Protein AF-A0A0G4FD46-F1 (afdb_monomer_lite)

Structure (mmCIF, N/CA/C/O backbone):
data_AF-A0A0G4FD46-F1
#
_entry.id   AF-A0A0G4FD46-F1
#
loop_
_atom_site.group_PDB
_atom_site.id
_atom_site.type_symbol
_atom_site.label_atom_id
_atom_site.label_alt_id
_atom_site.label_comp_id
_atom_site.label_asym_id
_atom_site.label_entity_id
_atom_site.label_seq_id
_atom_site.pdbx_PDB_ins_code
_atom_site.Cartn_x
_atom_site.Cartn_y
_atom_site.Cartn_z
_atom_site.occupancy
_atom_site.B_iso_or_equiv
_atom_site.auth_seq_id
_atom_site.auth_comp_id
_atom_site.auth_asym_id
_atom_site.auth_atom_id
_atom_site.pdbx_PDB_model_num
ATOM 1 N N . MET A 1 1 ? 41.538 31.941 -28.545 1.00 36.00 1 MET A N 1
ATOM 2 C CA . MET A 1 1 ? 42.755 31.104 -28.400 1.00 36.00 1 MET A CA 1
ATOM 3 C C . MET A 1 1 ? 42.754 30.179 -27.175 1.00 36.00 1 MET A C 1
ATOM 5 O O . MET A 1 1 ? 43.302 29.097 -27.300 1.00 36.00 1 MET A O 1
ATOM 9 N N . ARG A 1 2 ? 42.085 30.499 -26.049 1.00 35.25 2 ARG A N 1
ATOM 10 C CA . ARG A 1 2 ? 41.998 29.610 -24.861 1.00 35.25 2 ARG A CA 1
ATOM 11 C C . ARG A 1 2 ? 41.278 28.257 -25.071 1.00 35.25 2 ARG A C 1
ATOM 13 O O . ARG A 1 2 ? 41.500 27.339 -24.302 1.00 35.25 2 ARG A O 1
ATOM 20 N N . GLY A 1 3 ? 40.453 28.112 -26.114 1.00 34.94 3 GLY A N 1
ATOM 21 C CA . GLY A 1 3 ? 39.761 26.846 -26.418 1.00 34.94 3 GLY A CA 1
ATOM 22 C C . GLY A 1 3 ? 40.582 25.827 -27.223 1.00 34.94 3 GLY A C 1
ATOM 23 O O . GLY A 1 3 ? 40.290 24.635 -27.177 1.00 34.94 3 GLY A O 1
ATOM 24 N N . LEU A 1 4 ? 41.627 26.270 -27.939 1.00 33.34 4 LEU A N 1
ATOM 25 C CA . LEU A 1 4 ? 42.461 25.375 -28.755 1.00 33.34 4 LEU A CA 1
ATOM 26 C C . LEU A 1 4 ? 43.522 24.639 -27.919 1.00 33.34 4 LEU A C 1
ATOM 28 O O . LEU A 1 4 ? 43.906 23.530 -28.275 1.00 33.34 4 LEU A O 1
ATOM 32 N N . SER A 1 5 ? 43.969 25.219 -26.800 1.00 47.19 5 SER A N 1
ATOM 33 C CA . SER A 1 5 ? 45.030 24.649 -25.957 1.00 47.19 5 SER A CA 1
ATOM 34 C C . SER A 1 5 ? 44.564 23.450 -25.127 1.00 47.19 5 SER A C 1
ATOM 36 O O . SER A 1 5 ? 45.285 22.461 -25.044 1.00 47.19 5 SER A O 1
ATOM 38 N N . CYS A 1 6 ? 43.348 23.478 -24.569 1.00 41.47 6 CYS A N 1
ATOM 39 C CA . CYS A 1 6 ? 42.848 22.367 -23.746 1.00 41.47 6 CYS A CA 1
ATOM 40 C C . CYS A 1 6 ? 42.533 21.116 -24.581 1.00 41.47 6 CYS A C 1
ATOM 42 O O . CYS A 1 6 ? 42.812 19.998 -24.152 1.00 41.47 6 CYS A O 1
ATOM 44 N N . SER A 1 7 ? 42.024 21.303 -25.803 1.00 44.00 7 SER A N 1
ATOM 45 C CA . SER A 1 7 ? 41.693 20.193 -26.704 1.00 44.00 7 SER A CA 1
ATOM 46 C C . SER A 1 7 ? 42.942 19.492 -27.248 1.00 44.00 7 SER A C 1
ATOM 48 O O . SER A 1 7 ? 42.943 18.271 -27.375 1.00 44.00 7 SER A O 1
ATOM 50 N N . LEU A 1 8 ? 44.031 20.229 -27.512 1.00 44.28 8 LEU A N 1
ATOM 51 C CA . LEU A 1 8 ? 45.288 19.641 -27.996 1.00 44.28 8 LEU A CA 1
ATOM 52 C C . LEU A 1 8 ? 46.000 18.808 -26.915 1.00 44.28 8 LEU A C 1
ATOM 54 O O . LEU A 1 8 ? 46.560 17.756 -27.219 1.00 44.28 8 LEU A O 1
ATOM 58 N N . ILE A 1 9 ? 45.948 19.256 -25.655 1.00 51.12 9 ILE A N 1
ATOM 59 C CA . ILE A 1 9 ? 46.544 18.554 -24.506 1.00 51.12 9 ILE A CA 1
ATOM 60 C C . ILE A 1 9 ? 45.753 17.280 -24.182 1.00 51.12 9 ILE A C 1
ATOM 62 O O . ILE A 1 9 ? 46.348 16.223 -23.974 1.00 51.12 9 ILE A O 1
ATOM 66 N N . ALA A 1 10 ? 44.418 17.344 -24.226 1.00 49.19 10 ALA A N 1
ATOM 67 C CA . ALA A 1 10 ? 43.567 16.166 -24.062 1.00 49.19 10 ALA A CA 1
ATOM 68 C C . ALA A 1 10 ? 43.802 15.128 -25.176 1.00 49.19 10 ALA A C 1
ATOM 70 O O . ALA A 1 10 ? 43.875 13.932 -24.895 1.00 49.19 10 ALA A O 1
ATOM 71 N N . PHE A 1 11 ? 43.998 15.575 -26.423 1.00 42.62 11 PHE A N 1
ATOM 72 C CA . PHE A 1 11 ? 44.286 14.685 -27.552 1.00 42.62 11 PHE A CA 1
ATOM 73 C C . PHE A 1 11 ? 45.665 14.012 -27.429 1.00 42.62 11 PHE A C 1
ATOM 75 O O . PHE A 1 11 ? 45.797 12.830 -27.730 1.00 42.62 11 PHE A O 1
ATOM 82 N N . PHE A 1 12 ? 46.686 14.710 -26.920 1.00 43.72 12 PHE A N 1
ATOM 83 C CA . PHE A 1 12 ? 48.017 14.124 -26.705 1.00 43.72 12 PHE A CA 1
ATOM 84 C C . PHE A 1 12 ? 48.062 13.106 -25.554 1.00 43.72 12 PHE A C 1
ATOM 86 O O . PHE A 1 12 ? 48.788 12.116 -25.644 1.00 43.72 12 PHE A O 1
ATOM 93 N N . LEU A 1 13 ? 47.266 13.305 -24.499 1.00 48.00 13 LEU A N 1
ATOM 94 C CA . LEU A 1 13 ? 47.185 12.381 -23.360 1.00 48.00 13 LEU A CA 1
ATOM 95 C C . LEU A 1 13 ? 46.385 11.103 -23.663 1.00 48.00 13 LEU A C 1
ATOM 97 O O . LEU A 1 13 ? 46.554 10.102 -22.970 1.00 48.00 13 LEU A O 1
ATOM 101 N N . LEU A 1 14 ? 45.535 11.115 -24.695 1.00 45.09 14 LEU A N 1
ATOM 102 C CA . LEU A 1 14 ? 44.673 9.983 -25.057 1.00 45.09 14 LEU A CA 1
ATOM 103 C C . LEU A 1 14 ? 45.286 9.021 -26.091 1.00 45.09 14 LEU A C 1
ATOM 105 O O . LEU A 1 14 ? 44.797 7.903 -26.222 1.00 45.09 14 LEU A O 1
ATOM 109 N N . VAL A 1 15 ? 46.344 9.411 -26.816 1.00 37.44 15 VAL A N 1
ATOM 110 C CA . VAL A 1 15 ? 46.810 8.664 -28.009 1.00 37.44 15 VAL A CA 1
ATOM 111 C C . VAL A 1 15 ? 48.073 7.811 -27.774 1.00 37.44 15 VAL A C 1
ATOM 113 O O . VAL A 1 15 ? 48.454 7.046 -28.655 1.00 37.44 15 VAL A O 1
ATOM 116 N N . SER A 1 16 ? 48.705 7.832 -26.592 1.00 35.66 16 SER A N 1
ATOM 117 C CA . SER A 1 16 ? 49.906 7.008 -26.345 1.00 35.66 16 SER A CA 1
ATOM 118 C C . SER A 1 16 ? 49.784 6.111 -25.102 1.00 35.66 16 SER A C 1
ATOM 120 O O . SER A 1 16 ? 49.929 6.596 -23.981 1.00 35.66 16 SER A O 1
ATOM 122 N N . PRO A 1 17 ? 49.567 4.788 -25.258 1.00 36.62 17 PRO A N 1
ATOM 123 C CA . PRO A 1 17 ? 49.478 3.850 -24.136 1.00 36.62 17 PRO A CA 1
ATOM 124 C C . PRO A 1 17 ? 50.844 3.464 -23.535 1.00 36.62 17 PRO A C 1
ATOM 126 O O . PRO A 1 17 ? 50.905 2.644 -22.623 1.00 36.62 17 PRO A O 1
ATOM 129 N N . ALA A 1 18 ? 51.948 4.050 -24.010 1.00 40.72 18 ALA A N 1
ATOM 130 C CA . ALA A 1 18 ? 53.310 3.700 -23.607 1.00 40.72 18 ALA A CA 1
ATOM 131 C C . ALA A 1 18 ? 54.014 4.833 -22.843 1.00 40.72 18 ALA A C 1
ATOM 133 O O . ALA A 1 18 ? 55.110 5.250 -23.208 1.00 40.72 18 ALA A O 1
ATOM 134 N N . VAL A 1 19 ? 53.397 5.338 -21.772 1.00 43.50 19 VAL A N 1
ATOM 135 C CA . VAL A 1 19 ? 54.054 6.283 -20.856 1.00 43.50 19 VAL A CA 1
ATOM 136 C C . VAL A 1 19 ? 53.743 5.900 -19.409 1.00 43.50 19 VAL A C 1
ATOM 138 O O . VAL A 1 19 ? 52.911 6.493 -18.726 1.00 43.50 19 VAL A O 1
ATOM 141 N N . GLY A 1 20 ? 54.411 4.853 -18.933 1.00 45.81 20 GLY A N 1
ATOM 142 C CA . GLY A 1 20 ? 54.498 4.566 -17.507 1.00 45.81 20 GLY A CA 1
ATOM 143 C C . GLY A 1 20 ? 55.557 5.468 -16.878 1.00 45.81 20 GLY A C 1
ATOM 144 O O . GLY A 1 20 ? 56.730 5.324 -17.204 1.00 45.81 20 GLY A O 1
ATOM 145 N N . LYS A 1 21 ? 55.128 6.353 -15.967 1.00 47.50 21 LYS A N 1
ATOM 146 C CA . LYS A 1 21 ? 55.932 7.353 -15.234 1.00 47.50 21 LYS A CA 1
ATOM 147 C C . LYS A 1 21 ? 56.498 8.470 -16.111 1.00 47.50 21 LYS A C 1
ATOM 149 O O . LYS A 1 21 ? 57.671 8.472 -16.467 1.00 47.50 21 LYS A O 1
ATOM 154 N N . LEU A 1 22 ? 55.654 9.455 -16.396 1.00 44.47 22 LEU A N 1
ATOM 155 C CA . LEU A 1 22 ? 56.129 10.767 -16.809 1.00 44.47 22 LEU A CA 1
ATOM 156 C C . LEU A 1 22 ? 56.322 11.621 -15.549 1.00 44.47 22 LEU A C 1
ATOM 158 O O . LEU A 1 22 ? 55.362 11.847 -14.814 1.00 44.47 22 LEU A O 1
ATOM 162 N N . ASP A 1 23 ? 57.552 12.054 -15.288 1.00 54.03 23 ASP A N 1
ATOM 163 C CA . ASP A 1 23 ? 57.815 13.129 -14.335 1.00 54.03 23 ASP A CA 1
ATOM 164 C C . ASP A 1 23 ? 57.324 14.437 -14.976 1.00 54.03 23 ASP A C 1
ATOM 166 O O . ASP A 1 23 ? 57.782 14.827 -16.053 1.00 54.03 23 ASP A O 1
ATOM 170 N N . LEU A 1 24 ? 56.326 15.073 -14.360 1.00 46.53 24 LEU A N 1
ATOM 171 C CA . LEU A 1 24 ? 55.695 16.294 -14.870 1.00 46.53 24 LEU A CA 1
ATOM 172 C C . LEU A 1 24 ? 56.697 17.453 -14.989 1.00 46.53 24 LEU A C 1
ATOM 174 O O . LEU A 1 24 ? 56.523 18.308 -15.859 1.00 46.53 24 LEU A O 1
ATOM 178 N N . ALA A 1 25 ? 57.768 17.446 -14.188 1.00 51.84 25 ALA A N 1
ATOM 179 C CA . ALA A 1 25 ? 58.850 18.419 -14.302 1.00 51.84 25 ALA A CA 1
ATOM 180 C C . ALA A 1 25 ? 59.671 18.213 -15.592 1.00 51.84 25 ALA A C 1
ATOM 182 O O . ALA A 1 25 ? 59.928 19.171 -16.320 1.00 51.84 25 ALA A O 1
ATOM 183 N N . ASP A 1 26 ? 59.989 16.958 -15.932 1.00 54.19 26 ASP A N 1
ATOM 184 C CA . ASP A 1 26 ? 60.753 16.579 -17.135 1.00 54.19 26 ASP A CA 1
ATOM 185 C C . ASP A 1 26 ? 59.935 16.796 -18.429 1.00 54.19 26 ASP A C 1
ATOM 187 O O . ASP A 1 26 ? 60.474 17.111 -19.494 1.00 54.19 26 ASP A O 1
ATOM 191 N N . PHE A 1 27 ? 58.602 16.693 -18.348 1.00 55.97 27 PHE A N 1
ATOM 192 C CA . PHE A 1 27 ? 57.711 17.019 -19.467 1.00 55.97 27 PHE A CA 1
ATOM 193 C C . PHE A 1 27 ? 57.644 18.523 -19.748 1.00 55.97 27 PHE A C 1
ATOM 195 O O . PHE A 1 27 ? 57.684 18.918 -20.914 1.00 55.97 27 PHE A O 1
ATOM 202 N N . GLY A 1 28 ? 57.589 19.360 -18.706 1.00 57.25 28 GLY A N 1
ATOM 203 C CA . GLY A 1 28 ? 57.615 20.818 -18.848 1.00 57.25 28 GLY A CA 1
ATOM 204 C C . GLY A 1 28 ? 58.901 21.319 -19.511 1.00 57.25 28 GLY A C 1
ATOM 205 O O . GLY A 1 28 ? 58.845 22.170 -20.402 1.00 57.25 28 GLY A O 1
ATOM 206 N N . GLU A 1 29 ? 60.045 20.732 -19.152 1.00 54.16 29 GLU A N 1
ATOM 207 C CA . GLU A 1 29 ? 61.354 21.090 -19.711 1.00 54.16 29 GLU A CA 1
ATOM 208 C C . GLU A 1 29 ? 61.484 20.677 -21.192 1.00 54.16 29 GLU A C 1
ATOM 210 O O . GLU A 1 29 ? 61.896 21.477 -22.036 1.00 54.16 29 GLU A O 1
ATOM 215 N N . LYS A 1 30 ? 61.007 19.476 -21.556 1.00 58.03 30 LYS A N 1
ATOM 216 C CA . LYS A 1 30 ? 60.980 18.993 -22.953 1.00 58.03 30 LYS A CA 1
ATOM 217 C C . LYS A 1 30 ? 59.998 19.752 -23.841 1.00 58.03 30 LYS A C 1
ATOM 219 O O . LYS A 1 30 ? 60.272 19.957 -25.029 1.00 58.03 30 LYS A O 1
ATOM 224 N N . LEU A 1 31 ? 58.865 20.191 -23.291 1.00 54.03 31 LEU A N 1
ATOM 225 C CA . LEU A 1 31 ? 57.927 21.042 -24.020 1.00 54.03 31 LEU A CA 1
ATOM 226 C C . LEU A 1 31 ? 58.572 22.404 -24.314 1.00 54.03 31 LEU A C 1
ATOM 228 O O . LEU A 1 31 ? 58.537 22.860 -25.455 1.00 54.03 31 LEU A O 1
ATOM 232 N N . ALA A 1 32 ? 59.225 23.014 -23.320 1.00 55.53 32 ALA A N 1
ATOM 233 C CA . ALA A 1 32 ? 59.921 24.291 -23.476 1.00 55.53 32 ALA A CA 1
ATOM 234 C C . ALA A 1 32 ? 61.049 24.223 -24.524 1.00 55.53 32 ALA A C 1
ATOM 236 O O . ALA A 1 32 ? 61.184 25.140 -25.337 1.00 55.53 32 ALA A O 1
ATOM 237 N N . ASP A 1 33 ? 61.800 23.119 -24.577 1.00 56.34 33 ASP A N 1
ATOM 238 C CA . ASP A 1 33 ? 62.825 22.887 -25.604 1.00 56.34 33 ASP A CA 1
ATOM 239 C C . ASP A 1 33 ? 62.245 22.709 -27.014 1.00 56.34 33 ASP A C 1
ATOM 241 O O . ASP A 1 33 ? 62.828 23.192 -27.987 1.00 56.34 33 ASP A O 1
ATOM 245 N N . THR A 1 34 ? 61.062 22.103 -27.138 1.00 56.50 34 THR A N 1
ATOM 246 C CA . THR A 1 34 ? 60.366 21.931 -28.426 1.00 56.50 34 THR A CA 1
ATOM 247 C C . THR A 1 34 ? 59.876 23.271 -28.999 1.00 56.50 34 THR A C 1
ATOM 249 O O . THR A 1 34 ? 59.807 23.441 -30.218 1.00 56.50 34 THR A O 1
ATOM 252 N N . PHE A 1 35 ? 59.602 24.262 -28.142 1.00 53.25 35 PHE A N 1
ATOM 253 C CA . PHE A 1 35 ? 59.132 25.597 -28.541 1.00 53.25 35 PHE A CA 1
ATOM 254 C C . PHE A 1 35 ? 60.239 26.661 -28.673 1.00 53.25 35 PHE A C 1
ATOM 256 O O . PHE A 1 35 ? 59.955 27.773 -29.122 1.00 53.25 35 PHE A O 1
ATOM 263 N N . LYS A 1 36 ? 61.514 26.336 -28.403 1.00 52.72 36 LYS A N 1
ATOM 264 C CA . LYS A 1 36 ? 62.654 27.266 -28.594 1.00 52.72 36 LYS A CA 1
ATOM 265 C C . LYS A 1 36 ? 62.840 27.757 -30.042 1.00 52.72 36 LYS A C 1
ATOM 267 O O . LYS A 1 36 ? 63.577 28.714 -30.263 1.00 52.72 36 LYS A O 1
ATOM 272 N N . GLY A 1 37 ? 62.176 27.140 -31.024 1.00 54.72 37 GLY A N 1
ATOM 273 C CA . GLY A 1 37 ? 62.303 27.466 -32.450 1.00 54.72 37 GLY A CA 1
ATOM 274 C C . GLY A 1 37 ? 61.207 28.344 -33.067 1.00 54.72 37 GLY A C 1
ATOM 275 O O . GLY A 1 37 ? 61.324 28.687 -34.241 1.00 54.72 37 GLY A O 1
ATOM 276 N N . GLY A 1 38 ? 60.147 28.724 -32.349 1.00 46.94 38 GLY A N 1
ATOM 277 C CA . GLY A 1 38 ? 59.053 29.456 -32.988 1.00 46.94 38 GLY A CA 1
ATOM 278 C C . GLY A 1 38 ? 58.087 30.105 -32.011 1.00 46.94 38 GLY A C 1
ATOM 279 O O . GLY A 1 38 ? 57.467 29.427 -31.205 1.00 46.94 38 GLY A O 1
ATOM 280 N N . VAL A 1 39 ? 57.896 31.413 -32.195 1.00 46.16 39 VAL A N 1
ATOM 281 C CA . VAL A 1 39 ? 56.933 32.296 -31.512 1.00 46.16 39 VAL A CA 1
ATOM 282 C C . VAL A 1 39 ? 57.431 32.875 -30.168 1.00 46.16 39 VAL A C 1
ATOM 284 O O . VAL A 1 39 ? 57.141 32.343 -29.097 1.00 46.16 39 VAL A O 1
ATOM 287 N N . PRO A 1 40 ? 58.108 34.045 -30.201 1.00 52.78 40 PRO A N 1
ATOM 288 C CA . PRO A 1 40 ? 58.570 34.785 -29.015 1.00 52.78 40 PRO A CA 1
ATOM 289 C C . PRO A 1 40 ? 57.466 35.195 -28.021 1.00 52.78 40 PRO A C 1
ATOM 291 O O . PRO A 1 40 ? 57.764 35.590 -26.896 1.00 52.78 40 PRO A O 1
ATOM 294 N N . GLU A 1 41 ? 56.194 35.129 -28.423 1.00 52.50 41 GLU A N 1
ATOM 295 C CA . GLU A 1 41 ? 55.046 35.500 -27.585 1.00 52.50 41 GLU A CA 1
ATOM 296 C C . GLU A 1 41 ? 54.627 34.397 -26.598 1.00 52.50 41 GLU A C 1
ATOM 298 O O . GLU A 1 41 ? 54.070 34.715 -25.550 1.00 52.50 41 GLU A O 1
ATOM 303 N N . LEU A 1 42 ? 54.958 33.124 -26.858 1.00 45.38 42 LEU A N 1
ATOM 304 C CA . LEU A 1 42 ? 54.668 32.015 -25.934 1.00 45.38 42 LEU A CA 1
ATOM 305 C C . LEU A 1 42 ? 55.640 31.960 -24.744 1.00 45.38 42 LEU A C 1
ATOM 307 O O . LEU A 1 42 ? 55.257 31.518 -23.668 1.00 45.38 42 LEU A O 1
ATOM 311 N N . ALA A 1 43 ? 56.857 32.493 -24.892 1.00 49.03 43 ALA A N 1
ATOM 312 C CA . ALA A 1 43 ? 57.860 32.555 -23.823 1.00 49.03 43 ALA A CA 1
ATOM 313 C C . ALA A 1 43 ? 57.526 33.565 -22.702 1.00 49.03 43 ALA A C 1
ATOM 315 O O . ALA A 1 43 ? 58.235 33.629 -21.701 1.00 49.03 43 ALA A O 1
ATOM 316 N N . LYS A 1 44 ? 56.469 34.374 -22.871 1.00 50.81 44 LYS A N 1
ATOM 317 C CA . LYS A 1 44 ? 55.977 35.335 -21.867 1.00 50.81 44 LYS A CA 1
ATOM 318 C C . LYS A 1 44 ? 54.761 34.835 -21.085 1.00 50.81 44 LYS A C 1
ATOM 320 O O . LYS A 1 44 ? 54.303 35.535 -20.186 1.00 50.81 44 LYS A O 1
ATOM 325 N N . LEU A 1 45 ? 54.210 33.676 -21.444 1.00 47.59 45 LEU A N 1
ATOM 326 C CA . LEU A 1 45 ? 53.122 33.062 -20.693 1.00 47.59 45 LEU A CA 1
ATOM 327 C C . LEU A 1 45 ? 53.720 32.339 -19.490 1.00 47.59 45 LEU A C 1
ATOM 329 O O . LEU A 1 45 ? 54.420 31.341 -19.645 1.00 47.59 45 LEU A O 1
ATOM 333 N N . ASP A 1 46 ? 53.440 32.860 -18.299 1.00 51.47 46 ASP A N 1
ATOM 334 C CA . ASP A 1 46 ? 53.728 32.168 -17.052 1.00 51.47 46 ASP A CA 1
ATOM 335 C C . ASP A 1 46 ? 52.785 30.962 -16.932 1.00 51.47 46 ASP A C 1
ATOM 337 O O . ASP A 1 46 ? 51.650 31.051 -16.464 1.00 51.47 46 ASP A O 1
ATOM 341 N N . LEU A 1 47 ? 53.233 29.824 -17.464 1.00 48.31 47 LEU A N 1
ATOM 342 C CA . LEU A 1 47 ? 52.4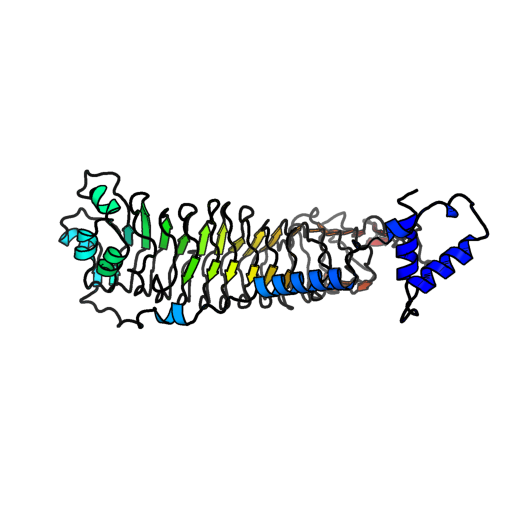81 28.571 -17.443 1.00 48.31 47 LEU A CA 1
ATOM 343 C C . LEU A 1 47 ? 52.401 27.970 -16.033 1.00 48.31 47 LEU A C 1
ATOM 345 O O . LEU A 1 47 ? 51.644 27.020 -15.845 1.00 48.31 47 LEU A O 1
ATOM 349 N N . SER A 1 48 ? 53.117 28.518 -15.042 1.00 47.91 48 SER A N 1
ATOM 350 C CA . SER A 1 48 ? 53.034 28.045 -13.658 1.00 47.91 48 SER A CA 1
ATOM 351 C C . SER A 1 48 ? 51.647 28.279 -13.039 1.00 47.91 48 SER A C 1
ATOM 353 O O . SER A 1 48 ? 51.195 27.459 -12.244 1.00 47.91 48 SER A O 1
ATOM 355 N N . GLU A 1 49 ? 50.897 29.299 -13.481 1.00 45.56 49 GLU A N 1
ATOM 356 C CA . GLU A 1 49 ? 49.512 29.526 -13.032 1.00 45.56 49 GLU A CA 1
ATOM 357 C C . GLU A 1 49 ? 48.512 28.494 -13.587 1.00 45.56 49 GLU A C 1
ATOM 359 O O . GLU A 1 49 ? 47.537 28.151 -12.913 1.00 45.56 49 GLU A O 1
ATOM 364 N N . LEU A 1 50 ? 48.762 27.955 -14.789 1.00 44.38 50 LEU A N 1
ATOM 365 C CA . LEU A 1 50 ? 47.936 26.904 -15.412 1.00 44.38 50 LEU A CA 1
ATOM 366 C C . LEU A 1 50 ? 48.071 25.546 -14.707 1.00 44.38 50 LEU A C 1
ATOM 368 O O . LEU A 1 50 ? 47.209 24.687 -14.883 1.00 44.38 50 LEU A O 1
ATOM 372 N N . PHE A 1 51 ? 49.116 25.385 -13.895 1.00 46.00 51 PHE A N 1
ATOM 373 C CA . PHE A 1 51 ? 49.370 24.218 -13.053 1.00 46.00 51 PHE A CA 1
ATOM 374 C C . PHE A 1 51 ? 49.402 24.582 -11.560 1.00 46.00 51 PHE A C 1
ATOM 376 O O . PHE A 1 51 ? 50.026 23.874 -10.775 1.00 46.00 51 PHE A O 1
ATOM 383 N N . SER A 1 52 ? 48.742 25.680 -11.162 1.00 44.97 52 SER A N 1
ATOM 384 C CA . SER A 1 52 ? 48.560 25.997 -9.742 1.00 44.97 52 SER A CA 1
ATOM 385 C C . SER A 1 52 ? 47.791 24.878 -9.026 1.00 44.97 52 SER A C 1
ATOM 387 O O . SER A 1 52 ? 46.943 24.219 -9.633 1.00 44.97 52 SER A O 1
ATOM 389 N N . ASP A 1 53 ? 48.095 24.689 -7.737 1.00 43.16 53 ASP A N 1
ATOM 390 C CA . ASP A 1 53 ? 47.712 23.592 -6.819 1.00 43.16 53 ASP A CA 1
ATOM 391 C C . ASP A 1 53 ? 46.192 23.349 -6.608 1.00 43.16 53 ASP A C 1
ATOM 393 O O . ASP A 1 53 ? 45.769 22.794 -5.596 1.00 43.16 53 ASP A O 1
ATOM 397 N N . LYS A 1 54 ? 45.337 23.792 -7.533 1.00 45.38 54 LYS A N 1
ATOM 398 C CA . LYS A 1 54 ? 43.876 23.630 -7.523 1.00 45.38 54 LYS A CA 1
ATOM 399 C C . LYS A 1 54 ? 43.338 22.728 -8.632 1.00 45.38 54 LYS A C 1
ATOM 401 O O . LYS A 1 54 ? 42.123 22.639 -8.797 1.00 45.38 54 LYS A O 1
ATOM 406 N N . LEU A 1 55 ? 44.201 22.073 -9.402 1.00 45.72 55 LEU A N 1
ATOM 407 C CA . LEU A 1 55 ? 43.764 20.942 -10.212 1.00 45.72 55 LEU A CA 1
ATOM 408 C C . LEU A 1 55 ? 43.566 19.763 -9.265 1.00 45.72 55 LEU A C 1
ATOM 410 O O . LEU A 1 55 ? 44.548 19.208 -8.777 1.00 45.72 55 LEU A O 1
ATOM 414 N N . GLU A 1 56 ? 42.301 19.422 -8.996 1.00 46.41 56 GLU A N 1
ATOM 415 C CA . GLU A 1 56 ? 41.936 18.151 -8.369 1.00 46.41 56 GLU A CA 1
ATOM 416 C C . GLU A 1 56 ? 42.774 17.058 -9.020 1.00 46.41 56 GLU A C 1
ATOM 418 O O . GLU A 1 56 ? 42.743 16.858 -10.244 1.00 46.41 56 GLU A O 1
ATOM 423 N N . THR A 1 57 ? 43.613 16.416 -8.213 1.00 61.97 57 THR A N 1
ATOM 424 C CA . THR A 1 57 ? 44.494 15.383 -8.730 1.00 61.97 57 THR A CA 1
ATOM 425 C C . THR A 1 57 ? 43.628 14.268 -9.309 1.00 61.97 57 THR A C 1
ATOM 427 O O . THR A 1 57 ? 42.465 14.077 -8.946 1.00 61.97 57 THR A O 1
ATOM 430 N N . LYS A 1 58 ? 44.182 13.484 -10.235 1.00 51.62 58 LYS A N 1
ATOM 431 C CA . LYS A 1 58 ? 43.495 12.284 -10.727 1.00 51.62 58 LYS A CA 1
ATOM 432 C C . LYS A 1 58 ? 43.079 11.377 -9.558 1.00 51.62 58 LYS A C 1
ATOM 434 O O . LYS A 1 58 ? 42.051 10.710 -9.658 1.00 51.62 58 LYS A O 1
ATOM 439 N N . GLU A 1 59 ? 43.850 11.363 -8.466 1.00 59.72 59 GLU A N 1
ATOM 440 C CA . GLU A 1 59 ? 43.469 10.715 -7.213 1.00 59.72 59 GLU A CA 1
ATOM 441 C C . GLU A 1 59 ? 42.238 11.345 -6.545 1.00 59.72 59 GLU A C 1
ATOM 443 O O . GLU A 1 59 ? 41.380 10.581 -6.109 1.00 59.72 59 GLU A O 1
ATOM 448 N N . ASP A 1 60 ? 42.102 12.672 -6.505 1.00 56.72 60 ASP A N 1
ATOM 449 C CA . ASP A 1 60 ? 40.936 13.363 -5.926 1.00 56.72 60 ASP A CA 1
ATOM 450 C C . ASP A 1 60 ? 39.659 13.088 -6.730 1.00 56.72 60 ASP A C 1
ATOM 452 O O . ASP A 1 60 ? 38.657 12.668 -6.159 1.00 56.72 60 ASP A O 1
ATOM 456 N N . ILE A 1 61 ? 39.719 13.155 -8.064 1.00 52.16 61 ILE A N 1
ATOM 457 C CA . ILE A 1 61 ? 38.578 12.813 -8.937 1.00 52.16 61 ILE A CA 1
ATOM 458 C C . ILE A 1 61 ? 38.201 11.328 -8.793 1.00 52.16 61 ILE A C 1
ATOM 460 O O . ILE A 1 61 ? 37.024 10.964 -8.780 1.00 52.16 61 ILE A O 1
ATOM 464 N N . LEU A 1 62 ? 39.190 10.431 -8.690 1.00 51.97 62 LEU A N 1
ATOM 465 C CA . LEU A 1 62 ? 38.941 9.001 -8.470 1.00 51.97 62 LEU A CA 1
ATOM 466 C C . LEU A 1 62 ? 38.409 8.711 -7.063 1.00 51.97 62 LEU A C 1
ATOM 468 O O . LEU A 1 62 ? 37.655 7.748 -6.899 1.00 51.97 62 LEU A O 1
ATOM 472 N N . LYS A 1 63 ? 38.804 9.497 -6.061 1.00 68.12 63 LYS A N 1
ATOM 473 C CA . LYS A 1 63 ? 38.325 9.394 -4.684 1.00 68.12 63 LYS A CA 1
ATOM 474 C C . LYS A 1 63 ? 36.887 9.886 -4.583 1.00 68.12 63 LYS A C 1
ATOM 476 O O . LYS A 1 63 ? 36.054 9.109 -4.134 1.00 68.12 63 LYS A O 1
ATOM 481 N N . ASP A 1 64 ? 36.578 11.060 -5.119 1.00 58.94 64 ASP A N 1
ATOM 482 C CA . ASP A 1 64 ? 35.212 11.584 -5.190 1.00 58.94 64 ASP A CA 1
ATOM 483 C C . ASP A 1 64 ? 34.302 10.635 -5.967 1.00 58.94 64 ASP A C 1
ATOM 485 O O . ASP A 1 64 ? 33.196 10.326 -5.531 1.00 58.94 64 ASP A O 1
ATOM 489 N N . ARG A 1 65 ? 34.794 10.048 -7.063 1.00 53.94 65 ARG A N 1
ATOM 490 C CA . ARG A 1 65 ? 34.044 9.033 -7.811 1.00 53.94 65 ARG A CA 1
ATOM 491 C C . ARG A 1 65 ? 33.819 7.747 -7.014 1.00 53.94 65 ARG A C 1
ATOM 493 O O . ARG A 1 65 ? 32.729 7.183 -7.077 1.00 53.94 65 ARG A O 1
ATOM 500 N N . LYS A 1 66 ? 34.823 7.259 -6.278 1.00 53.06 66 LYS A N 1
ATOM 501 C CA . LYS A 1 66 ? 34.658 6.104 -5.379 1.00 53.06 66 LYS A CA 1
ATOM 502 C C . LYS A 1 66 ? 33.694 6.420 -4.243 1.00 53.06 66 LYS A C 1
ATOM 504 O O . LYS A 1 66 ? 32.912 5.547 -3.891 1.00 53.06 66 LYS A O 1
ATOM 509 N N . ASP A 1 67 ? 33.718 7.637 -3.715 1.00 57.06 67 ASP A N 1
ATOM 510 C CA . ASP A 1 67 ? 32.831 8.081 -2.646 1.00 57.06 67 ASP A CA 1
ATOM 511 C C . ASP A 1 67 ? 31.391 8.267 -3.154 1.00 57.06 67 ASP A C 1
ATOM 513 O O . ASP A 1 67 ? 30.462 7.898 -2.443 1.00 57.06 67 ASP A O 1
ATOM 517 N N . ILE A 1 68 ? 31.182 8.724 -4.395 1.00 48.44 68 ILE A N 1
ATOM 518 C CA . ILE A 1 68 ? 29.865 8.773 -5.057 1.00 48.44 68 ILE A CA 1
ATOM 519 C C . ILE A 1 68 ? 29.340 7.361 -5.341 1.00 48.44 68 ILE A C 1
ATOM 521 O O . ILE A 1 68 ? 28.216 7.053 -4.967 1.00 48.44 68 ILE A O 1
ATOM 525 N N . LEU A 1 69 ? 30.150 6.474 -5.934 1.00 44.84 69 LEU A N 1
ATOM 526 C CA . LEU A 1 69 ? 29.766 5.076 -6.197 1.00 44.84 69 LEU A CA 1
ATOM 527 C C . LEU A 1 69 ? 29.511 4.284 -4.912 1.00 44.84 69 LEU A C 1
ATOM 529 O O . LEU A 1 69 ? 28.680 3.379 -4.891 1.00 44.84 69 LEU A O 1
ATOM 533 N N . LYS A 1 70 ? 30.248 4.595 -3.843 1.00 52.38 70 LYS A N 1
ATOM 534 C CA . LYS A 1 70 ? 30.008 4.031 -2.519 1.00 52.38 70 LYS A CA 1
ATOM 535 C C . LYS A 1 70 ? 28.695 4.571 -1.957 1.00 52.38 70 LYS A C 1
ATOM 537 O O . LYS A 1 70 ? 27.840 3.770 -1.631 1.00 52.38 70 LYS A O 1
ATOM 542 N N . LYS A 1 71 ? 28.468 5.889 -1.983 1.00 53.31 71 LYS A N 1
ATOM 543 C CA . LYS A 1 71 ? 27.195 6.500 -1.565 1.00 53.31 71 LYS A CA 1
ATOM 544 C C . LYS A 1 71 ? 25.987 5.998 -2.363 1.00 53.31 71 LYS A C 1
ATOM 546 O O . LYS A 1 71 ? 24.938 5.816 -1.766 1.00 53.31 71 LYS A O 1
ATOM 551 N N . SER A 1 72 ? 26.109 5.751 -3.670 1.00 46.91 72 SER A N 1
ATOM 552 C CA . SER A 1 72 ? 25.001 5.232 -4.489 1.00 46.91 72 SER A CA 1
ATOM 553 C C . SER A 1 72 ? 24.765 3.734 -4.289 1.00 46.91 72 SER A C 1
ATOM 555 O O . SER A 1 72 ? 23.620 3.287 -4.316 1.00 46.91 72 SER A O 1
ATOM 557 N N . LYS A 1 73 ? 25.820 2.948 -4.023 1.00 52.69 73 LYS A N 1
ATOM 558 C CA . LYS A 1 73 ? 25.664 1.574 -3.521 1.00 52.69 73 LYS A CA 1
ATOM 559 C C . LYS A 1 73 ? 24.959 1.565 -2.171 1.00 52.69 73 LYS A C 1
ATOM 561 O O . LYS A 1 73 ? 23.982 0.838 -2.038 1.00 52.69 73 LYS A O 1
ATOM 566 N N . ASP A 1 74 ? 25.411 2.404 -1.244 1.00 59.00 74 ASP A N 1
ATOM 567 C CA . ASP A 1 74 ? 24.888 2.514 0.117 1.00 59.00 74 ASP A CA 1
ATOM 568 C C . ASP A 1 74 ? 23.426 3.018 0.122 1.00 59.00 74 ASP A C 1
ATOM 570 O O . ASP A 1 74 ? 22.624 2.552 0.924 1.00 59.00 74 ASP A O 1
ATOM 574 N N . ALA A 1 75 ? 23.038 3.907 -0.805 1.00 58.31 75 ALA A N 1
ATOM 575 C CA . ALA A 1 75 ? 21.679 4.466 -0.891 1.00 58.31 75 ALA A CA 1
ATOM 576 C C . ALA A 1 75 ? 20.598 3.432 -1.259 1.00 58.31 75 ALA A C 1
ATOM 578 O O . ALA A 1 75 ? 19.438 3.590 -0.889 1.00 58.31 75 ALA A O 1
ATOM 579 N N . CYS A 1 76 ? 20.970 2.362 -1.967 1.00 68.75 76 CYS A N 1
ATOM 580 C CA . CYS A 1 76 ? 20.072 1.247 -2.280 1.00 68.75 76 CYS A CA 1
ATOM 581 C C . CYS A 1 76 ? 20.312 -0.001 -1.434 1.00 68.75 76 CYS A C 1
ATOM 583 O O . CYS A 1 76 ? 19.654 -1.027 -1.668 1.00 68.75 76 CYS A O 1
ATOM 585 N N . GLU A 1 77 ? 21.251 0.038 -0.483 1.00 69.25 77 GLU A N 1
ATOM 586 C CA . GLU A 1 77 ? 21.369 -1.051 0.474 1.00 69.25 77 GLU A CA 1
ATOM 587 C C . GLU A 1 77 ? 20.061 -1.129 1.245 1.00 69.25 77 GLU A C 1
ATOM 589 O O . GLU A 1 77 ? 19.623 -0.163 1.868 1.00 69.25 77 GLU A O 1
ATOM 594 N N . ILE A 1 78 ? 19.414 -2.295 1.159 1.00 65.31 78 ILE A N 1
ATOM 595 C CA . ILE A 1 78 ? 18.212 -2.577 1.933 1.00 65.31 78 ILE A CA 1
ATOM 596 C C . ILE A 1 78 ? 18.587 -2.283 3.381 1.00 65.31 78 ILE A C 1
ATOM 598 O O . ILE A 1 78 ? 19.495 -2.950 3.897 1.00 65.31 78 ILE A O 1
ATOM 602 N N . PRO A 1 79 ? 17.949 -1.295 4.029 1.00 64.75 79 PRO A N 1
ATOM 603 C CA . PRO A 1 79 ? 18.328 -0.924 5.371 1.00 64.75 79 PRO A CA 1
ATOM 604 C C . PRO A 1 79 ? 18.229 -2.177 6.229 1.00 64.75 79 PRO A C 1
ATOM 606 O O . PRO A 1 79 ? 17.171 -2.805 6.329 1.00 64.75 79 PRO A O 1
ATOM 609 N N . VAL A 1 80 ? 19.355 -2.568 6.832 1.00 58.62 80 VAL A N 1
ATOM 610 C CA . VAL A 1 80 ? 19.369 -3.603 7.864 1.00 58.62 80 VAL A CA 1
ATOM 611 C C . VAL A 1 80 ? 18.730 -2.962 9.079 1.00 58.62 80 VAL A C 1
ATOM 613 O O . VAL A 1 80 ? 19.397 -2.401 9.950 1.00 58.62 80 VAL A O 1
ATOM 616 N N . TYR A 1 81 ? 17.404 -2.944 9.078 1.00 63.78 81 TYR A N 1
ATOM 617 C CA . TYR A 1 81 ? 16.658 -2.298 10.128 1.00 63.78 81 TYR A CA 1
ATOM 618 C C . TYR A 1 81 ? 16.998 -2.966 11.443 1.00 63.78 81 TYR A C 1
ATOM 620 O O . TYR A 1 81 ? 17.055 -4.195 11.544 1.00 63.78 81 TYR A O 1
ATOM 628 N N . ASN A 1 82 ? 17.254 -2.132 12.442 1.00 64.38 82 ASN A N 1
ATOM 629 C CA . ASN A 1 82 ? 17.763 -2.582 13.716 1.00 64.38 82 ASN A CA 1
ATOM 630 C C . ASN A 1 82 ? 16.794 -3.618 14.312 1.00 64.38 82 ASN A C 1
ATOM 632 O O . ASN A 1 82 ? 15.683 -3.250 14.701 1.00 64.38 82 ASN A O 1
ATOM 636 N N . PRO A 1 83 ? 17.198 -4.895 14.459 1.00 57.88 83 PRO A N 1
ATOM 637 C CA . PRO A 1 83 ? 16.338 -5.930 15.030 1.00 57.88 83 PRO A CA 1
ATOM 638 C C . PRO A 1 83 ? 15.817 -5.562 16.426 1.00 57.88 83 PRO A C 1
ATOM 640 O O . PRO A 1 83 ? 14.793 -6.075 16.867 1.00 57.88 83 PRO A O 1
ATOM 643 N N . LYS A 1 84 ? 16.490 -4.637 17.126 1.00 66.31 84 LYS A N 1
ATOM 644 C CA . LYS A 1 84 ? 16.054 -4.114 18.428 1.00 66.31 84 LYS A CA 1
ATOM 645 C C . LYS A 1 84 ? 14.759 -3.307 18.365 1.00 66.31 84 LYS A C 1
ATOM 647 O O . LYS A 1 84 ? 14.047 -3.255 19.361 1.00 66.31 84 LYS A O 1
ATOM 652 N N . GLU A 1 85 ? 14.450 -2.675 17.240 1.00 67.25 85 GLU A N 1
ATOM 653 C CA . GLU A 1 85 ? 13.172 -1.982 17.069 1.00 67.25 85 GLU A CA 1
ATOM 654 C C . GLU A 1 85 ? 12.033 -2.988 16.849 1.00 67.25 85 GLU A C 1
ATOM 656 O O . GLU A 1 85 ? 10.948 -2.798 17.389 1.00 67.25 85 GLU A O 1
ATOM 661 N N . PHE A 1 86 ? 12.313 -4.133 16.215 1.00 63.47 86 PHE A N 1
ATOM 662 C CA . PHE A 1 86 ? 11.379 -5.266 16.137 1.00 63.47 86 PHE A CA 1
ATOM 663 C C . PHE A 1 86 ? 11.244 -6.076 17.409 1.00 63.47 86 PHE A C 1
ATOM 665 O O . PHE A 1 86 ? 10.207 -6.691 17.634 1.00 63.47 86 PHE A O 1
ATOM 672 N N . ALA A 1 87 ? 12.248 -6.046 18.282 1.00 63.09 87 ALA A N 1
ATOM 673 C CA . ALA A 1 87 ? 12.139 -6.655 19.602 1.00 63.09 87 ALA A CA 1
ATOM 674 C C . ALA A 1 87 ? 11.011 -6.029 20.451 1.00 63.09 87 ALA A C 1
ATOM 676 O O . ALA A 1 87 ? 10.656 -6.582 21.487 1.00 63.09 87 ALA A O 1
ATOM 677 N N . LYS A 1 88 ? 10.440 -4.892 20.018 1.00 77.06 88 LYS A N 1
ATOM 678 C CA . LYS A 1 88 ? 9.267 -4.256 20.634 1.00 77.06 88 LYS A CA 1
ATOM 679 C C . LYS A 1 88 ? 7.931 -4.835 20.172 1.00 77.06 88 LYS A C 1
ATOM 681 O O . LYS A 1 88 ? 6.898 -4.438 20.703 1.00 77.06 88 LYS A O 1
ATOM 686 N N . CYS A 1 89 ? 7.922 -5.729 19.188 1.00 84.19 89 CYS A N 1
ATOM 687 C CA . CYS A 1 89 ? 6.683 -6.323 18.719 1.00 84.19 89 CYS A CA 1
ATOM 688 C C . CYS A 1 89 ? 6.098 -7.233 19.799 1.00 84.19 89 CYS A C 1
ATOM 690 O O . CYS A 1 89 ? 6.788 -8.150 20.260 1.00 84.19 89 CYS A O 1
ATOM 692 N N . PRO A 1 90 ? 4.847 -6.995 20.228 1.00 85.44 90 PRO A N 1
ATOM 693 C CA . PRO A 1 90 ? 4.205 -7.891 21.168 1.00 85.44 90 PRO A CA 1
ATOM 694 C C . PRO A 1 90 ? 4.075 -9.276 20.519 1.00 85.44 90 PRO A C 1
ATOM 696 O O . PRO A 1 90 ? 3.866 -9.355 19.304 1.00 85.44 90 PRO A O 1
ATOM 699 N N . PRO A 1 91 ? 4.214 -10.364 21.300 1.00 82.19 91 PRO A N 1
ATOM 700 C CA . PRO A 1 91 ? 4.146 -11.716 20.766 1.00 82.19 91 PRO A CA 1
ATOM 701 C C . PRO A 1 91 ? 2.836 -11.945 19.997 1.00 82.19 91 PRO A C 1
ATOM 703 O O . PRO A 1 91 ? 1.818 -11.330 20.343 1.00 82.19 91 PRO A O 1
ATOM 706 N N . PRO A 1 92 ? 2.838 -12.855 19.002 1.00 71.75 92 PRO A N 1
ATOM 707 C CA . PRO A 1 92 ? 1.625 -13.243 18.302 1.00 71.75 92 PRO A CA 1
ATOM 708 C C . PRO A 1 92 ? 0.595 -13.678 19.334 1.00 71.75 92 PRO A C 1
ATOM 710 O O . PRO A 1 92 ? 0.870 -14.480 20.231 1.00 71.75 92 PRO A O 1
ATOM 713 N N . THR A 1 93 ? -0.572 -13.074 19.257 1.00 72.94 93 THR A N 1
ATOM 714 C CA . THR A 1 93 ? -1.586 -13.168 20.299 1.00 72.94 93 THR A CA 1
ATOM 715 C C . THR A 1 93 ? -2.553 -14.310 19.997 1.00 72.94 93 THR A C 1
ATOM 717 O O . THR A 1 93 ? -2.658 -14.737 18.847 1.00 72.94 93 THR A O 1
ATOM 720 N N . PRO A 1 94 ? -3.213 -14.877 21.025 1.00 85.00 94 PRO A N 1
ATOM 721 C CA . PRO A 1 94 ? -4.096 -16.021 20.835 1.00 85.00 94 PRO A CA 1
ATOM 722 C C . PRO A 1 94 ? -5.250 -15.685 19.874 1.00 85.00 94 PRO A C 1
ATOM 724 O O . PRO A 1 94 ? -5.676 -14.528 19.823 1.00 85.00 94 PRO A O 1
ATOM 727 N N . PRO A 1 95 ? -5.761 -16.683 19.130 1.00 89.94 95 PRO A N 1
ATOM 728 C CA . PRO A 1 95 ? -6.858 -16.486 18.188 1.00 89.94 95 PRO A CA 1
ATOM 729 C C . PRO A 1 95 ? -8.127 -15.999 18.896 1.00 89.94 95 PRO A C 1
ATOM 731 O O . PRO A 1 95 ? -8.372 -16.329 20.061 1.00 89.94 95 PRO A O 1
ATOM 734 N N . CYS A 1 96 ? -8.948 -15.233 18.177 1.00 93.50 96 CYS A N 1
ATOM 735 C CA . CYS A 1 96 ? -10.226 -14.759 18.696 1.00 93.50 96 CYS A CA 1
ATOM 736 C C . CYS A 1 96 ? -11.219 -15.909 18.908 1.00 93.50 96 CYS A C 1
ATOM 738 O O . CYS A 1 96 ? -11.187 -16.935 18.227 1.00 93.50 96 CYS A O 1
ATOM 740 N N . THR A 1 97 ? -12.115 -15.730 19.873 1.00 95.19 97 THR A N 1
ATOM 741 C CA . THR A 1 97 ? -13.207 -16.644 20.203 1.00 95.19 97 THR A CA 1
ATOM 742 C C . THR A 1 97 ? -14.549 -15.962 19.932 1.00 95.19 97 THR A C 1
ATOM 744 O O . THR A 1 97 ? -14.639 -14.748 19.750 1.00 95.19 97 THR A O 1
ATOM 747 N N . ALA A 1 98 ? -15.638 -16.731 19.931 1.00 93.75 98 ALA A N 1
ATOM 748 C CA . ALA A 1 98 ? -16.973 -16.146 19.800 1.00 93.75 98 ALA A CA 1
ATOM 749 C C . ALA A 1 98 ? -17.303 -15.169 20.951 1.00 93.75 98 ALA A C 1
ATOM 751 O O . ALA A 1 98 ? -18.023 -14.200 20.747 1.00 93.75 98 ALA A O 1
ATOM 752 N N . GLU A 1 99 ? -16.749 -15.393 22.148 1.00 94.81 99 GLU A N 1
ATOM 753 C CA . GLU A 1 99 ? -17.018 -14.581 23.345 1.00 94.81 99 GLU A CA 1
ATOM 754 C C . GLU A 1 99 ? -16.389 -13.184 23.291 1.00 94.81 99 GLU A C 1
ATOM 756 O O . GLU A 1 99 ? -16.884 -12.264 23.936 1.00 94.81 99 GLU A O 1
ATOM 761 N N . ASN A 1 100 ? -15.310 -13.012 22.523 1.00 95.06 100 ASN A N 1
ATOM 762 C CA . ASN A 1 100 ? -14.620 -11.731 22.349 1.00 95.06 100 ASN A CA 1
ATOM 763 C C . ASN A 1 100 ? -14.785 -11.161 20.929 1.00 95.06 100 ASN A C 1
ATOM 765 O O . ASN A 1 100 ? -13.991 -10.322 20.492 1.00 95.06 100 ASN A O 1
ATOM 769 N N . THR A 1 101 ? -15.830 -11.607 20.229 1.00 97.69 101 THR A N 1
ATOM 770 C CA . THR A 1 101 ? -16.276 -11.049 18.952 1.00 97.69 101 THR A CA 1
ATOM 771 C C . THR A 1 101 ? -17.415 -10.064 19.198 1.00 97.69 101 THR A C 1
ATOM 773 O O . THR A 1 101 ? -18.383 -10.385 19.887 1.00 97.69 101 THR A O 1
ATOM 776 N N . LEU A 1 102 ? -17.316 -8.861 18.634 1.00 97.75 102 LEU A N 1
ATOM 777 C CA . LEU A 1 102 ? -18.330 -7.817 18.766 1.00 97.75 102 LEU A CA 1
ATOM 778 C C . LEU A 1 102 ? -18.752 -7.313 17.386 1.00 97.75 102 LEU A C 1
ATOM 780 O O . LEU A 1 102 ? -17.905 -6.904 16.599 1.00 97.75 102 LEU A O 1
ATOM 784 N N . THR A 1 103 ? -20.055 -7.297 17.100 1.00 97.94 103 THR A N 1
ATOM 785 C CA . THR A 1 103 ? -20.575 -6.676 15.871 1.00 97.94 103 THR A CA 1
ATOM 786 C C . THR A 1 103 ? -20.830 -5.189 16.073 1.00 97.94 103 THR A C 1
ATOM 788 O O . THR A 1 103 ? -21.062 -4.725 17.198 1.00 97.94 103 THR A O 1
ATOM 791 N N . VAL A 1 104 ? -20.820 -4.423 14.982 1.00 97.12 104 VAL A N 1
ATOM 792 C CA . VAL A 1 104 ? -21.142 -2.994 15.027 1.00 97.12 104 VAL A CA 1
ATOM 793 C C . VAL A 1 104 ? -22.555 -2.744 15.565 1.00 97.12 104 VAL A C 1
ATOM 795 O O . VAL A 1 104 ? -22.735 -1.862 16.399 1.00 97.12 104 VAL A O 1
ATOM 798 N N . GLU A 1 105 ? -23.552 -3.549 15.196 1.00 97.00 105 GLU A N 1
ATOM 799 C CA . GLU A 1 105 ? -24.932 -3.406 15.679 1.00 97.00 105 GLU A CA 1
ATOM 800 C C . GLU A 1 105 ? -25.033 -3.655 17.186 1.00 97.00 105 GLU A C 1
ATOM 802 O O . GLU A 1 105 ? -25.716 -2.908 17.895 1.00 97.00 105 GLU A O 1
ATOM 807 N N . ALA A 1 106 ? -24.332 -4.678 17.688 1.00 96.81 106 ALA A N 1
ATOM 808 C CA . ALA A 1 106 ? -24.280 -4.990 19.112 1.00 96.81 106 ALA A CA 1
ATOM 809 C C . ALA A 1 106 ? -23.610 -3.860 19.906 1.00 96.81 106 ALA A C 1
ATOM 811 O O . ALA A 1 106 ? -24.132 -3.442 20.943 1.00 96.81 106 ALA A O 1
ATOM 812 N N . LEU A 1 107 ? -22.500 -3.315 19.395 1.00 96.31 107 LEU A N 1
ATOM 813 C CA . LEU A 1 107 ? -21.804 -2.180 20.003 1.00 96.31 107 LEU A CA 1
ATOM 814 C C . LEU A 1 107 ? -22.684 -0.924 20.036 1.00 96.31 107 LEU A C 1
ATOM 816 O O . LEU A 1 107 ? -22.828 -0.299 21.087 1.00 96.31 107 LEU A O 1
ATOM 820 N N . LEU A 1 108 ? -23.303 -0.561 18.910 1.00 93.81 108 LEU A N 1
ATOM 821 C CA . LEU A 1 108 ? -24.166 0.619 18.828 1.00 93.81 108 LEU A CA 1
ATOM 822 C C . LEU A 1 108 ? -25.378 0.484 19.757 1.00 93.81 108 LEU A C 1
ATOM 824 O O . LEU A 1 108 ? -25.697 1.430 20.473 1.00 93.81 108 LEU A O 1
ATOM 828 N N . THR A 1 109 ? -25.990 -0.701 19.825 1.00 94.94 109 THR A N 1
ATOM 829 C CA . THR A 1 109 ? -27.092 -0.988 20.758 1.00 94.94 109 THR A CA 1
ATOM 830 C C . THR A 1 109 ? -26.642 -0.841 22.212 1.00 94.94 109 THR A C 1
ATOM 832 O O . THR A 1 109 ? -27.325 -0.179 22.993 1.00 94.94 109 THR A O 1
ATOM 835 N N . ARG A 1 110 ? -25.471 -1.391 22.574 1.00 94.25 110 ARG A N 1
ATOM 836 C CA . ARG A 1 110 ? -24.894 -1.271 23.926 1.00 94.25 110 ARG A CA 1
ATOM 837 C C . ARG A 1 110 ? -24.663 0.188 24.325 1.00 94.25 110 ARG A C 1
ATOM 839 O O . ARG A 1 110 ? -24.894 0.545 25.474 1.00 94.25 110 ARG A O 1
ATOM 846 N N . LEU A 1 111 ? -24.243 1.020 23.374 1.00 91.25 111 LEU A N 1
ATOM 847 C CA . LEU A 1 111 ? -23.973 2.444 23.581 1.00 91.25 111 LEU A CA 1
ATOM 848 C C . LEU A 1 111 ? -25.209 3.347 23.414 1.00 91.25 111 LEU A C 1
ATOM 850 O O . LEU A 1 111 ? -25.084 4.566 23.529 1.00 91.25 111 LEU A O 1
ATOM 854 N N . GLY A 1 112 ? -26.388 2.787 23.119 1.00 92.31 112 GLY A N 1
ATOM 855 C CA . GLY A 1 112 ? -27.613 3.559 22.884 1.00 92.31 112 GLY A CA 1
ATOM 856 C C . GLY A 1 112 ? -27.560 4.444 21.632 1.00 92.31 112 GLY A C 1
ATOM 857 O O . GLY A 1 112 ? -28.145 5.527 21.616 1.00 92.31 112 GLY A O 1
ATOM 858 N N . LEU A 1 113 ? -26.837 4.012 20.597 1.00 88.69 113 LEU A N 1
ATOM 859 C CA . LEU A 1 113 ? -26.607 4.764 19.365 1.00 88.69 113 LEU A CA 1
ATOM 860 C C . LEU A 1 113 ? -27.498 4.305 18.212 1.00 88.69 113 LEU A C 1
ATOM 862 O O . LEU A 1 113 ? -27.877 3.134 18.147 1.00 88.69 113 LEU A O 1
ATOM 866 N N . PRO A 1 114 ? -27.804 5.205 17.257 1.00 88.31 114 PRO A N 1
ATOM 867 C CA . PRO A 1 114 ? -28.569 4.832 16.080 1.00 88.31 114 PRO A CA 1
ATOM 868 C C . PRO A 1 114 ? -27.793 3.815 15.220 1.00 88.31 114 PRO A C 1
ATOM 870 O O . PRO A 1 114 ? -26.571 3.959 15.088 1.00 88.31 114 PRO A O 1
ATOM 873 N N . PRO A 1 115 ? -28.486 2.840 14.595 1.00 90.19 115 PRO A N 1
ATOM 874 C CA . PRO A 1 115 ? -27.868 1.827 13.740 1.00 90.19 115 PRO A CA 1
ATOM 875 C C . PRO A 1 115 ? -27.049 2.436 12.598 1.00 90.19 115 PRO A C 1
ATOM 877 O O . PRO A 1 115 ? -27.513 3.344 11.905 1.00 90.19 115 PRO A O 1
ATOM 880 N N . GLN A 1 116 ? -25.833 1.925 12.405 1.00 90.75 116 GLN A N 1
ATOM 881 C CA . GLN A 1 116 ? -24.864 2.353 11.395 1.00 90.75 116 GLN A CA 1
ATOM 882 C C . GLN A 1 116 ? -23.971 1.174 11.001 1.00 90.75 116 GLN A C 1
ATOM 884 O O . GLN A 1 116 ? -23.786 0.244 11.777 1.00 90.75 116 GLN A O 1
ATOM 889 N N . ASN A 1 117 ? -23.337 1.275 9.832 1.00 90.88 117 ASN A N 1
ATOM 890 C CA . ASN A 1 117 ? -22.434 0.240 9.307 1.00 90.88 117 ASN A CA 1
ATOM 891 C C . ASN A 1 117 ? -20.987 0.379 9.829 1.00 90.88 117 ASN A C 1
ATOM 893 O O . ASN A 1 117 ? -20.094 -0.365 9.427 1.00 90.88 117 ASN A O 1
ATOM 897 N N . ALA A 1 118 ? -20.722 1.389 10.659 1.00 94.69 118 ALA A N 1
ATOM 898 C CA . ALA A 1 118 ? -19.406 1.682 11.207 1.00 94.69 118 ALA A CA 1
ATOM 899 C C . ALA A 1 118 ? -19.535 2.308 12.595 1.00 94.69 118 ALA A C 1
ATOM 901 O O . ALA A 1 118 ? -20.472 3.067 12.857 1.00 94.69 118 ALA A O 1
ATOM 902 N N . PHE A 1 119 ? -18.558 2.040 13.452 1.00 94.88 119 PHE A N 1
ATOM 903 C CA . PHE A 1 119 ? -18.391 2.740 14.713 1.00 94.88 119 PHE A CA 1
ATOM 904 C C . PHE A 1 119 ? -17.505 3.974 14.500 1.00 94.88 119 PHE A C 1
ATOM 906 O O . PHE A 1 119 ? -16.399 3.872 13.969 1.00 94.88 119 PHE A O 1
ATOM 913 N N . ARG A 1 120 ? -18.013 5.149 14.887 1.00 93.62 120 ARG A N 1
ATOM 914 C CA . ARG A 1 120 ? -17.351 6.449 14.711 1.00 93.62 120 ARG A CA 1
ATOM 915 C C . ARG A 1 120 ? -17.108 7.076 16.072 1.00 93.62 120 ARG A C 1
ATOM 917 O O . ARG A 1 120 ? -18.078 7.413 16.751 1.00 93.62 120 ARG A O 1
ATOM 924 N N . SER A 1 121 ? -15.844 7.212 16.457 1.00 92.31 121 SER A N 1
ATOM 925 C CA . SER A 1 121 ? -15.469 7.862 17.710 1.00 92.31 121 SER A CA 1
ATOM 926 C C . SER A 1 121 ? -13.982 8.221 17.752 1.00 92.31 121 SER A C 1
ATOM 928 O O . SER A 1 121 ? -13.148 7.513 17.200 1.00 92.31 121 SER A O 1
ATOM 930 N N . CYS A 1 122 ? -13.664 9.312 18.430 1.00 91.75 122 CYS A N 1
ATOM 931 C CA . CYS A 1 122 ? -12.342 9.781 18.822 1.00 91.75 122 CYS A CA 1
ATOM 932 C C . CYS A 1 122 ? -12.250 10.021 20.350 1.00 91.75 122 CYS A C 1
ATOM 934 O O . CYS A 1 122 ? -11.206 10.453 20.823 1.00 91.75 122 CYS A O 1
ATOM 936 N N . ASP A 1 123 ? -13.329 9.819 21.119 1.00 92.12 123 ASP A N 1
ATOM 937 C CA . ASP A 1 123 ? -13.356 10.019 22.572 1.00 92.12 123 ASP A CA 1
ATOM 938 C C . ASP A 1 123 ? -12.668 8.852 23.306 1.00 92.12 123 ASP A C 1
ATOM 940 O O . ASP A 1 123 ? -13.137 7.713 23.205 1.00 92.12 123 ASP A O 1
ATOM 944 N N . PRO A 1 124 ? -11.591 9.099 24.077 1.00 94.25 124 PRO A N 1
ATOM 945 C CA . PRO A 1 124 ? -10.833 8.038 24.743 1.00 94.25 124 PRO A CA 1
ATOM 946 C C . PRO A 1 124 ? -11.674 7.103 25.616 1.00 94.25 124 PRO A C 1
ATOM 948 O O . PRO A 1 124 ? -11.511 5.882 25.565 1.00 94.25 124 PRO A O 1
ATOM 951 N N . ALA A 1 125 ? -12.601 7.655 26.407 1.00 93.38 125 ALA A N 1
ATOM 952 C CA . ALA A 1 125 ? -13.410 6.869 27.332 1.00 93.38 125 ALA A CA 1
ATOM 953 C C . ALA A 1 125 ? -14.384 5.963 26.574 1.00 93.38 125 ALA A C 1
ATOM 955 O O . ALA A 1 125 ? -14.560 4.798 26.936 1.00 93.38 125 ALA A O 1
ATOM 956 N N . ARG A 1 126 ? -14.970 6.474 25.489 1.00 93.00 126 ARG A N 1
ATOM 957 C CA . ARG A 1 126 ? -15.859 5.703 24.622 1.00 93.00 126 ARG A CA 1
ATOM 958 C C . ARG A 1 126 ? -15.121 4.625 23.842 1.00 93.00 126 ARG A C 1
ATOM 960 O O . ARG A 1 126 ? -15.643 3.521 23.729 1.00 93.00 126 ARG A O 1
ATOM 967 N N . LEU A 1 127 ? -13.928 4.915 23.318 1.00 95.62 127 LEU A N 1
ATOM 968 C CA . LEU A 1 127 ? -13.090 3.920 22.641 1.00 95.62 127 LEU A CA 1
ATOM 969 C C . LEU A 1 127 ? -12.732 2.772 23.588 1.00 95.62 127 LEU A C 1
ATOM 971 O O . LEU A 1 127 ? -12.877 1.603 23.227 1.00 95.62 127 LEU A O 1
ATOM 975 N N . LYS A 1 128 ? -12.330 3.105 24.817 1.00 95.94 128 LYS A N 1
ATOM 976 C CA . LYS A 1 128 ? -12.035 2.127 25.862 1.00 95.94 128 LYS A CA 1
ATOM 977 C C . LYS A 1 128 ? -13.253 1.270 26.199 1.00 95.94 128 LYS A C 1
ATOM 979 O O . LYS A 1 128 ? -13.156 0.050 26.136 1.00 95.94 128 LYS A O 1
ATOM 984 N N . ASP A 1 129 ? -14.396 1.883 26.508 1.00 94.75 129 ASP A N 1
ATOM 985 C CA . ASP A 1 129 ? -15.630 1.141 26.804 1.00 94.75 129 ASP A CA 1
ATOM 986 C C . ASP A 1 129 ? -16.061 0.269 25.614 1.00 94.75 129 ASP A C 1
ATOM 988 O O . ASP A 1 129 ? -16.472 -0.876 25.790 1.00 94.75 129 ASP A O 1
ATOM 992 N N . ALA A 1 130 ? -15.906 0.775 24.386 1.00 95.94 130 ALA A N 1
ATOM 993 C CA . ALA A 1 130 ? -16.231 0.067 23.155 1.00 95.94 130 ALA A CA 1
ATOM 994 C C . ALA A 1 130 ? -15.404 -1.217 22.969 1.00 95.94 130 ALA A C 1
ATOM 996 O O . ALA A 1 130 ? -15.990 -2.276 22.725 1.00 95.94 130 ALA A O 1
ATOM 997 N N . PHE A 1 131 ? -14.079 -1.134 23.107 1.00 97.12 131 PHE A N 1
ATOM 998 C CA . PHE A 1 131 ? -13.157 -2.167 22.619 1.00 97.12 131 PHE A CA 1
ATOM 999 C C . PHE A 1 131 ? -12.361 -2.910 23.694 1.00 97.12 131 PHE A C 1
ATOM 1001 O O . PHE A 1 131 ? -11.640 -3.854 23.364 1.00 97.12 131 PHE A O 1
ATOM 1008 N N . GLN A 1 132 ? -12.523 -2.578 24.977 1.00 94.69 132 GLN A N 1
ATOM 1009 C CA . GLN A 1 132 ? -11.853 -3.315 26.046 1.00 94.69 132 GLN A CA 1
ATOM 1010 C C . GLN A 1 132 ? -12.225 -4.808 26.008 1.00 94.69 132 GLN A C 1
ATOM 1012 O O . GLN A 1 132 ? -13.380 -5.193 26.180 1.00 94.69 132 GLN A O 1
ATOM 1017 N N . GLY A 1 133 ? -11.218 -5.659 25.786 1.00 94.50 133 GLY A N 1
ATOM 1018 C CA . GLY A 1 133 ? -11.372 -7.114 25.689 1.00 94.50 133 GLY A CA 1
ATOM 1019 C C . GLY A 1 133 ? -11.949 -7.624 24.363 1.00 94.50 133 GLY A C 1
ATOM 1020 O O . GLY A 1 133 ? -12.087 -8.835 24.201 1.00 94.50 133 GLY A O 1
ATOM 1021 N N . VAL A 1 134 ? -12.254 -6.743 23.406 1.00 97.31 134 VAL A N 1
ATOM 1022 C CA . VAL A 1 134 ? -12.717 -7.132 22.067 1.00 97.31 134 VAL A CA 1
ATOM 1023 C C . VAL A 1 134 ? -11.519 -7.590 21.242 1.00 97.31 134 VAL A C 1
ATOM 1025 O O . VAL A 1 134 ? -10.553 -6.851 21.068 1.00 97.31 134 VAL A O 1
ATOM 1028 N N . CYS A 1 135 ? -11.591 -8.817 20.732 1.00 97.50 135 CYS A N 1
ATOM 1029 C CA . CYS A 1 135 ? -10.560 -9.409 19.884 1.00 97.50 135 CYS A CA 1
ATOM 1030 C C . CYS A 1 135 ? -10.899 -9.274 18.404 1.00 97.50 135 CYS A C 1
ATOM 1032 O O . CYS A 1 135 ? -10.054 -8.877 17.604 1.00 97.50 135 CYS A O 1
ATOM 1034 N N . ARG A 1 136 ? -12.146 -9.565 18.035 1.00 98.00 136 ARG A N 1
ATOM 1035 C CA . ARG A 1 136 ? -12.642 -9.440 16.665 1.00 98.00 136 ARG A CA 1
ATOM 1036 C C . ARG A 1 136 ? -13.766 -8.424 16.638 1.00 98.00 136 ARG A C 1
ATOM 1038 O O . ARG A 1 136 ? -14.693 -8.513 17.443 1.00 98.00 136 ARG A O 1
ATOM 1045 N N . PHE A 1 137 ? -13.700 -7.483 15.706 1.00 98.31 137 PHE A N 1
ATOM 1046 C CA . PHE A 1 137 ? -14.777 -6.531 15.485 1.00 98.31 137 PHE A CA 1
ATOM 1047 C C . PHE A 1 137 ? -15.358 -6.676 14.080 1.00 98.31 137 PHE A C 1
ATOM 1049 O O . PHE A 1 137 ? -14.653 -6.568 13.074 1.00 98.31 137 PHE A O 1
ATOM 1056 N N . GLU A 1 138 ? -16.665 -6.926 14.028 1.00 98.06 138 GLU A N 1
ATOM 1057 C CA . GLU A 1 138 ? -17.405 -7.093 12.783 1.00 98.06 138 GLU A CA 1
ATOM 1058 C C . GLU A 1 138 ? -18.022 -5.760 12.363 1.00 98.06 138 GLU A C 1
ATOM 1060 O O . GLU A 1 138 ? -19.140 -5.406 12.745 1.00 98.06 138 GLU A O 1
ATOM 1065 N N . GLY A 1 139 ? -17.237 -4.981 11.624 1.00 97.50 139 GLY A N 1
ATOM 1066 C CA . GLY A 1 139 ? -17.581 -3.632 11.199 1.00 97.50 139 GLY A CA 1
ATOM 1067 C C . GLY A 1 139 ? -16.346 -2.776 10.949 1.00 97.50 139 GLY A C 1
ATOM 1068 O O . GLY A 1 139 ? -15.209 -3.239 11.036 1.00 97.50 139 GLY A O 1
ATOM 1069 N N . SER A 1 140 ? -16.572 -1.502 10.624 1.00 97.75 140 SER A N 1
ATOM 1070 C CA . SER A 1 140 ? -15.488 -0.527 10.438 1.00 97.75 140 SER A CA 1
ATOM 1071 C C . SER A 1 140 ? -15.308 0.359 11.667 1.00 97.75 140 SER A C 1
ATOM 1073 O O . SER A 1 140 ? -16.295 0.782 12.273 1.00 97.75 140 SER A O 1
ATOM 1075 N N . ILE A 1 141 ? -14.060 0.686 11.987 1.00 97.31 141 ILE A N 1
ATOM 1076 C CA . ILE A 1 141 ? -13.682 1.674 12.999 1.00 97.31 141 ILE A CA 1
ATOM 1077 C C . ILE A 1 141 ? -13.269 2.947 12.274 1.00 97.31 141 ILE A C 1
ATOM 1079 O O . ILE A 1 141 ? -12.411 2.923 11.392 1.00 97.31 141 ILE A O 1
ATOM 1083 N N . ILE A 1 142 ? -13.877 4.068 12.643 1.00 95.38 142 ILE A N 1
ATOM 1084 C CA . ILE A 1 142 ? -13.567 5.371 12.068 1.00 95.38 142 ILE A CA 1
ATOM 1085 C C . ILE A 1 142 ? -13.233 6.336 13.204 1.00 95.38 142 ILE A C 1
ATOM 1087 O O . ILE A 1 142 ? -14.115 6.751 13.958 1.00 95.38 142 ILE A O 1
ATOM 1091 N N . LEU A 1 143 ? -11.960 6.706 13.299 1.00 93.81 143 LEU A N 1
ATOM 1092 C CA . LEU A 1 143 ? -11.474 7.731 14.214 1.00 93.81 143 LEU A CA 1
ATOM 1093 C C . LEU A 1 143 ? -11.617 9.092 13.527 1.00 93.81 143 LEU A C 1
ATOM 1095 O O . LEU A 1 143 ? -10.801 9.456 12.680 1.00 93.81 143 LEU A O 1
ATOM 1099 N N . ASN A 1 144 ? -12.702 9.804 13.827 1.00 87.75 144 ASN A N 1
ATOM 1100 C CA . ASN A 1 144 ? -13.025 11.096 13.222 1.00 87.75 144 ASN A CA 1
ATOM 1101 C C . ASN A 1 144 ? -13.809 11.973 14.204 1.00 87.75 144 ASN A C 1
ATOM 1103 O O . ASN A 1 144 ? -14.569 11.451 15.023 1.00 87.75 144 ASN A O 1
ATOM 1107 N N . ASP A 1 145 ? -13.651 13.291 14.098 1.00 78.19 145 ASP A N 1
ATOM 1108 C CA . ASP A 1 145 ? -14.562 14.241 14.711 1.00 78.19 145 ASP A CA 1
ATOM 1109 C C . ASP A 1 145 ? -15.899 14.226 13.971 1.00 78.19 145 ASP A C 1
ATOM 1111 O O . ASP A 1 145 ? -16.030 14.564 12.794 1.00 78.19 145 ASP A O 1
ATOM 1115 N N . ALA A 1 146 ? -16.951 13.806 14.664 1.00 64.12 146 ALA A N 1
ATOM 1116 C CA . ALA A 1 146 ? -18.279 13.932 14.104 1.00 64.12 146 ALA A CA 1
ATOM 1117 C C . ALA A 1 146 ? -18.623 15.423 13.999 1.00 64.12 146 ALA A C 1
ATOM 1119 O O . ALA A 1 146 ? -19.019 16.052 14.977 1.00 64.12 146 ALA A O 1
ATOM 1120 N N . GLN A 1 147 ? -18.531 15.983 12.792 1.00 59.50 147 GLN A N 1
ATOM 1121 C CA . GLN A 1 147 ? -18.873 17.386 12.515 1.00 59.50 147 GLN A CA 1
ATOM 1122 C C . GLN A 1 147 ? -20.331 17.755 12.850 1.00 59.50 147 GLN A C 1
ATOM 1124 O O . GLN A 1 147 ? -20.704 18.923 12.797 1.00 59.50 147 GLN A O 1
ATOM 1129 N N . THR A 1 148 ? -21.171 16.777 13.208 1.00 58.31 148 THR A N 1
ATOM 1130 C CA . THR A 1 148 ? -22.551 16.995 13.647 1.00 58.31 148 THR A CA 1
ATOM 1131 C C . THR A 1 148 ? -22.734 16.512 15.094 1.00 58.31 148 THR A C 1
ATOM 1133 O O . THR A 1 148 ? -22.990 15.328 15.330 1.00 58.31 148 THR A O 1
ATOM 1136 N N . PRO A 1 149 ? -22.659 17.426 16.083 1.00 55.81 149 PRO A N 1
ATOM 1137 C CA . PRO A 1 149 ? -22.949 17.128 17.490 1.00 55.81 149 PRO A CA 1
ATOM 1138 C C . PRO A 1 149 ? -24.358 16.555 17.721 1.00 55.81 149 PRO A C 1
ATOM 1140 O O . PRO A 1 149 ? -24.628 15.930 18.744 1.00 55.81 149 PRO A O 1
ATOM 1143 N N . GLU A 1 150 ? -25.269 16.744 16.761 1.00 54.09 150 GLU A N 1
ATOM 1144 C CA . GLU A 1 150 ? -26.704 16.455 16.874 1.00 54.09 150 GLU A CA 1
ATOM 1145 C C . GLU A 1 150 ? -27.065 14.969 17.047 1.00 54.09 150 GLU A C 1
ATOM 1147 O O . GLU A 1 150 ? -28.231 14.650 17.271 1.00 54.09 150 GLU A O 1
ATOM 1152 N N . ARG A 1 151 ? -26.105 14.039 16.972 1.00 58.12 151 ARG A N 1
ATOM 1153 C CA . ARG A 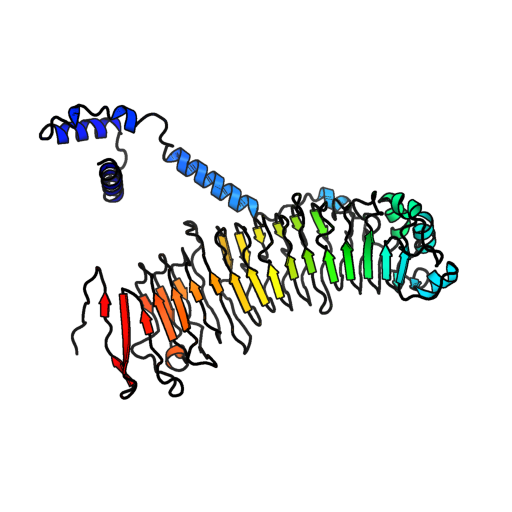1 151 ? -26.376 12.590 17.063 1.00 58.12 151 ARG A CA 1
ATOM 1154 C C . ARG A 1 151 ? -25.679 11.864 18.220 1.00 58.12 151 ARG A C 1
ATOM 1156 O O . ARG A 1 151 ? -25.560 10.643 18.177 1.00 58.12 151 ARG A O 1
ATOM 1163 N N . GLY A 1 152 ? -25.243 12.578 19.261 1.00 57.84 152 GLY A N 1
ATOM 1164 C CA . GLY A 1 152 ? -24.582 11.942 20.415 1.00 57.84 152 GLY A CA 1
ATOM 1165 C C . GLY A 1 152 ? -23.184 11.403 20.084 1.00 57.84 152 GLY A C 1
ATOM 1166 O O . GLY A 1 152 ? -22.716 10.412 20.658 1.00 57.84 152 GLY A O 1
ATOM 1167 N N . PHE A 1 153 ? -22.532 12.038 19.114 1.00 64.75 153 PHE A N 1
ATOM 1168 C CA . PHE A 1 153 ? -21.134 11.797 18.809 1.00 64.75 153 PHE A CA 1
ATOM 1169 C C . PHE A 1 153 ? -20.233 12.747 19.593 1.00 64.75 153 PHE A C 1
ATOM 1171 O O . PHE A 1 153 ? -20.691 13.730 20.174 1.00 64.75 153 PHE A O 1
ATOM 1178 N N . ASP A 1 154 ? -18.963 12.374 19.646 1.00 69.81 154 ASP A N 1
ATOM 1179 C CA . ASP A 1 154 ? -17.975 12.887 20.582 1.00 69.81 154 ASP A CA 1
ATOM 1180 C C . ASP A 1 154 ? -17.843 14.410 20.558 1.00 69.81 154 ASP A C 1
ATOM 1182 O O . ASP A 1 154 ? -17.949 15.059 19.516 1.00 69.81 154 ASP A O 1
ATOM 1186 N N . SER A 1 155 ? -17.587 14.986 21.734 1.00 77.06 155 SER A N 1
ATOM 1187 C CA . SER A 1 155 ? -17.252 16.404 21.818 1.00 77.06 155 SER A CA 1
ATOM 1188 C C . SER A 1 155 ? -15.927 16.665 21.085 1.00 77.06 155 SER A C 1
ATOM 1190 O O . SER A 1 155 ? -15.013 15.841 21.185 1.00 77.06 155 SER A O 1
ATOM 1192 N N . PRO A 1 156 ? -15.755 17.818 20.412 1.00 79.81 156 PRO A N 1
ATOM 1193 C CA . PRO A 1 156 ? -14.465 18.203 19.836 1.00 79.81 156 PRO A CA 1
ATOM 1194 C C . PRO A 1 156 ? -13.311 18.124 20.850 1.00 79.81 156 PRO A C 1
ATOM 1196 O O . PRO A 1 156 ? -12.186 17.784 20.494 1.00 79.81 156 PRO A O 1
ATOM 1199 N N . GLN A 1 157 ? -13.594 18.393 22.129 1.00 81.00 157 GLN A N 1
ATOM 1200 C CA . GLN A 1 157 ? -12.638 18.269 23.231 1.00 81.00 157 GLN A CA 1
ATOM 1201 C C . GLN A 1 157 ? -12.172 16.821 23.450 1.00 81.00 157 GLN A C 1
ATOM 1203 O O . GLN A 1 157 ? -10.995 16.613 23.742 1.00 81.00 157 GLN A O 1
ATOM 1208 N N . GLY A 1 158 ? -13.059 15.837 23.268 1.00 80.69 158 GLY A N 1
ATOM 1209 C CA . GLY A 1 158 ? -12.733 14.410 23.338 1.00 80.69 158 GLY A CA 1
ATOM 1210 C C . GLY A 1 158 ? -11.671 14.025 22.308 1.00 80.69 158 GLY A C 1
ATOM 1211 O O . GLY A 1 158 ? -10.614 13.519 22.687 1.00 80.69 158 GLY A O 1
ATOM 1212 N N . CYS A 1 159 ? -11.874 14.389 21.035 1.00 86.12 159 CYS A N 1
ATOM 1213 C CA . CYS A 1 159 ? -10.891 14.126 19.974 1.00 86.12 159 CYS A CA 1
ATOM 1214 C C . CYS A 1 159 ? -9.523 14.757 20.259 1.00 86.12 159 CYS A C 1
ATOM 1216 O O . CYS A 1 159 ? -8.492 14.145 19.996 1.00 86.12 159 CYS A O 1
ATOM 1218 N N . VAL A 1 160 ? -9.509 15.979 20.804 1.00 87.88 160 VAL A N 1
ATOM 1219 C CA . VAL A 1 160 ? -8.262 16.688 21.132 1.00 87.88 160 VAL A CA 1
ATOM 1220 C C . VAL A 1 160 ? -7.494 15.989 22.249 1.00 87.88 160 VAL A C 1
ATOM 1222 O O . VAL A 1 160 ? -6.269 16.078 22.278 1.00 87.88 160 VAL A O 1
ATOM 1225 N N . SER A 1 161 ? -8.176 15.293 23.160 1.00 91.06 161 SER A N 1
ATOM 1226 C CA . SER A 1 161 ? -7.515 14.552 24.239 1.00 91.06 161 SER A CA 1
ATOM 1227 C C . SER A 1 161 ? -6.935 13.201 23.811 1.00 91.06 161 SER A C 1
ATOM 1229 O O . SER A 1 161 ? -6.012 12.727 24.475 1.00 91.06 161 SER A O 1
ATOM 1231 N N . LEU A 1 162 ? -7.409 12.631 22.693 1.00 94.19 162 LEU A N 1
ATOM 1232 C CA . LEU A 1 162 ? -6.978 11.320 22.209 1.00 94.19 162 LEU A CA 1
ATOM 1233 C C . LEU A 1 162 ? -5.475 11.282 21.932 1.00 94.19 162 LEU A C 1
ATOM 1235 O O . LEU A 1 162 ? -4.961 12.066 21.129 1.00 94.19 162 LEU A O 1
ATOM 1239 N N . ASN A 1 163 ? -4.788 10.348 22.583 1.00 95.44 163 ASN A N 1
ATOM 1240 C CA . ASN A 1 163 ? -3.354 10.104 22.445 1.00 95.44 163 ASN A CA 1
ATOM 1241 C C . ASN A 1 163 ? -3.040 8.607 22.235 1.00 95.44 163 ASN A C 1
ATOM 1243 O O . ASN A 1 163 ? -3.928 7.756 22.288 1.00 95.44 163 ASN A O 1
ATOM 1247 N N . ASP A 1 164 ? -1.772 8.268 21.979 1.00 95.19 164 ASP A N 1
ATOM 1248 C CA . ASP A 1 164 ? -1.365 6.877 21.716 1.00 95.19 164 ASP A CA 1
ATOM 1249 C C . ASP A 1 164 ? -1.647 5.920 22.893 1.00 95.19 164 ASP A C 1
ATOM 1251 O O . ASP A 1 164 ? -1.988 4.761 22.659 1.00 95.19 164 ASP A O 1
ATOM 1255 N N . ALA A 1 165 ? -1.568 6.380 24.150 1.00 96.62 165 ALA A N 1
ATOM 1256 C CA . ALA A 1 165 ? -1.846 5.535 25.315 1.00 96.62 165 ALA A CA 1
ATOM 1257 C C . ALA A 1 165 ? -3.331 5.153 25.403 1.00 96.62 165 ALA A C 1
ATOM 1259 O O . ALA A 1 165 ? -3.646 4.011 25.741 1.00 96.62 165 ALA A O 1
ATOM 1260 N N . ASP A 1 166 ? -4.229 6.065 25.027 1.00 96.94 166 ASP A N 1
ATOM 1261 C CA . ASP A 1 166 ? -5.665 5.784 24.944 1.00 96.94 166 ASP A CA 1
ATOM 1262 C C . ASP A 1 166 ? -5.959 4.725 23.871 1.00 96.94 166 ASP A C 1
ATOM 1264 O O . ASP A 1 166 ? -6.760 3.815 24.087 1.00 96.94 166 ASP A O 1
ATOM 1268 N N . LEU A 1 167 ? -5.275 4.802 22.720 1.00 96.62 167 LEU A N 1
ATOM 1269 C CA . LEU A 1 167 ? -5.393 3.787 21.671 1.00 96.62 167 LEU A CA 1
ATOM 1270 C C . LEU A 1 167 ? -4.873 2.428 22.143 1.00 96.62 167 LEU A C 1
ATOM 1272 O O . LEU A 1 167 ? -5.488 1.407 21.842 1.00 96.62 167 LEU A O 1
ATOM 1276 N N . VAL A 1 168 ? -3.761 2.395 22.882 1.00 96.06 168 VAL A N 1
ATOM 1277 C CA . VAL A 1 168 ? -3.239 1.162 23.493 1.00 96.06 168 VAL A CA 1
ATOM 1278 C C . VAL A 1 168 ? -4.242 0.576 24.476 1.00 96.06 168 VAL A C 1
ATOM 1280 O O . VAL A 1 168 ? -4.536 -0.619 24.414 1.00 96.06 168 VAL A O 1
ATOM 1283 N N . GLU A 1 169 ? -4.811 1.398 25.348 1.00 96.44 169 GLU A N 1
ATOM 1284 C CA . GLU A 1 169 ? -5.802 0.934 26.310 1.00 96.44 169 GLU A CA 1
ATOM 1285 C C . GLU A 1 169 ? -7.061 0.381 25.620 1.00 96.44 169 GLU A C 1
ATOM 1287 O O . GLU A 1 169 ? -7.540 -0.690 25.999 1.00 96.44 169 GLU A O 1
ATOM 1292 N N . ALA A 1 170 ? -7.553 1.055 24.578 1.00 96.88 170 ALA A N 1
ATOM 1293 C CA . ALA A 1 170 ? -8.753 0.648 23.852 1.00 96.88 170 ALA A CA 1
ATOM 1294 C C . ALA A 1 170 ? -8.542 -0.586 22.957 1.00 96.88 170 ALA A C 1
ATOM 1296 O O . ALA A 1 170 ? -9.377 -1.489 22.952 1.00 96.88 170 ALA A O 1
ATOM 1297 N N . PHE A 1 171 ? -7.441 -0.649 22.201 1.00 96.81 171 PHE A N 1
ATOM 1298 C CA . PHE A 1 171 ? -7.281 -1.591 21.084 1.00 96.81 171 PHE A CA 1
ATOM 1299 C C . PHE A 1 171 ? -6.234 -2.687 21.305 1.00 96.81 171 PHE A C 1
ATOM 1301 O O . PHE A 1 171 ? -6.085 -3.561 20.452 1.00 96.81 171 PHE A O 1
ATOM 1308 N N . SER A 1 172 ? -5.565 -2.735 22.462 1.00 94.06 172 SER A N 1
ATOM 1309 C CA . SER A 1 172 ? -4.544 -3.759 22.766 1.00 94.06 172 SER A CA 1
ATOM 1310 C C . SER A 1 172 ? -5.013 -5.212 22.600 1.00 94.06 172 SER A C 1
ATOM 1312 O O . SER A 1 172 ? -4.183 -6.103 22.397 1.00 94.06 172 SER A O 1
ATOM 1314 N N . SER A 1 173 ? -6.323 -5.478 22.669 1.00 95.38 173 SER A N 1
ATOM 1315 C CA . SER A 1 173 ? -6.920 -6.810 22.466 1.00 95.38 173 SER A CA 1
ATOM 1316 C C . SER A 1 173 ? -7.372 -7.088 21.029 1.00 95.38 173 SER A C 1
ATOM 1318 O O . SER A 1 173 ? -7.508 -8.256 20.679 1.00 95.38 173 SER A O 1
ATOM 1320 N N . LEU A 1 174 ? -7.525 -6.062 20.186 1.00 97.25 174 LEU A N 1
ATOM 1321 C CA . LEU A 1 174 ? -8.062 -6.176 18.829 1.00 97.25 174 LEU A CA 1
ATOM 1322 C C . LEU A 1 174 ? -7.068 -6.879 17.887 1.00 97.25 174 LEU A C 1
ATOM 1324 O O . LEU A 1 174 ? -5.885 -6.532 17.846 1.00 97.25 174 LEU A O 1
ATOM 1328 N N . ARG A 1 175 ? -7.544 -7.876 17.137 1.00 96.88 175 ARG A N 1
ATOM 1329 C CA . ARG A 1 175 ? -6.781 -8.715 16.191 1.00 96.88 175 ARG A CA 1
ATOM 1330 C C . ARG A 1 175 ? -7.376 -8.705 14.798 1.00 96.88 175 ARG A C 1
ATOM 1332 O O . ARG A 1 175 ? -6.630 -8.675 13.828 1.00 96.88 175 ARG A O 1
ATOM 1339 N N . GLU A 1 176 ? -8.697 -8.729 14.702 1.00 97.69 176 GLU A N 1
ATOM 1340 C CA . GLU A 1 176 ? -9.392 -8.897 13.430 1.00 97.69 176 GLU A CA 1
ATOM 1341 C C . GLU A 1 176 ? -10.437 -7.800 13.243 1.00 97.69 176 GLU A C 1
ATOM 1343 O O . GLU A 1 176 ? -11.240 -7.526 14.142 1.00 97.69 176 GLU A O 1
ATOM 1348 N N . LEU A 1 177 ? -10.441 -7.201 12.055 1.00 97.69 177 LEU A N 1
ATOM 1349 C CA . LEU A 1 177 ? -11.462 -6.265 11.597 1.00 97.69 177 LEU A CA 1
ATOM 1350 C C . LEU A 1 177 ? -12.057 -6.767 10.286 1.00 97.69 177 LEU A C 1
ATOM 1352 O O . LEU A 1 177 ? -11.336 -6.887 9.299 1.00 97.69 177 LEU A O 1
ATOM 1356 N N . THR A 1 178 ? -13.367 -7.022 10.245 1.00 97.44 178 THR A N 1
ATOM 1357 C CA . THR A 1 178 ? -14.037 -7.388 8.978 1.00 97.44 178 THR A CA 1
ATOM 1358 C C . THR A 1 178 ? -14.357 -6.167 8.105 1.00 97.44 178 THR A C 1
ATOM 1360 O O . THR A 1 178 ? -14.596 -6.280 6.907 1.00 97.44 178 THR A O 1
ATOM 1363 N N . GLY A 1 179 ? -14.373 -4.969 8.696 1.00 96.75 179 GLY A N 1
ATOM 1364 C CA . GLY A 1 179 ? -14.471 -3.702 7.976 1.00 96.75 179 GLY A CA 1
ATOM 1365 C C . GLY A 1 179 ? -13.119 -3.007 7.834 1.00 96.75 179 GLY A C 1
ATOM 1366 O O . GLY A 1 179 ? -12.065 -3.637 7.838 1.00 96.75 179 GLY A O 1
ATOM 1367 N N . GLY A 1 180 ? -13.150 -1.682 7.685 1.00 96.88 180 GLY A N 1
ATOM 1368 C CA . GLY A 1 180 ? -11.950 -0.851 7.590 1.00 96.88 180 GLY A CA 1
ATOM 1369 C C . GLY A 1 180 ? -11.576 -0.153 8.898 1.00 96.88 180 GLY A C 1
ATOM 1370 O O . GLY A 1 180 ? -12.427 0.079 9.756 1.00 96.88 180 GLY A O 1
ATOM 1371 N N . LEU A 1 181 ? -10.314 0.248 9.005 1.00 97.44 181 LEU A N 1
ATOM 1372 C CA . LEU A 1 181 ? -9.815 1.205 9.986 1.00 97.44 181 LEU A CA 1
ATOM 1373 C C . LEU A 1 181 ? -9.541 2.521 9.260 1.00 97.44 181 LEU A C 1
ATOM 1375 O O . LEU A 1 181 ? -8.679 2.583 8.391 1.00 97.44 181 LEU A O 1
ATOM 1379 N N . GLN A 1 182 ? -10.268 3.577 9.596 1.00 96.31 182 GLN A N 1
ATOM 1380 C CA . GLN A 1 182 ? -10.093 4.870 8.943 1.00 96.31 182 GLN A CA 1
ATOM 1381 C C . GLN A 1 182 ? -9.807 5.938 9.986 1.00 96.31 182 GLN A C 1
ATOM 1383 O O . GLN A 1 182 ? -10.523 6.037 10.981 1.00 96.31 182 GLN A O 1
ATOM 1388 N N . VAL A 1 183 ? -8.784 6.749 9.758 1.00 93.19 183 VAL A N 1
ATOM 1389 C CA . VAL A 1 183 ? -8.440 7.862 10.641 1.00 93.19 183 VAL A CA 1
ATOM 1390 C C . VAL A 1 183 ? -8.505 9.141 9.832 1.00 93.19 183 VAL A C 1
ATOM 1392 O O . VAL A 1 183 ? -7.693 9.334 8.934 1.00 93.19 183 VAL A O 1
ATOM 1395 N N . PHE A 1 184 ? -9.486 9.982 10.151 1.00 83.88 184 PHE A N 1
ATOM 1396 C CA . PHE A 1 184 ? -9.699 11.290 9.543 1.00 83.88 184 PHE A CA 1
ATOM 1397 C C . PHE A 1 184 ? -9.955 12.281 10.658 1.00 83.88 184 PHE A C 1
ATOM 1399 O O . PHE A 1 184 ? -11.086 12.397 11.110 1.00 83.88 184 PHE A O 1
ATOM 1406 N N . SER A 1 185 ? -8.948 12.987 11.144 1.00 73.31 185 SER A N 1
ATOM 1407 C CA . SER A 1 185 ? -9.258 14.172 11.939 1.00 73.31 185 SER A CA 1
ATOM 1408 C C . SER A 1 185 ? -8.045 15.058 12.109 1.00 73.31 185 SER A C 1
ATOM 1410 O O . SER A 1 185 ? -6.994 14.612 12.569 1.00 73.31 185 SER A O 1
ATOM 1412 N N . ASP A 1 186 ? -8.248 16.346 11.856 1.00 78.69 186 ASP A N 1
ATOM 1413 C CA . ASP A 1 186 ? -7.320 17.404 12.254 1.00 78.69 186 ASP A CA 1
ATOM 1414 C C . ASP A 1 186 ? -7.392 17.687 13.773 1.00 78.69 186 ASP A C 1
ATOM 1416 O O . ASP A 1 186 ? -6.573 18.435 14.323 1.00 78.69 186 ASP A O 1
ATOM 1420 N N . LEU A 1 187 ? -8.390 17.118 14.467 1.00 80.06 187 LEU A N 1
ATOM 1421 C CA . LEU A 1 187 ? -8.565 17.253 15.914 1.00 80.06 187 LEU A CA 1
ATOM 1422 C C . LEU A 1 187 ? -7.848 16.167 16.712 1.00 80.06 187 LEU A C 1
ATOM 1424 O O . LEU A 1 187 ? -7.518 16.421 17.869 1.00 80.06 187 LEU A O 1
ATOM 1428 N N . ILE A 1 188 ? -7.559 15.003 16.122 1.00 85.19 188 ILE A N 1
ATOM 1429 C CA . ILE A 1 188 ? -6.721 13.980 16.758 1.00 85.19 188 ILE A CA 1
ATOM 1430 C C . ILE A 1 188 ? -5.282 14.487 16.700 1.00 85.19 188 ILE A C 1
ATOM 1432 O O . ILE A 1 188 ? -4.595 14.290 15.707 1.00 85.19 188 ILE A O 1
ATOM 1436 N N . ARG A 1 189 ? -4.859 15.220 17.736 1.00 86.19 189 ARG A N 1
ATOM 1437 C CA . ARG A 1 189 ? -3.581 15.951 17.725 1.00 86.19 189 ARG A CA 1
ATOM 1438 C C . ARG A 1 189 ? -2.435 15.251 18.436 1.00 86.19 189 ARG A C 1
ATOM 1440 O O . ARG A 1 189 ? -1.277 15.557 18.165 1.00 86.19 189 ARG A O 1
ATOM 1447 N N . ASN A 1 190 ? -2.756 14.353 19.362 1.00 91.94 190 ASN A N 1
ATOM 1448 C CA . ASN A 1 190 ? -1.768 13.748 20.254 1.00 91.94 190 ASN A CA 1
ATOM 1449 C C . ASN A 1 190 ? -1.481 12.281 19.921 1.00 91.94 190 ASN A C 1
ATOM 1451 O O . ASN A 1 190 ? -0.757 11.626 20.664 1.00 91.94 190 ASN A O 1
ATOM 1455 N N . VAL A 1 191 ? -2.042 11.767 18.826 1.00 93.69 191 VAL A N 1
ATOM 1456 C CA . VAL A 1 191 ? -1.725 10.438 18.304 1.00 93.69 191 VAL A CA 1
ATOM 1457 C C . VAL A 1 191 ? -0.617 10.575 17.271 1.00 93.69 191 VAL A C 1
ATOM 1459 O O . VAL A 1 191 ? -0.785 11.280 16.270 1.00 93.69 191 VAL A O 1
ATOM 1462 N N . LYS A 1 192 ? 0.509 9.912 17.529 1.00 94.12 192 LYS A N 1
ATOM 1463 C CA . LYS A 1 192 ? 1.733 10.023 16.731 1.00 94.12 192 LYS A CA 1
ATOM 1464 C C . LYS A 1 192 ? 2.177 8.707 16.116 1.00 94.12 192 LYS A C 1
ATOM 1466 O O . LYS A 1 192 ? 2.894 8.758 15.114 1.00 94.12 192 LYS A O 1
ATOM 1471 N N . THR A 1 193 ? 1.796 7.570 16.702 1.00 92.31 193 THR A N 1
ATOM 1472 C CA . THR A 1 193 ? 2.394 6.273 16.362 1.00 92.31 193 THR A CA 1
ATOM 1473 C C . THR A 1 193 ? 1.406 5.142 16.101 1.00 92.31 193 THR A C 1
ATOM 1475 O O . THR A 1 193 ? 1.790 4.193 15.431 1.00 92.31 193 THR A O 1
ATOM 1478 N N . PHE A 1 194 ? 0.149 5.204 16.562 1.00 95.00 194 PHE A N 1
ATOM 1479 C CA . PHE A 1 194 ? -0.835 4.109 16.406 1.00 95.00 194 PHE A CA 1
ATOM 1480 C C . PHE A 1 194 ? -0.419 2.777 17.065 1.00 95.00 194 PHE A C 1
ATOM 1482 O O . PHE A 1 194 ? -0.839 1.693 16.649 1.00 95.00 194 PHE A O 1
ATOM 1489 N N . GLU A 1 195 ? 0.347 2.828 18.158 1.00 94.06 195 GLU A N 1
ATOM 1490 C CA . GLU A 1 195 ? 0.780 1.625 18.894 1.00 94.06 195 GLU A CA 1
ATOM 1491 C C . GLU A 1 195 ? -0.383 0.767 19.415 1.00 94.06 195 GLU A C 1
ATOM 1493 O O . GLU A 1 195 ? -0.229 -0.444 19.610 1.00 94.06 195 GLU A O 1
ATOM 1498 N N . GLY A 1 196 ? -1.569 1.358 19.582 1.00 94.56 196 GLY A N 1
ATOM 1499 C CA . GLY A 1 196 ? -2.769 0.628 19.983 1.00 94.56 196 GLY A CA 1
ATOM 1500 C C . GLY A 1 196 ? -3.204 -0.470 19.020 1.00 94.56 196 GLY A C 1
ATOM 1501 O O . GLY A 1 196 ? -3.802 -1.451 19.454 1.00 94.56 196 GLY A O 1
ATOM 1502 N N . PHE A 1 197 ? -2.820 -0.381 17.746 1.00 96.44 197 PHE A N 1
ATOM 1503 C CA . PHE A 1 197 ? -3.104 -1.406 16.738 1.00 96.44 197 PHE A CA 1
ATOM 1504 C C . PHE A 1 197 ? -1.960 -2.419 16.569 1.00 96.44 197 PHE A C 1
ATOM 1506 O O . PHE A 1 197 ? -1.920 -3.163 15.593 1.00 96.44 197 PHE A O 1
ATOM 1513 N N . SER A 1 198 ? -1.018 -2.479 17.512 1.00 95.25 198 SER A N 1
ATOM 1514 C CA . SER A 1 198 ? 0.128 -3.403 17.469 1.00 95.25 198 SER A CA 1
ATOM 1515 C C . SER A 1 198 ? -0.247 -4.887 17.433 1.00 95.25 198 SER A C 1
ATOM 1517 O O . SER A 1 198 ? 0.497 -5.704 16.887 1.00 95.25 198 SER A O 1
ATOM 1519 N N . GLY A 1 199 ? -1.395 -5.247 18.008 1.00 94.94 199 GLY A N 1
ATOM 1520 C CA . GLY A 1 199 ? -1.918 -6.611 17.990 1.00 94.94 199 GLY A CA 1
ATOM 1521 C C . GLY A 1 199 ? -2.770 -6.952 16.768 1.00 94.94 199 GLY A C 1
ATOM 1522 O O . GLY A 1 199 ? -3.122 -8.115 16.609 1.00 94.94 199 GLY A O 1
ATOM 1523 N N . LEU A 1 200 ? -3.104 -5.981 15.915 1.00 97.00 200 LEU A N 1
ATOM 1524 C CA . LEU A 1 200 ? -3.965 -6.200 14.755 1.00 97.00 200 LEU A CA 1
ATOM 1525 C C . LEU A 1 200 ? -3.276 -7.142 13.758 1.00 97.00 200 LEU A C 1
ATOM 1527 O O . LEU A 1 200 ? -2.138 -6.891 13.381 1.00 97.00 200 LEU A O 1
ATOM 1531 N N . VAL A 1 201 ? -3.962 -8.210 13.352 1.00 97.00 201 VAL A N 1
ATOM 1532 C CA . VAL A 1 201 ? -3.468 -9.279 12.469 1.00 97.00 201 VAL A CA 1
ATOM 1533 C C . VAL A 1 201 ? -4.079 -9.176 11.075 1.00 97.00 201 VAL A C 1
ATOM 1535 O O . VAL A 1 201 ? -3.378 -9.350 10.075 1.00 97.00 201 VAL A O 1
ATOM 1538 N N . SER A 1 202 ? -5.375 -8.880 10.983 1.00 97.19 202 SER A N 1
ATOM 1539 C CA . SER A 1 202 ? -6.073 -8.778 9.701 1.00 97.19 202 SER A CA 1
ATOM 1540 C C . SER A 1 202 ? -7.104 -7.655 9.671 1.00 97.19 202 SER A C 1
ATOM 1542 O O . SER A 1 202 ? -7.787 -7.370 10.658 1.00 97.19 202 SER A O 1
ATOM 1544 N N . VAL A 1 203 ? -7.222 -7.034 8.497 1.00 97.50 203 VAL A N 1
ATOM 1545 C CA . VAL A 1 203 ? -8.266 -6.058 8.170 1.00 97.50 203 VAL A CA 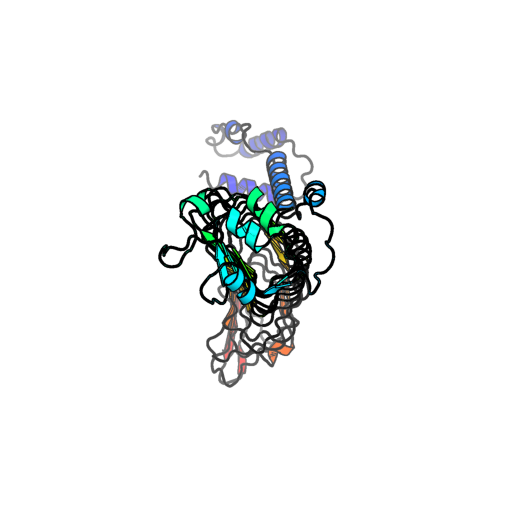1
ATOM 1546 C C . VAL A 1 203 ? -8.859 -6.420 6.810 1.00 97.50 203 VAL A C 1
ATOM 1548 O O . VAL A 1 203 ? -8.203 -6.275 5.785 1.00 97.50 203 VAL A O 1
ATOM 1551 N N . GLU A 1 204 ? -10.094 -6.909 6.776 1.00 96.56 204 GLU A N 1
ATOM 1552 C CA . GLU A 1 204 ? -10.760 -7.294 5.522 1.00 96.56 204 GLU A CA 1
ATOM 1553 C C . GLU A 1 204 ? -11.221 -6.076 4.702 1.00 96.56 204 GLU A C 1
ATOM 1555 O O . GLU A 1 204 ? -11.473 -6.197 3.505 1.00 96.56 204 GLU A O 1
ATOM 1560 N N . GLY A 1 205 ? -11.309 -4.892 5.311 1.00 96.19 205 GLY A N 1
ATOM 1561 C CA . GLY A 1 205 ? -11.545 -3.628 4.619 1.00 96.19 205 GLY A CA 1
ATOM 1562 C C . GLY A 1 205 ? -10.269 -2.822 4.358 1.00 96.19 205 GLY A C 1
ATOM 1563 O O . GLY A 1 205 ? -9.170 -3.354 4.202 1.00 96.19 205 GLY A O 1
ATOM 1564 N N . GLN A 1 206 ? -10.430 -1.499 4.307 1.00 95.94 206 GLN A N 1
ATOM 1565 C CA . GLN A 1 206 ? -9.325 -0.561 4.102 1.00 95.94 206 GLN A CA 1
ATOM 1566 C C . GLN A 1 206 ? -8.722 -0.072 5.420 1.00 95.94 206 GLN A C 1
ATOM 1568 O O . GLN A 1 206 ? -9.462 0.276 6.340 1.00 95.94 206 GLN A O 1
ATOM 1573 N N . ILE A 1 207 ? -7.397 0.035 5.481 1.00 97.56 207 ILE A N 1
ATOM 1574 C CA . ILE A 1 207 ? -6.691 0.926 6.400 1.00 97.56 207 ILE A CA 1
ATOM 1575 C C . ILE A 1 207 ? -6.458 2.239 5.654 1.00 97.56 207 ILE A C 1
ATOM 1577 O O . ILE A 1 207 ? -5.688 2.279 4.698 1.00 97.56 207 ILE A O 1
ATOM 1581 N N . LEU A 1 208 ? -7.140 3.298 6.083 1.00 96.56 208 LEU A N 1
ATOM 1582 C CA . LEU A 1 208 ? -7.041 4.633 5.500 1.00 96.56 208 LEU A CA 1
ATOM 1583 C C . LEU A 1 208 ? -6.500 5.615 6.533 1.00 96.56 208 LEU A C 1
ATOM 1585 O O . LEU A 1 208 ? -7.156 5.907 7.535 1.00 96.56 208 LEU A O 1
ATOM 1589 N N . ILE A 1 209 ? -5.304 6.127 6.273 1.00 95.00 209 ILE A N 1
ATOM 1590 C CA . ILE A 1 209 ? -4.582 7.030 7.160 1.00 95.00 209 ILE A CA 1
ATOM 1591 C C . ILE A 1 209 ? -4.577 8.421 6.542 1.00 95.00 209 ILE A C 1
ATOM 1593 O O . ILE A 1 209 ? -3.907 8.678 5.547 1.00 95.00 209 ILE A O 1
ATOM 1597 N N . ASN A 1 210 ? -5.339 9.314 7.163 1.00 92.44 210 ASN A N 1
ATOM 1598 C CA . ASN A 1 210 ? -5.505 10.702 6.769 1.00 92.44 210 ASN A CA 1
ATOM 1599 C C . ASN A 1 210 ? -5.394 11.569 8.041 1.00 92.44 210 ASN A C 1
ATOM 1601 O O . ASN A 1 210 ? -6.386 12.045 8.598 1.00 92.44 210 ASN A O 1
ATOM 1605 N N . SER A 1 211 ? -4.172 11.678 8.577 1.00 90.06 211 SER A N 1
ATOM 1606 C CA . SER A 1 211 ? -3.899 12.347 9.856 1.00 90.06 211 SER A CA 1
ATOM 1607 C C . SER A 1 211 ? -2.639 13.198 9.800 1.00 90.06 211 SER A C 1
ATOM 1609 O O . SER A 1 211 ? -1.548 12.696 9.551 1.00 90.06 211 SER A O 1
ATOM 1611 N N . ARG A 1 212 ? -2.791 14.478 10.141 1.00 89.81 212 ARG A N 1
ATOM 1612 C CA . ARG A 1 212 ? -1.712 15.471 10.129 1.00 89.81 212 ARG A CA 1
ATOM 1613 C C . ARG A 1 212 ? -0.701 15.306 11.254 1.00 89.81 212 ARG A C 1
ATOM 1615 O O . ARG A 1 212 ? 0.362 15.902 11.183 1.00 89.81 212 ARG A O 1
ATOM 1622 N N . THR A 1 213 ? -1.023 14.593 12.328 1.00 89.88 213 THR A N 1
ATOM 1623 C CA . THR A 1 213 ? -0.163 14.527 13.528 1.00 89.88 213 THR A CA 1
ATOM 1624 C C . THR A 1 213 ? 0.623 13.240 13.639 1.00 89.88 213 THR A C 1
ATOM 1626 O O . THR A 1 213 ? 1.465 13.111 14.524 1.00 89.88 213 THR A O 1
ATOM 1629 N N . LEU A 1 214 ? 0.339 12.294 12.754 1.00 91.38 214 LEU A N 1
ATOM 1630 C CA . LEU A 1 214 ? 1.035 11.033 12.698 1.00 91.38 214 LEU A CA 1
ATOM 1631 C C . LEU A 1 214 ? 2.478 11.277 12.251 1.00 91.38 214 LEU A C 1
ATOM 1633 O O . LEU A 1 214 ? 2.712 11.840 11.187 1.00 91.38 214 LEU A O 1
ATOM 1637 N N . GLU A 1 215 ? 3.437 10.868 13.076 1.00 91.81 215 GLU A N 1
ATOM 1638 C CA . GLU A 1 215 ? 4.868 11.076 12.820 1.00 91.81 215 GLU A CA 1
ATOM 1639 C C . GLU A 1 215 ? 5.532 9.795 12.304 1.00 91.81 215 GLU A C 1
ATOM 1641 O O . GLU A 1 215 ? 6.490 9.845 11.528 1.00 91.81 215 GLU A O 1
ATOM 1646 N N . SER A 1 216 ? 5.040 8.630 12.736 1.00 91.75 216 SER A N 1
ATOM 1647 C CA . SER A 1 216 ? 5.666 7.343 12.446 1.00 91.75 216 SER A CA 1
ATOM 1648 C C . SER A 1 216 ? 4.654 6.200 12.460 1.00 91.75 216 SER A C 1
ATOM 1650 O O . SER A 1 216 ? 3.809 6.124 13.342 1.00 91.75 216 SER A O 1
ATOM 1652 N N . LEU A 1 217 ? 4.783 5.268 11.522 1.00 94.25 217 LEU A N 1
ATOM 1653 C CA . LEU A 1 217 ? 4.058 3.997 11.473 1.00 94.25 217 LEU A CA 1
ATOM 1654 C C . LEU A 1 217 ? 5.059 2.851 11.520 1.00 94.25 217 LEU A C 1
ATOM 1656 O O . LEU A 1 217 ? 5.214 2.109 10.556 1.00 94.25 217 LEU A O 1
ATOM 1660 N N . VAL A 1 218 ? 5.792 2.753 12.622 1.00 93.31 218 VAL A N 1
ATOM 1661 C CA . VAL A 1 218 ? 6.824 1.732 12.839 1.00 93.31 218 VAL A CA 1
ATOM 1662 C C . VAL A 1 218 ? 6.485 0.909 14.082 1.00 93.31 218 VAL A C 1
ATOM 1664 O O . VAL A 1 218 ? 5.677 1.356 14.903 1.00 93.31 218 VAL A O 1
ATOM 1667 N N . PRO A 1 219 ? 7.099 -0.274 14.273 1.00 91.94 219 PRO A N 1
ATOM 1668 C CA . PRO A 1 219 ? 6.865 -1.085 15.455 1.00 91.94 219 PRO A CA 1
ATOM 1669 C C . PRO A 1 219 ? 6.917 -0.292 16.775 1.00 91.94 219 PRO A C 1
ATOM 1671 O O . PRO A 1 219 ? 7.865 0.468 17.005 1.00 91.94 219 PRO A O 1
ATOM 1674 N N . PRO A 1 220 ? 5.928 -0.506 17.663 1.00 93.00 220 PRO A N 1
ATOM 1675 C CA . PRO A 1 220 ? 5.008 -1.646 17.645 1.00 93.00 220 PRO A CA 1
ATOM 1676 C C . PRO A 1 220 ? 3.754 -1.473 16.766 1.00 93.00 220 PRO A C 1
ATOM 1678 O O . PRO A 1 220 ? 3.022 -2.449 16.604 1.00 93.00 220 PRO A O 1
ATOM 1681 N N . ALA A 1 221 ? 3.504 -0.303 16.172 1.00 94.50 221 ALA A N 1
ATOM 1682 C CA . ALA A 1 221 ? 2.329 -0.056 15.332 1.00 94.50 221 ALA A CA 1
ATOM 1683 C C . ALA A 1 221 ? 2.213 -1.073 14.189 1.00 94.50 221 ALA A C 1
ATOM 1685 O O . ALA A 1 221 ? 3.189 -1.328 13.485 1.00 94.50 221 ALA A O 1
ATOM 1686 N N . PHE A 1 222 ? 1.031 -1.683 14.044 1.00 95.69 222 PHE A N 1
ATOM 1687 C CA . PHE A 1 222 ? 0.741 -2.721 13.044 1.00 95.69 222 PHE A CA 1
ATOM 1688 C C . PHE A 1 222 ? 1.786 -3.845 12.962 1.00 95.69 222 PHE A C 1
ATOM 1690 O O . PHE A 1 222 ? 1.925 -4.483 11.918 1.00 95.69 222 PHE A O 1
ATOM 1697 N N . CYS A 1 223 ? 2.536 -4.120 14.038 1.00 93.44 223 CYS A N 1
ATOM 1698 C CA . CYS A 1 223 ? 3.636 -5.070 13.925 1.00 93.44 223 CYS A CA 1
ATOM 1699 C C . CYS A 1 223 ? 3.151 -6.484 13.579 1.00 93.44 223 CYS A C 1
ATOM 1701 O O . CYS A 1 223 ? 3.835 -7.189 12.843 1.00 93.44 223 CYS A O 1
ATOM 1703 N N . ASN A 1 224 ? 1.972 -6.885 14.058 1.00 95.38 224 ASN A N 1
ATOM 1704 C CA . ASN A 1 224 ? 1.392 -8.197 13.772 1.00 95.38 224 ASN A CA 1
ATOM 1705 C C . ASN A 1 224 ? 0.487 -8.227 12.530 1.00 95.38 224 ASN A C 1
ATOM 1707 O O . ASN A 1 224 ? -0.060 -9.284 12.228 1.00 95.38 224 ASN A O 1
ATOM 1711 N N . LEU A 1 225 ? 0.330 -7.109 11.808 1.00 97.44 225 LEU A N 1
ATOM 1712 C CA . LEU A 1 225 ? -0.584 -7.033 10.670 1.00 97.44 225 LEU A CA 1
ATOM 1713 C C . LEU A 1 225 ? -0.046 -7.906 9.542 1.00 97.44 225 LEU A C 1
ATOM 1715 O O . LEU A 1 225 ? 0.978 -7.579 8.957 1.00 97.44 225 LEU A O 1
ATOM 1719 N N . GLU A 1 226 ? -0.735 -8.999 9.229 1.00 97.00 226 GLU A N 1
ATOM 1720 C CA . GLU A 1 226 ? -0.347 -9.931 8.170 1.00 97.00 226 GLU A CA 1
ATOM 1721 C C . GLU A 1 226 ? -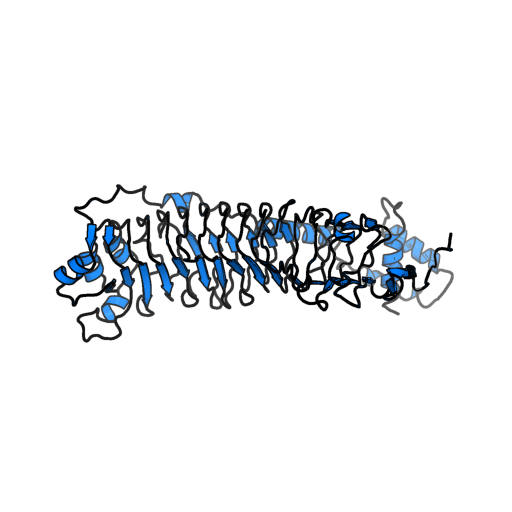1.082 -9.669 6.858 1.00 97.00 226 GLU A C 1
ATOM 1723 O O . GLU A 1 226 ? -0.553 -9.950 5.778 1.00 97.00 226 GLU A O 1
ATOM 1728 N N . SER A 1 227 ? -2.305 -9.140 6.930 1.00 97.12 227 SER A N 1
ATOM 1729 C CA . SER A 1 227 ? -3.112 -8.881 5.740 1.00 97.12 227 SER A CA 1
ATOM 1730 C C . SER A 1 227 ? -4.064 -7.705 5.894 1.00 97.12 227 SER A C 1
ATOM 1732 O O . SER A 1 227 ? -4.645 -7.490 6.955 1.00 97.12 227 SER A O 1
ATOM 1734 N N . VAL A 1 228 ? -4.246 -6.979 4.798 1.00 97.81 228 VAL A N 1
ATOM 1735 C CA . VAL A 1 228 ? -5.203 -5.878 4.656 1.00 97.81 228 VAL A CA 1
ATOM 1736 C C . VAL A 1 228 ? -5.787 -5.917 3.244 1.00 97.81 228 VAL A C 1
ATOM 1738 O O . VAL A 1 228 ? -5.092 -6.384 2.347 1.00 97.81 228 VAL A O 1
ATOM 1741 N N . SER A 1 229 ? -7.017 -5.460 3.004 1.00 97.00 229 SER A N 1
ATOM 1742 C CA . SER A 1 229 ? -7.523 -5.364 1.622 1.00 97.00 229 SER A CA 1
ATOM 1743 C C . SER A 1 229 ? -7.056 -4.093 0.906 1.00 97.00 229 SER A C 1
ATOM 1745 O O . SER A 1 229 ? -6.627 -4.133 -0.234 1.00 97.00 229 SER A O 1
ATOM 1747 N N . VAL A 1 230 ? -7.082 -2.938 1.567 1.00 97.06 230 VAL A N 1
ATOM 1748 C CA . VAL A 1 230 ? -6.517 -1.695 1.004 1.00 97.06 230 VAL A CA 1
ATOM 1749 C C . VAL A 1 230 ? -5.659 -1.034 2.063 1.00 97.06 230 VAL A C 1
ATOM 1751 O O . VAL A 1 230 ? -6.133 -0.841 3.181 1.00 97.06 230 VAL A O 1
ATOM 1754 N N . LEU A 1 231 ? -4.435 -0.643 1.730 1.00 97.56 231 LEU A N 1
ATOM 1755 C CA . LEU A 1 231 ? -3.635 0.234 2.582 1.00 97.56 231 LEU A CA 1
ATOM 1756 C C . LEU A 1 231 ? -3.447 1.558 1.858 1.00 97.56 231 LEU A C 1
ATOM 1758 O O . LEU A 1 231 ? -2.722 1.609 0.873 1.00 97.56 231 LEU A O 1
ATOM 1762 N N . ARG A 1 232 ? -4.091 2.614 2.353 1.00 96.62 232 ARG A N 1
ATOM 1763 C CA . ARG A 1 232 ? -3.988 3.959 1.792 1.00 96.62 232 ARG A CA 1
ATOM 1764 C C . ARG A 1 232 ? -3.483 4.941 2.840 1.00 96.62 232 ARG A C 1
ATOM 1766 O O . ARG A 1 232 ? -4.107 5.123 3.888 1.00 96.62 232 ARG A O 1
ATOM 1773 N N . ILE A 1 233 ? -2.376 5.600 2.533 1.00 95.44 233 ILE A N 1
ATOM 1774 C CA . ILE A 1 233 ? -1.834 6.738 3.275 1.00 95.44 233 ILE A CA 1
ATOM 1775 C C . ILE A 1 233 ? -2.008 7.952 2.371 1.00 95.44 233 ILE A C 1
ATOM 1777 O O . ILE A 1 233 ? -1.470 7.957 1.270 1.00 95.44 233 ILE A O 1
ATOM 1781 N N . THR A 1 234 ? -2.788 8.942 2.804 1.00 93.06 234 THR A N 1
ATOM 1782 C CA . THR A 1 234 ? -3.094 10.111 1.967 1.00 93.06 234 THR A CA 1
ATOM 1783 C C . THR A 1 234 ? -2.102 11.245 2.191 1.00 93.06 234 THR A C 1
ATOM 1785 O O . THR A 1 234 ? -1.462 11.330 3.244 1.00 93.06 234 THR A O 1
ATOM 1788 N N . GLN A 1 235 ? -2.107 12.220 1.283 1.00 90.19 235 GLN A N 1
ATOM 1789 C CA . GLN A 1 235 ? -1.300 13.444 1.349 1.00 90.19 235 GLN A CA 1
ATOM 1790 C C . GLN A 1 235 ? -1.557 14.339 2.581 1.00 90.19 235 GLN A C 1
ATOM 1792 O O . GLN A 1 235 ? -0.946 15.386 2.760 1.00 90.19 235 GLN A O 1
ATOM 1797 N N . ASN A 1 236 ? -2.506 13.984 3.445 1.00 89.62 236 ASN A N 1
ATOM 1798 C CA . ASN A 1 236 ? -2.719 14.703 4.700 1.00 89.62 236 ASN A CA 1
ATOM 1799 C C . ASN A 1 236 ? -1.825 14.172 5.825 1.00 89.62 236 ASN A C 1
ATOM 1801 O O . ASN A 1 236 ? -1.732 14.812 6.871 1.00 89.62 236 ASN A O 1
ATOM 1805 N N . ALA A 1 237 ? -1.146 13.041 5.620 1.00 88.94 237 ALA A N 1
ATOM 1806 C CA . ALA A 1 237 ? -0.151 12.494 6.532 1.00 88.94 237 ALA A CA 1
ATOM 1807 C C . ALA A 1 237 ? 1.215 13.196 6.411 1.00 88.94 237 ALA A C 1
ATOM 1809 O O . ALA A 1 237 ? 2.251 12.550 6.464 1.00 88.94 237 ALA A O 1
ATOM 1810 N N . PHE A 1 238 ? 1.245 14.523 6.260 1.00 88.00 238 PHE A N 1
ATOM 1811 C CA . PHE A 1 238 ? 2.470 15.260 5.915 1.00 88.00 238 PHE A CA 1
ATOM 1812 C C . PHE A 1 238 ? 3.576 15.209 6.978 1.00 88.00 238 PHE A C 1
ATOM 1814 O O . PHE A 1 238 ? 4.744 15.380 6.648 1.00 88.00 238 PHE A O 1
ATOM 1821 N N . ASN A 1 239 ? 3.248 14.959 8.250 1.00 90.56 239 ASN A N 1
ATOM 1822 C CA . ASN A 1 239 ? 4.255 14.782 9.304 1.00 90.56 239 ASN A CA 1
ATOM 1823 C C . ASN A 1 239 ? 4.815 13.351 9.376 1.00 90.56 239 ASN A C 1
ATOM 1825 O O . ASN A 1 239 ? 5.749 13.109 10.146 1.00 90.56 239 ASN A O 1
ATOM 1829 N N . LEU A 1 240 ? 4.259 12.410 8.605 1.00 91.88 240 LEU A N 1
ATOM 1830 C CA . LEU A 1 240 ? 4.658 11.012 8.624 1.00 91.88 240 LEU A CA 1
ATOM 1831 C C . LEU A 1 240 ? 6.011 10.853 7.944 1.00 91.88 240 LEU A C 1
ATOM 1833 O O . LEU A 1 240 ? 6.143 11.058 6.744 1.00 91.88 240 LEU A O 1
ATOM 1837 N N . LYS A 1 241 ? 7.008 10.419 8.709 1.00 91.69 241 LYS A N 1
ATOM 1838 C CA . LYS A 1 241 ? 8.371 10.244 8.197 1.00 91.69 241 LYS A CA 1
ATOM 1839 C C . LYS A 1 241 ? 8.695 8.809 7.825 1.00 91.69 241 LYS A C 1
ATOM 1841 O O . LYS A 1 241 ? 9.565 8.570 7.000 1.00 91.69 241 LYS A O 1
ATOM 1846 N N . LYS A 1 242 ? 8.078 7.838 8.496 1.00 91.56 242 LYS A N 1
ATOM 1847 C CA . LYS A 1 242 ? 8.520 6.438 8.454 1.00 91.56 242 LYS A CA 1
ATOM 1848 C C . LYS A 1 242 ? 7.331 5.504 8.427 1.00 91.56 242 LYS A C 1
ATOM 1850 O O . LYS A 1 242 ? 6.438 5.635 9.262 1.00 91.56 242 LYS A O 1
ATOM 1855 N N . VAL A 1 243 ? 7.362 4.530 7.525 1.00 94.31 243 VAL A N 1
ATOM 1856 C CA . VAL A 1 243 ? 6.347 3.476 7.433 1.00 94.31 243 VAL A CA 1
ATOM 1857 C C . VAL A 1 243 ? 7.038 2.121 7.424 1.00 94.31 243 VAL A C 1
ATOM 1859 O O . VAL A 1 243 ? 7.845 1.835 6.544 1.00 94.31 243 VAL A O 1
ATOM 1862 N N . ALA A 1 244 ? 6.727 1.275 8.400 1.00 93.94 244 ALA A N 1
ATOM 1863 C CA . ALA A 1 244 ? 7.235 -0.083 8.493 1.00 93.94 244 ALA A CA 1
ATOM 1864 C C . ALA A 1 244 ? 6.164 -1.031 9.041 1.00 93.94 244 ALA A C 1
ATOM 1866 O O . ALA A 1 244 ? 5.768 -0.935 10.202 1.00 93.94 244 ALA A O 1
ATOM 1867 N N . MET A 1 245 ? 5.748 -1.997 8.222 1.00 95.44 245 MET A N 1
ATOM 1868 C CA . MET A 1 245 ? 4.832 -3.070 8.631 1.00 95.44 245 MET A CA 1
ATOM 1869 C C . MET A 1 245 ? 5.524 -4.416 8.404 1.00 95.44 245 MET A C 1
ATOM 1871 O O . MET A 1 245 ? 5.428 -4.991 7.318 1.00 95.44 245 MET A O 1
ATOM 1875 N N . PRO A 1 246 ? 6.287 -4.917 9.392 1.00 92.44 246 PRO A N 1
ATOM 1876 C CA . PRO A 1 246 ? 7.186 -6.047 9.185 1.00 92.44 246 PRO A CA 1
ATOM 1877 C C . PRO A 1 246 ? 6.477 -7.357 8.894 1.00 92.44 246 PRO A C 1
ATOM 1879 O O . PRO A 1 246 ? 7.030 -8.177 8.175 1.00 92.44 246 PRO A O 1
ATOM 1882 N N . SER A 1 247 ? 5.289 -7.581 9.451 1.00 94.69 247 SER A N 1
ATOM 1883 C CA . SER A 1 247 ? 4.578 -8.852 9.290 1.00 94.69 247 SER A CA 1
ATOM 1884 C C . SER A 1 247 ? 3.617 -8.856 8.111 1.00 94.69 247 SER A C 1
ATOM 1886 O O . SER A 1 247 ? 3.037 -9.903 7.838 1.00 94.69 247 SER A O 1
ATOM 1888 N N . LEU A 1 248 ? 3.460 -7.731 7.403 1.00 97.50 248 LEU A N 1
ATOM 1889 C CA . LEU A 1 248 ? 2.505 -7.613 6.306 1.00 97.50 248 LEU A CA 1
ATOM 1890 C C . LEU A 1 248 ? 2.929 -8.536 5.167 1.00 97.50 248 LEU A C 1
ATOM 1892 O O . LEU A 1 248 ? 4.007 -8.355 4.618 1.00 97.50 248 LEU A O 1
ATOM 1896 N N . LYS A 1 249 ? 2.083 -9.516 4.824 1.00 97.38 249 LYS A N 1
ATOM 1897 C CA . LYS A 1 249 ? 2.336 -10.538 3.792 1.00 97.38 249 LYS A CA 1
ATOM 1898 C C . LYS A 1 249 ? 1.531 -10.313 2.522 1.00 97.38 249 LYS A C 1
ATOM 1900 O O . LYS A 1 249 ? 1.995 -10.666 1.438 1.00 97.38 249 LYS A O 1
ATOM 1905 N N . SER A 1 250 ? 0.323 -9.766 2.641 1.00 96.94 250 SER A N 1
ATOM 1906 C CA . SER A 1 250 ? -0.575 -9.587 1.499 1.00 96.94 250 SER A CA 1
ATOM 1907 C C . SER A 1 250 ? -1.429 -8.330 1.607 1.00 96.94 250 SER A C 1
ATOM 1909 O O . SER A 1 250 ? -2.059 -8.122 2.648 1.00 96.94 250 SER A O 1
ATOM 1911 N N . VAL A 1 251 ? -1.547 -7.593 0.505 1.00 97.50 251 VAL A N 1
ATOM 1912 C CA . VAL A 1 251 ? -2.635 -6.630 0.280 1.00 97.50 251 VAL A CA 1
ATOM 1913 C C . VAL A 1 251 ? -3.641 -7.289 -0.672 1.00 97.50 251 VAL A C 1
ATOM 1915 O O . VAL A 1 251 ? -3.278 -7.654 -1.790 1.00 97.50 251 VAL A O 1
ATOM 1918 N N . ARG A 1 252 ? -4.847 -7.580 -0.175 1.00 90.69 252 ARG A N 1
ATOM 1919 C CA . ARG A 1 252 ? -5.844 -8.483 -0.786 1.00 90.69 252 ARG A CA 1
ATOM 1920 C C . ARG A 1 252 ? -6.948 -7.731 -1.531 1.00 90.69 252 ARG A C 1
ATOM 1922 O O . ARG A 1 252 ? -7.122 -6.539 -1.343 1.00 90.69 252 ARG A O 1
ATOM 1929 N N . ALA A 1 253 ? -7.778 -8.464 -2.271 1.00 71.56 253 ALA A N 1
ATOM 1930 C CA . ALA A 1 253 ? -8.841 -7.934 -3.122 1.00 71.56 253 ALA A CA 1
ATOM 1931 C C . ALA A 1 253 ? -8.283 -7.066 -4.265 1.00 71.56 253 ALA A C 1
ATOM 1933 O O . ALA A 1 253 ? -7.089 -6.809 -4.353 1.00 71.56 253 ALA A O 1
ATOM 1934 N N . SER A 1 254 ? -9.149 -6.528 -5.126 1.00 70.56 254 SER A N 1
ATOM 1935 C CA . SER A 1 254 ? -8.769 -5.464 -6.074 1.00 70.56 254 SER A CA 1
ATOM 1936 C C . SER A 1 254 ? -8.353 -4.152 -5.374 1.00 70.56 254 SER A C 1
ATOM 1938 O O . SER A 1 254 ? -8.348 -3.092 -5.994 1.00 70.56 254 SER A O 1
ATOM 1940 N N . GLY A 1 255 ? -8.103 -4.199 -4.064 1.00 67.06 255 GLY A N 1
ATOM 1941 C CA . GLY A 1 255 ? -7.645 -3.106 -3.238 1.00 67.06 255 GLY A CA 1
ATOM 1942 C C . GLY A 1 255 ? -6.134 -2.939 -3.336 1.00 67.06 255 GLY A C 1
ATOM 1943 O O . GLY A 1 255 ? -5.385 -3.913 -3.392 1.00 67.06 255 GLY A O 1
ATOM 1944 N N . GLY A 1 256 ? -5.694 -1.687 -3.425 1.00 91.81 256 GLY A N 1
ATOM 1945 C CA . GLY A 1 256 ? -4.295 -1.347 -3.639 1.00 91.81 256 GLY A CA 1
ATOM 1946 C C . GLY A 1 256 ? -3.521 -0.994 -2.370 1.00 91.81 256 GLY A C 1
ATOM 1947 O O . GLY A 1 256 ? -4.076 -0.806 -1.282 1.00 91.81 256 GLY A O 1
ATOM 1948 N N . LEU A 1 257 ? -2.211 -0.881 -2.545 1.00 96.62 257 LEU A N 1
ATOM 1949 C CA . LEU A 1 257 ? -1.293 -0.173 -1.669 1.00 96.62 257 LEU A CA 1
ATOM 1950 C C . LEU A 1 257 ? -1.064 1.219 -2.258 1.00 96.62 257 LEU A C 1
ATOM 1952 O O . LEU A 1 257 ? -0.494 1.344 -3.333 1.00 96.62 257 LEU A O 1
ATOM 1956 N N . GLU A 1 258 ? -1.476 2.259 -1.554 1.00 96.31 258 GLU A N 1
ATOM 1957 C CA . GLU A 1 258 ? -1.384 3.636 -2.027 1.00 96.31 258 GLU A CA 1
ATOM 1958 C C . GLU A 1 258 ? -0.713 4.508 -0.975 1.00 96.31 258 GLU A C 1
ATOM 1960 O O . GLU A 1 258 ? -1.116 4.531 0.194 1.00 96.31 258 GLU A O 1
ATOM 1965 N N . ILE A 1 259 ? 0.345 5.194 -1.389 1.00 94.94 259 ILE A N 1
ATOM 1966 C CA . ILE A 1 259 ? 1.121 6.093 -0.545 1.00 94.94 259 ILE A CA 1
ATOM 1967 C C . ILE A 1 259 ? 1.220 7.424 -1.272 1.00 94.94 259 ILE A C 1
ATOM 1969 O O . ILE A 1 259 ? 1.998 7.565 -2.211 1.00 94.94 259 ILE A O 1
ATOM 1973 N N . GLU A 1 260 ? 0.430 8.385 -0.810 1.00 92.94 260 GLU A N 1
ATOM 1974 C CA . GLU A 1 260 ? 0.478 9.771 -1.254 1.00 92.94 260 GLU A CA 1
ATOM 1975 C C . GLU A 1 260 ? 1.442 10.557 -0.342 1.00 92.94 260 GLU A C 1
ATOM 1977 O O . GLU A 1 260 ? 1.094 10.945 0.782 1.00 92.94 260 GLU A O 1
ATOM 1982 N N . ALA A 1 261 ? 2.678 10.766 -0.792 1.00 86.81 261 ALA A N 1
ATOM 1983 C CA . ALA A 1 261 ? 3.655 11.606 -0.112 1.00 86.81 261 ALA A CA 1
ATOM 1984 C C . ALA A 1 261 ? 3.254 13.086 -0.208 1.00 86.81 261 ALA A C 1
ATOM 1986 O O . ALA A 1 261 ? 2.661 13.542 -1.183 1.00 86.81 261 ALA A O 1
ATOM 1987 N N . SER A 1 262 ? 3.565 13.868 0.826 1.00 83.44 262 SER A N 1
ATOM 1988 C CA . SER A 1 262 ? 3.119 15.262 0.903 1.00 83.44 262 SER A CA 1
ATOM 1989 C C . SER A 1 262 ? 4.071 16.168 1.669 1.00 83.44 262 SER A C 1
ATOM 1991 O O . SER A 1 262 ? 4.805 15.721 2.552 1.00 83.44 262 SER A O 1
ATOM 1993 N N . GLY A 1 263 ? 3.984 17.463 1.350 1.00 67.19 263 GLY A N 1
ATOM 1994 C CA . GLY A 1 263 ? 4.667 18.547 2.055 1.00 67.19 263 GLY A CA 1
ATOM 1995 C C . GLY A 1 263 ? 6.193 18.516 1.944 1.00 67.19 263 GLY A C 1
ATOM 1996 O O . GLY A 1 263 ? 6.768 17.692 1.246 1.00 67.19 263 GLY A O 1
ATOM 1997 N N . ASP A 1 264 ? 6.848 19.422 2.674 1.00 67.50 264 ASP A N 1
ATOM 1998 C CA . ASP A 1 264 ? 8.311 19.589 2.640 1.00 67.50 264 ASP A CA 1
ATOM 1999 C C . ASP A 1 264 ? 9.067 18.520 3.452 1.00 67.50 264 ASP A C 1
ATOM 2001 O O . ASP A 1 264 ? 10.268 18.325 3.272 1.00 67.50 264 ASP A O 1
ATOM 2005 N N . THR A 1 265 ? 8.399 17.863 4.407 1.00 71.75 265 THR A N 1
ATOM 2006 C CA . THR A 1 265 ? 9.029 16.899 5.324 1.00 71.75 265 THR A CA 1
ATOM 2007 C C . THR A 1 265 ? 9.205 15.517 4.711 1.00 71.75 265 THR A C 1
ATOM 2009 O O . THR A 1 265 ? 10.204 14.870 5.021 1.00 71.75 265 THR A O 1
ATOM 2012 N N . GLY A 1 266 ? 8.271 15.101 3.849 1.00 81.25 266 GLY A N 1
ATOM 2013 C CA . GLY A 1 266 ? 8.311 13.834 3.125 1.00 81.25 266 GLY A CA 1
ATOM 2014 C C . GLY A 1 266 ? 8.288 12.570 3.986 1.00 81.25 266 GLY A C 1
ATOM 2015 O O . GLY A 1 266 ? 8.477 12.588 5.205 1.00 81.25 266 GLY A O 1
ATOM 2016 N N . ILE A 1 267 ? 8.092 11.440 3.314 1.00 90.62 267 ILE A N 1
ATOM 2017 C CA . ILE A 1 267 ? 8.281 10.112 3.896 1.00 90.62 267 ILE A CA 1
ATOM 2018 C C . ILE A 1 267 ? 9.735 9.717 3.632 1.00 90.62 267 ILE A C 1
ATOM 2020 O O . ILE A 1 267 ? 10.123 9.469 2.497 1.00 90.62 267 ILE A O 1
ATOM 2024 N N . GLU A 1 268 ? 10.556 9.639 4.677 1.00 88.31 268 GLU A N 1
ATOM 2025 C CA . GLU A 1 268 ? 11.969 9.256 4.580 1.00 88.31 268 GLU A CA 1
ATOM 2026 C C . GLU A 1 268 ? 12.120 7.827 4.037 1.00 88.31 268 GLU A C 1
ATOM 2028 O O . GLU A 1 268 ? 12.962 7.576 3.178 1.00 88.31 268 GLU A O 1
ATOM 2033 N N . PHE A 1 269 ? 11.305 6.880 4.518 1.00 87.38 269 PHE A N 1
ATOM 2034 C CA . PHE A 1 269 ? 11.284 5.525 3.969 1.00 87.38 269 PHE A CA 1
ATOM 2035 C C . PHE A 1 269 ? 9.968 4.778 4.211 1.00 87.38 269 PHE A C 1
ATOM 2037 O O . PHE A 1 269 ? 9.258 4.992 5.200 1.00 87.38 269 PHE A O 1
ATOM 2044 N N . VAL A 1 270 ? 9.724 3.807 3.333 1.00 92.69 270 VAL A N 1
ATOM 2045 C CA . VAL A 1 270 ? 8.664 2.803 3.420 1.00 92.69 270 VAL A CA 1
ATOM 2046 C C . VAL A 1 270 ? 9.288 1.415 3.368 1.00 92.69 270 VAL A C 1
ATOM 2048 O O . VAL A 1 270 ? 10.109 1.133 2.492 1.00 92.69 270 VAL A O 1
ATOM 2051 N N . TRP A 1 271 ? 8.898 0.531 4.287 1.00 92.19 271 TRP A N 1
ATOM 2052 C CA . TRP A 1 271 ? 9.467 -0.808 4.359 1.00 92.19 271 TRP A CA 1
ATOM 2053 C C . TRP A 1 271 ? 8.466 -1.915 4.709 1.00 92.19 271 TRP A C 1
ATOM 2055 O O . TRP A 1 271 ? 7.887 -1.964 5.797 1.00 92.19 271 TRP A O 1
ATOM 2065 N N . PHE A 1 272 ? 8.337 -2.865 3.784 1.00 94.88 272 PHE A N 1
ATOM 2066 C CA . PHE A 1 272 ? 7.476 -4.040 3.885 1.00 94.88 272 PHE A CA 1
ATOM 2067 C C . PHE A 1 272 ? 8.289 -5.319 3.615 1.00 94.88 272 PHE A C 1
ATOM 2069 O O . PHE A 1 272 ? 8.231 -5.880 2.520 1.00 94.88 272 PHE A O 1
ATOM 2076 N N . PRO A 1 273 ? 9.099 -5.792 4.582 1.00 92.12 273 PRO A N 1
ATOM 2077 C CA . PRO A 1 273 ? 10.064 -6.869 4.353 1.00 92.12 273 PRO A CA 1
ATOM 2078 C C . PRO A 1 273 ? 9.441 -8.202 3.957 1.00 92.12 273 PRO A C 1
ATOM 2080 O O . PRO A 1 273 ? 10.070 -8.949 3.217 1.00 92.12 273 PRO A O 1
ATOM 2083 N N . ASN A 1 274 ? 8.238 -8.494 4.452 1.00 95.12 274 ASN A N 1
ATOM 2084 C CA . ASN A 1 274 ? 7.567 -9.774 4.252 1.00 95.12 274 ASN A CA 1
ATOM 2085 C C . ASN A 1 274 ? 6.372 -9.688 3.296 1.00 95.12 274 ASN A C 1
ATOM 2087 O O . ASN A 1 274 ? 5.666 -10.683 3.148 1.00 95.12 274 ASN A O 1
ATOM 2091 N N . LEU A 1 275 ? 6.133 -8.537 2.655 1.00 97.56 275 LEU A N 1
ATOM 2092 C CA . LEU A 1 275 ? 5.020 -8.376 1.719 1.00 97.56 275 LEU A CA 1
ATOM 2093 C C . LEU A 1 275 ? 5.325 -9.193 0.474 1.00 97.56 275 LEU A C 1
ATOM 2095 O O . LEU A 1 275 ? 6.311 -8.904 -0.183 1.00 97.56 275 LEU A O 1
ATOM 2099 N N . VAL A 1 276 ? 4.497 -10.193 0.166 1.00 98.00 276 VAL A N 1
ATOM 2100 C CA . VAL A 1 276 ? 4.706 -11.127 -0.953 1.00 98.00 276 VAL A CA 1
ATOM 2101 C C . VAL A 1 276 ? 3.820 -10.783 -2.142 1.00 98.00 276 VAL A C 1
ATOM 2103 O O . VAL A 1 276 ? 4.275 -10.821 -3.282 1.00 98.00 276 VAL A O 1
ATOM 2106 N N . ASN A 1 277 ? 2.555 -10.441 -1.890 1.00 96.81 277 ASN A N 1
ATOM 2107 C CA . ASN A 1 277 ? 1.558 -10.256 -2.942 1.00 96.81 277 ASN A CA 1
ATOM 2108 C C . ASN A 1 277 ? 0.714 -8.998 -2.716 1.00 96.81 277 ASN A C 1
ATOM 2110 O O . ASN A 1 277 ? 0.249 -8.747 -1.602 1.00 96.81 277 ASN A O 1
ATOM 2114 N N . VAL A 1 278 ? 0.449 -8.275 -3.801 1.00 98.00 278 VAL A N 1
ATOM 2115 C CA . VAL A 1 278 ? -0.576 -7.228 -3.884 1.00 98.00 278 VAL A CA 1
ATOM 2116 C C . VAL A 1 278 ? -1.552 -7.618 -4.994 1.00 98.00 278 VAL A C 1
ATOM 2118 O O . VAL A 1 278 ? -1.150 -7.792 -6.143 1.00 98.00 278 VAL A O 1
ATOM 2121 N N . GLU A 1 279 ? -2.821 -7.832 -4.650 1.00 96.12 279 GLU A N 1
ATOM 2122 C CA . GLU A 1 279 ? -3.873 -8.222 -5.603 1.00 96.12 279 GLU A CA 1
ATOM 2123 C C . GLU A 1 279 ? -4.464 -7.032 -6.381 1.00 96.12 279 GLU A C 1
ATOM 2125 O O . GLU A 1 279 ? -5.043 -7.239 -7.445 1.00 96.12 279 GLU A O 1
ATOM 2130 N N . GLY A 1 280 ? -4.303 -5.804 -5.887 1.00 95.75 280 GLY A N 1
ATOM 2131 C CA . GLY A 1 280 ? -4.644 -4.573 -6.602 1.00 95.75 280 GLY A CA 1
ATOM 2132 C C . GLY A 1 280 ? -3.417 -3.827 -7.129 1.00 95.75 280 GLY A C 1
ATOM 2133 O O . GLY A 1 280 ? -2.415 -4.433 -7.521 1.00 95.75 280 GLY A O 1
ATOM 2134 N N . ASP A 1 281 ? -3.519 -2.500 -7.126 1.00 96.62 281 ASP A N 1
ATOM 2135 C CA . ASP A 1 281 ? -2.464 -1.585 -7.564 1.00 96.62 281 ASP A CA 1
ATOM 2136 C C . ASP A 1 281 ? -1.478 -1.264 -6.428 1.00 96.62 281 ASP A C 1
ATOM 2138 O O . ASP A 1 281 ? -1.827 -1.293 -5.251 1.00 96.62 281 ASP A O 1
ATOM 2142 N N . VAL A 1 282 ? -0.242 -0.926 -6.774 1.00 97.19 282 VAL A N 1
ATOM 2143 C CA . VAL A 1 282 ? 0.712 -0.234 -5.910 1.00 97.19 282 VAL A CA 1
ATOM 2144 C C . VAL A 1 282 ? 0.935 1.149 -6.507 1.00 97.19 282 VAL A C 1
ATOM 2146 O O . VAL A 1 282 ? 1.499 1.242 -7.593 1.00 97.19 282 VAL A O 1
ATOM 2149 N N . SER A 1 283 ? 0.518 2.206 -5.814 1.00 95.56 283 SER A N 1
ATOM 2150 C CA . SER A 1 283 ? 0.700 3.590 -6.254 1.00 95.56 283 SER A CA 1
ATOM 2151 C C . SER A 1 283 ? 1.534 4.378 -5.250 1.00 95.56 283 SER A C 1
ATOM 2153 O O . SER A 1 283 ? 1.196 4.441 -4.065 1.00 95.56 283 SER A O 1
ATOM 2155 N N . LEU A 1 284 ? 2.629 4.962 -5.730 1.00 94.44 284 LEU A N 1
ATOM 2156 C CA . LEU A 1 284 ? 3.425 5.959 -5.021 1.00 94.44 284 LEU A CA 1
ATOM 2157 C C . LEU A 1 284 ? 3.169 7.299 -5.712 1.00 94.44 284 LEU A C 1
ATOM 2159 O O . LEU A 1 284 ? 3.543 7.453 -6.873 1.00 94.44 284 LEU A O 1
ATOM 2163 N N . ASP A 1 285 ? 2.502 8.219 -5.023 1.00 91.38 285 ASP A N 1
ATOM 2164 C CA . ASP A 1 285 ? 1.961 9.453 -5.604 1.00 91.38 285 ASP A CA 1
ATOM 2165 C C . ASP A 1 285 ? 2.189 10.667 -4.686 1.00 91.38 285 ASP A C 1
ATOM 2167 O O . ASP A 1 285 ? 2.569 10.518 -3.525 1.00 91.38 285 ASP A O 1
ATOM 2171 N N . GLY A 1 286 ? 1.924 11.867 -5.187 1.00 86.12 286 GLY A N 1
ATOM 2172 C CA . GLY A 1 286 ? 1.884 13.115 -4.441 1.00 86.12 286 GLY A CA 1
ATOM 2173 C C . GLY A 1 286 ? 3.170 13.946 -4.526 1.00 86.12 286 GLY A C 1
ATOM 2174 O O . GLY A 1 286 ? 4.244 13.420 -4.805 1.00 86.12 286 GLY A O 1
ATOM 2175 N N . PRO A 1 287 ? 3.082 15.260 -4.243 1.00 86.69 287 PRO A N 1
ATOM 2176 C CA . PRO A 1 287 ? 4.145 16.232 -4.521 1.00 86.69 287 PRO A CA 1
ATOM 2177 C C . PRO A 1 287 ? 5.271 16.265 -3.476 1.00 86.69 287 PRO A C 1
ATOM 2179 O O . PRO A 1 287 ? 6.133 17.142 -3.522 1.00 86.69 287 PRO A O 1
ATOM 2182 N N . GLY A 1 288 ? 5.213 15.404 -2.457 1.00 85.56 288 GLY A N 1
ATOM 2183 C CA . GLY A 1 288 ? 6.180 15.393 -1.359 1.00 85.56 288 GLY A CA 1
ATOM 2184 C C . GLY A 1 288 ? 7.365 14.458 -1.613 1.00 85.56 288 GLY A C 1
ATOM 2185 O O . GLY A 1 288 ? 7.256 13.526 -2.411 1.00 85.56 288 GLY A O 1
ATOM 2186 N N . PRO A 1 289 ? 8.483 14.633 -0.884 1.00 87.50 289 PRO A N 1
ATOM 2187 C CA . PRO A 1 289 ? 9.596 13.714 -0.994 1.00 87.50 289 PRO A CA 1
ATOM 2188 C C . PRO A 1 289 ? 9.223 12.321 -0.471 1.00 87.50 289 PRO A C 1
ATOM 2190 O O . PRO A 1 289 ? 8.667 12.185 0.623 1.00 87.50 289 PRO A O 1
ATOM 2193 N N . LEU A 1 290 ? 9.589 11.279 -1.212 1.00 89.75 290 LEU A N 1
ATOM 2194 C CA . LEU A 1 290 ? 9.545 9.886 -0.769 1.00 89.75 290 LEU A CA 1
ATOM 2195 C C . LEU A 1 290 ? 10.951 9.304 -0.867 1.00 89.75 290 LEU A C 1
ATOM 2197 O O . LEU A 1 290 ? 11.336 8.864 -1.933 1.00 89.75 290 LEU A O 1
ATOM 2201 N N . GLY A 1 291 ? 11.718 9.271 0.222 1.00 87.69 291 GLY A N 1
ATOM 2202 C CA . GLY A 1 291 ? 13.148 8.949 0.180 1.00 87.69 291 GLY A CA 1
ATOM 2203 C C . GLY A 1 291 ? 13.465 7.554 -0.367 1.00 87.69 291 GLY A C 1
ATOM 2204 O O . GLY A 1 291 ? 14.308 7.393 -1.251 1.00 87.69 291 GLY A O 1
ATOM 2205 N N . SER A 1 292 ? 12.819 6.510 0.153 1.00 87.00 292 SER A N 1
ATOM 2206 C CA . SER A 1 292 ? 13.051 5.136 -0.311 1.00 87.00 292 SER A CA 1
ATOM 2207 C C . SER A 1 292 ? 11.854 4.218 -0.099 1.00 87.00 292 SER A C 1
ATOM 2209 O O . SER A 1 292 ? 11.152 4.309 0.910 1.00 87.00 292 SER A O 1
ATOM 2211 N N . PHE A 1 293 ? 11.672 3.266 -1.013 1.00 91.19 293 PHE A N 1
ATOM 2212 C CA . PHE A 1 293 ? 10.646 2.229 -0.914 1.00 91.19 293 PHE A CA 1
ATOM 2213 C C . PHE A 1 293 ? 11.270 0.835 -1.018 1.00 91.19 293 PHE A C 1
ATOM 2215 O O . PHE A 1 293 ? 11.924 0.498 -2.010 1.00 91.19 293 PHE A O 1
ATOM 2222 N N . PHE A 1 294 ? 11.035 0.005 -0.000 1.00 89.38 294 PHE A N 1
ATOM 2223 C CA . PHE A 1 294 ? 11.617 -1.329 0.116 1.00 89.38 294 PHE A CA 1
ATOM 2224 C C . PHE A 1 294 ? 10.547 -2.396 0.360 1.00 89.38 294 PHE A C 1
ATOM 2226 O O . PHE A 1 294 ? 9.902 -2.424 1.409 1.00 89.38 294 PHE A O 1
ATOM 2233 N N . ALA A 1 295 ? 10.437 -3.350 -0.562 1.00 94.00 295 ALA A N 1
ATOM 2234 C CA . ALA A 1 295 ? 9.615 -4.548 -0.395 1.00 94.00 295 ALA A CA 1
ATOM 2235 C C . ALA A 1 295 ? 10.364 -5.780 -0.943 1.00 94.00 295 ALA A C 1
ATOM 2237 O O . ALA A 1 295 ? 10.060 -6.271 -2.029 1.00 94.00 295 ALA A O 1
ATOM 2238 N N . PRO A 1 296 ? 11.407 -6.265 -0.239 1.00 92.69 296 PRO A N 1
ATOM 2239 C CA . PRO A 1 296 ? 12.320 -7.279 -0.766 1.00 92.69 296 PRO A CA 1
ATOM 2240 C C . PRO A 1 296 ? 11.670 -8.633 -1.063 1.00 92.69 296 PRO A C 1
ATOM 2242 O O . PRO A 1 296 ? 12.138 -9.328 -1.961 1.00 92.69 296 PRO A O 1
ATOM 2245 N N . ALA A 1 297 ? 10.613 -9.000 -0.336 1.00 95.75 297 ALA A N 1
ATOM 2246 C CA . ALA A 1 297 ? 9.872 -10.237 -0.560 1.00 95.75 297 ALA A CA 1
ATOM 2247 C C . ALA A 1 297 ? 8.715 -10.095 -1.561 1.00 95.75 297 ALA A C 1
ATOM 2249 O O . ALA A 1 297 ? 8.052 -11.093 -1.824 1.00 95.75 297 ALA A O 1
ATOM 2250 N N . LEU A 1 298 ? 8.453 -8.898 -2.107 1.00 97.56 298 LEU A N 1
ATOM 2251 C CA . LEU A 1 298 ? 7.303 -8.670 -2.986 1.00 97.56 298 LEU A CA 1
ATOM 2252 C C . LEU A 1 298 ? 7.525 -9.415 -4.287 1.00 97.56 298 LEU A C 1
ATOM 2254 O O . LEU A 1 298 ? 8.403 -9.031 -5.038 1.00 97.56 298 LEU A O 1
ATOM 2258 N N . GLU A 1 299 ? 6.737 -10.450 -4.562 1.00 97.69 299 GLU A N 1
ATOM 2259 C CA . GLU A 1 299 ? 6.869 -11.286 -5.756 1.00 97.69 299 GLU A CA 1
ATOM 2260 C C . GLU A 1 299 ? 5.886 -10.889 -6.857 1.00 97.69 299 GLU A C 1
ATOM 2262 O O . GLU A 1 299 ? 6.213 -11.006 -8.043 1.00 97.69 299 GLU A O 1
ATOM 2267 N N . ARG A 1 300 ? 4.690 -10.420 -6.483 1.00 96.75 300 ARG A N 1
ATOM 2268 C CA . ARG A 1 300 ? 3.597 -10.184 -7.428 1.00 96.75 300 ARG A CA 1
ATOM 2269 C C . ARG A 1 300 ? 2.788 -8.932 -7.101 1.00 96.75 300 ARG A C 1
ATOM 2271 O O . ARG A 1 300 ? 2.299 -8.782 -5.983 1.00 96.75 300 ARG A O 1
ATOM 2278 N N . VAL A 1 301 ? 2.547 -8.122 -8.128 1.00 97.62 301 VAL A N 1
ATOM 2279 C CA . VAL A 1 301 ? 1.505 -7.086 -8.160 1.00 97.62 301 VAL A CA 1
ATOM 2280 C C . VAL A 1 301 ? 0.523 -7.454 -9.265 1.00 97.62 301 VAL A C 1
ATOM 2282 O O . VAL A 1 301 ? 0.911 -7.552 -10.422 1.00 97.62 301 VAL A O 1
ATOM 2285 N N . ALA A 1 302 ? -0.729 -7.757 -8.936 1.00 95.56 302 ALA A N 1
ATOM 2286 C CA . ALA A 1 302 ? -1.687 -8.175 -9.959 1.00 95.56 302 ALA A CA 1
ATOM 2287 C C . ALA A 1 302 ? -2.177 -6.993 -10.805 1.00 95.56 302 ALA A C 1
ATOM 2289 O O . ALA A 1 302 ? -2.397 -7.168 -11.997 1.00 95.56 302 ALA A O 1
ATOM 2290 N N . GLY A 1 303 ? -2.324 -5.813 -10.196 1.00 94.94 303 GLY A N 1
ATOM 2291 C CA . GLY A 1 303 ? -2.650 -4.569 -10.883 1.00 94.94 303 GLY A CA 1
ATOM 2292 C C . GLY A 1 303 ? -1.412 -3.817 -11.377 1.00 94.94 303 GLY A C 1
ATOM 2293 O O . GLY A 1 303 ? -0.413 -4.400 -11.805 1.00 94.94 303 GLY A O 1
ATOM 2294 N N . SER A 1 304 ? -1.477 -2.495 -11.315 1.00 94.62 304 SER A N 1
ATOM 2295 C CA . SER A 1 304 ? -0.409 -1.582 -11.710 1.00 94.62 304 SER A CA 1
ATOM 2296 C C . SER A 1 304 ? 0.539 -1.309 -10.554 1.00 94.62 304 SER A C 1
ATOM 2298 O O . SER A 1 304 ? 0.095 -0.932 -9.482 1.00 94.62 304 SER A O 1
ATOM 2300 N N . PHE A 1 305 ? 1.843 -1.422 -10.775 1.00 96.31 305 PHE A N 1
ATOM 2301 C CA . PHE A 1 305 ? 2.846 -0.740 -9.967 1.00 96.31 305 PHE A CA 1
ATOM 2302 C C . PHE A 1 305 ? 3.150 0.603 -10.636 1.00 96.31 305 PHE A C 1
ATOM 2304 O O . PHE A 1 305 ? 3.665 0.604 -11.753 1.00 96.31 305 PHE A O 1
ATOM 2311 N N . SER A 1 306 ? 2.837 1.725 -9.995 1.00 94.69 306 SER A N 1
ATOM 2312 C CA . SER A 1 306 ? 3.075 3.070 -10.518 1.00 94.69 306 SER A CA 1
ATOM 2313 C C . SER A 1 306 ? 3.813 3.955 -9.521 1.00 94.69 306 SER A C 1
ATOM 2315 O O . SER A 1 306 ? 3.455 4.027 -8.348 1.00 94.69 306 SER A O 1
ATOM 2317 N N . VAL A 1 307 ? 4.821 4.663 -10.024 1.00 93.31 307 VAL A N 1
ATOM 2318 C CA . VAL A 1 307 ? 5.404 5.843 -9.378 1.00 93.31 307 VAL A CA 1
ATOM 2319 C C . VAL A 1 307 ? 5.008 7.056 -10.206 1.00 93.31 307 VAL A C 1
ATOM 2321 O O . VAL A 1 307 ? 5.288 7.079 -11.412 1.00 93.31 307 VAL A O 1
ATOM 2324 N N . ASP A 1 308 ? 4.300 7.986 -9.571 1.00 88.25 308 ASP A N 1
ATOM 2325 C CA . ASP A 1 308 ? 3.807 9.210 -10.192 1.00 88.25 308 ASP A CA 1
ATOM 2326 C C . ASP A 1 308 ? 4.920 10.242 -10.399 1.00 88.25 308 ASP A C 1
ATOM 2328 O O . ASP A 1 308 ? 5.964 10.216 -9.740 1.00 88.25 308 ASP A O 1
ATOM 2332 N N . ALA A 1 309 ? 4.651 11.158 -11.325 1.00 82.50 309 ALA A N 1
ATOM 2333 C CA . ALA A 1 309 ? 5.536 12.229 -11.721 1.00 82.50 309 ALA A CA 1
ATOM 2334 C C . ALA A 1 309 ? 5.785 13.277 -10.635 1.00 82.50 309 ALA A C 1
ATOM 2336 O O . ALA A 1 309 ? 6.791 13.984 -10.685 1.00 82.50 309 ALA A O 1
ATOM 2337 N N . GLU A 1 310 ? 4.865 13.404 -9.684 1.00 85.00 310 GLU A N 1
ATOM 2338 C CA . GLU A 1 310 ? 4.968 14.391 -8.612 1.00 85.00 310 GLU A CA 1
ATOM 2339 C C . GLU A 1 310 ? 5.885 13.942 -7.461 1.00 85.00 310 GLU A C 1
ATOM 2341 O O . GLU A 1 310 ? 6.300 14.780 -6.659 1.00 85.00 310 GLU A O 1
ATOM 2346 N N . ILE A 1 311 ? 6.267 12.657 -7.404 1.00 86.75 311 ILE A N 1
ATOM 2347 C CA . ILE A 1 311 ? 7.153 12.135 -6.357 1.00 86.75 311 ILE A CA 1
ATOM 2348 C C . ILE A 1 311 ? 8.564 12.722 -6.494 1.00 86.75 311 ILE A C 1
ATOM 2350 O O . ILE A 1 311 ? 9.325 12.392 -7.411 1.00 86.75 311 ILE A O 1
ATOM 2354 N N . ASP A 1 312 ? 8.959 13.518 -5.501 1.0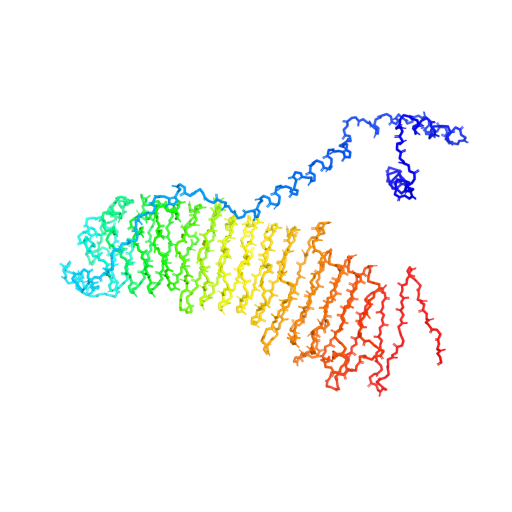0 82.81 312 ASP A N 1
ATOM 2355 C CA . ASP A 1 312 ? 10.328 14.014 -5.358 1.00 82.81 312 ASP A CA 1
ATOM 2356 C C . ASP A 1 312 ? 11.176 13.093 -4.457 1.00 82.81 312 ASP A C 1
ATOM 2358 O O . ASP A 1 312 ? 10.674 12.285 -3.674 1.00 82.81 312 ASP A O 1
ATOM 2362 N N . GLY A 1 313 ? 12.500 13.191 -4.553 1.00 80.00 313 GLY A N 1
ATOM 2363 C CA . GLY A 1 313 ? 13.427 12.627 -3.569 1.00 80.00 313 GLY A CA 1
ATOM 2364 C C . GLY A 1 313 ? 13.545 11.098 -3.504 1.00 80.00 313 GLY A C 1
ATOM 2365 O O . GLY A 1 313 ? 14.256 10.617 -2.622 1.00 80.00 313 GLY A O 1
ATOM 2366 N N . LEU A 1 314 ? 12.918 10.335 -4.410 1.00 86.44 314 LEU A N 1
ATOM 2367 C CA . LEU A 1 314 ? 12.977 8.863 -4.432 1.00 86.44 314 LEU A CA 1
ATOM 2368 C C . LEU A 1 314 ? 14.340 8.312 -4.821 1.00 86.44 314 LEU A C 1
ATOM 2370 O O . LEU A 1 314 ? 14.517 7.794 -5.911 1.00 86.44 314 LEU A O 1
ATOM 2374 N N . GLU A 1 315 ? 15.313 8.341 -3.917 1.00 84.19 315 GLU A N 1
ATOM 2375 C CA . GLU A 1 315 ? 16.689 7.932 -4.210 1.00 84.19 315 GLU A CA 1
ATOM 2376 C C . GLU A 1 315 ? 16.791 6.490 -4.723 1.00 84.19 315 GLU A C 1
ATOM 2378 O O . GLU A 1 315 ? 17.570 6.223 -5.644 1.00 84.19 315 GLU A O 1
ATOM 2383 N N . CYS A 1 316 ? 15.993 5.578 -4.160 1.00 82.75 316 CYS A N 1
ATOM 2384 C CA . CYS A 1 316 ? 16.021 4.164 -4.507 1.00 82.75 316 CYS A CA 1
ATOM 2385 C C . CYS A 1 316 ? 14.631 3.513 -4.513 1.00 82.75 316 CYS A C 1
ATOM 2387 O O . CYS A 1 316 ? 13.909 3.536 -3.511 1.00 82.75 316 CYS A O 1
ATOM 2389 N N . LEU A 1 317 ? 14.320 2.822 -5.612 1.00 89.81 317 LEU A N 1
ATOM 2390 C CA . LEU A 1 317 ? 13.258 1.822 -5.683 1.00 89.81 317 LEU A CA 1
ATOM 2391 C C . LEU A 1 317 ? 13.884 0.431 -5.858 1.00 89.81 317 LEU A C 1
ATOM 2393 O O . LEU A 1 317 ? 14.368 0.094 -6.939 1.00 89.81 317 LEU A O 1
ATOM 2397 N N . ASN A 1 318 ? 13.883 -0.378 -4.794 1.00 85.06 318 ASN A N 1
ATOM 2398 C CA . ASN A 1 318 ? 14.524 -1.698 -4.782 1.00 85.06 318 ASN A CA 1
ATOM 2399 C C . ASN A 1 318 ? 13.505 -2.814 -4.513 1.00 85.06 318 ASN A C 1
ATOM 2401 O O . ASN A 1 318 ? 13.078 -3.025 -3.373 1.00 85.06 318 ASN A O 1
ATOM 2405 N N . LEU A 1 319 ? 13.140 -3.545 -5.570 1.00 93.00 319 LEU A N 1
ATOM 2406 C CA . LEU A 1 319 ? 12.164 -4.639 -5.544 1.00 93.00 319 LEU A CA 1
ATOM 2407 C C . LEU A 1 319 ? 12.804 -5.933 -6.072 1.00 93.00 319 LEU A C 1
ATOM 2409 O O . LEU A 1 319 ? 12.427 -6.445 -7.129 1.00 93.00 319 LEU A O 1
ATOM 2413 N N . PRO A 1 320 ? 13.782 -6.500 -5.344 1.00 90.75 320 PRO A N 1
ATOM 2414 C CA . PRO A 1 320 ? 14.526 -7.663 -5.802 1.00 90.75 320 PRO A CA 1
ATOM 2415 C C . PRO A 1 320 ? 13.662 -8.922 -5.850 1.00 90.75 320 PRO A C 1
ATOM 2417 O O . PRO A 1 320 ? 14.003 -9.845 -6.575 1.00 90.75 320 PRO A O 1
ATOM 2420 N N . GLY A 1 321 ? 12.563 -8.992 -5.098 1.00 93.75 321 GLY A N 1
ATOM 2421 C CA . GLY A 1 321 ? 11.631 -10.116 -5.144 1.00 93.75 321 GLY A CA 1
ATOM 2422 C C . GLY A 1 321 ? 10.687 -10.087 -6.344 1.00 93.75 321 GLY A C 1
ATOM 2423 O O . GLY A 1 321 ? 10.172 -11.146 -6.708 1.00 93.75 321 GLY A O 1
ATOM 2424 N N . LEU A 1 322 ? 10.465 -8.914 -6.958 1.00 96.81 322 LEU A N 1
ATOM 2425 C CA . LEU A 1 322 ? 9.331 -8.697 -7.857 1.00 96.81 322 LEU A CA 1
ATOM 2426 C C . LEU A 1 322 ? 9.538 -9.489 -9.131 1.00 96.81 322 LEU A C 1
ATOM 2428 O O . LEU A 1 322 ? 10.530 -9.290 -9.816 1.00 96.81 322 LEU A O 1
ATOM 2432 N N . ARG A 1 323 ? 8.601 -10.387 -9.438 1.00 95.44 323 ARG A N 1
ATOM 2433 C CA . ARG A 1 323 ? 8.633 -11.267 -10.613 1.00 95.44 323 ARG A CA 1
ATOM 2434 C C . ARG A 1 323 ? 7.574 -10.919 -11.633 1.00 95.44 323 ARG A C 1
ATOM 2436 O O . ARG A 1 323 ? 7.775 -11.198 -12.812 1.00 95.44 323 ARG A O 1
ATOM 2443 N N . PHE A 1 324 ? 6.471 -10.342 -11.180 1.00 95.00 324 PHE A N 1
ATOM 2444 C CA . PHE A 1 324 ? 5.303 -10.091 -12.001 1.00 95.00 324 PHE A CA 1
ATOM 2445 C C . PHE A 1 324 ? 4.605 -8.792 -11.589 1.00 95.00 324 PHE A C 1
ATOM 2447 O O . PHE A 1 324 ? 4.367 -8.584 -10.397 1.00 95.00 324 PHE A O 1
ATOM 2454 N N . ALA A 1 325 ? 4.212 -7.980 -12.573 1.00 95.19 325 ALA A N 1
ATOM 2455 C CA . ALA A 1 325 ? 3.285 -6.863 -12.393 1.00 95.19 325 ALA A CA 1
ATOM 2456 C C . ALA A 1 325 ? 2.195 -6.872 -13.486 1.00 95.19 325 ALA A C 1
ATOM 2458 O O . ALA A 1 325 ? 2.500 -7.166 -14.635 1.00 95.19 325 ALA A O 1
ATOM 2459 N N . GLY A 1 326 ? 0.943 -6.520 -13.195 1.00 93.56 326 GLY A N 1
ATOM 2460 C CA . GLY A 1 326 ? -0.067 -6.327 -14.248 1.00 93.56 326 GLY A CA 1
ATOM 2461 C C . GLY A 1 326 ? 0.318 -5.174 -15.181 1.00 93.56 326 GLY A C 1
ATOM 2462 O O . GLY A 1 326 ? 0.337 -5.309 -16.404 1.00 93.56 326 GLY A O 1
ATOM 2463 N N . ARG A 1 327 ? 0.741 -4.053 -14.598 1.00 92.44 327 ARG A N 1
ATOM 2464 C CA . ARG A 1 327 ? 1.408 -2.934 -15.281 1.00 92.44 327 ARG A CA 1
ATOM 2465 C C . ARG A 1 327 ? 2.582 -2.462 -14.437 1.00 92.44 327 ARG A C 1
ATOM 2467 O O . ARG A 1 327 ? 2.523 -2.530 -13.216 1.00 92.44 327 ARG A O 1
ATOM 2474 N N . PHE A 1 328 ? 3.625 -1.950 -15.070 1.00 93.56 328 PHE A N 1
ATOM 2475 C CA . PHE A 1 328 ? 4.712 -1.254 -14.401 1.00 93.56 328 PHE A CA 1
ATOM 2476 C C . PHE A 1 328 ? 4.876 0.142 -15.006 1.00 93.56 328 PHE A C 1
ATOM 2478 O O . PHE A 1 328 ? 5.013 0.291 -16.218 1.00 93.56 328 PHE A O 1
ATOM 2485 N N . GLY A 1 329 ? 4.831 1.167 -14.167 1.00 91.81 329 GLY A N 1
ATOM 2486 C CA . GLY A 1 329 ? 4.995 2.565 -14.530 1.00 91.81 329 GLY A CA 1
ATOM 2487 C C . GLY A 1 329 ? 5.947 3.253 -13.562 1.00 91.81 329 GLY A C 1
ATOM 2488 O O . GLY A 1 329 ? 5.797 3.154 -12.348 1.00 91.81 329 GLY A O 1
ATOM 2489 N N . TYR A 1 330 ? 6.923 3.959 -14.103 1.00 89.06 330 TYR A N 1
ATOM 2490 C CA . TYR A 1 330 ? 7.884 4.750 -13.350 1.00 89.06 330 TYR A CA 1
ATOM 2491 C C . TYR A 1 330 ? 8.065 6.060 -14.114 1.00 89.06 330 TYR A C 1
ATOM 2493 O O . TYR A 1 330 ? 8.818 6.119 -15.088 1.00 89.06 330 TYR A O 1
ATOM 2501 N N . ASN A 1 331 ? 7.268 7.068 -13.757 1.00 83.81 331 ASN A N 1
ATOM 2502 C CA . ASN A 1 331 ? 7.144 8.308 -14.519 1.00 83.81 331 ASN A CA 1
ATOM 2503 C C . ASN A 1 331 ? 7.696 9.475 -13.693 1.00 83.81 331 ASN A C 1
ATOM 2505 O O . ASN A 1 331 ? 7.238 9.679 -12.583 1.00 83.81 331 ASN A O 1
ATOM 2509 N N . TYR A 1 332 ? 8.677 10.205 -14.226 1.00 70.00 332 TYR A N 1
ATOM 2510 C CA . TYR A 1 332 ? 9.342 11.391 -13.658 1.00 70.00 332 TYR A CA 1
ATOM 2511 C C . TYR A 1 332 ? 9.922 11.323 -12.231 1.00 70.00 332 TYR A C 1
ATOM 2513 O O . TYR A 1 332 ? 10.110 12.380 -11.627 1.00 70.00 332 TYR A O 1
ATOM 2521 N N . PRO A 1 333 ? 10.283 10.171 -11.645 1.00 63.16 333 PRO A N 1
ATOM 2522 C CA . PRO A 1 333 ? 10.895 10.230 -10.331 1.00 63.16 333 PRO A CA 1
ATOM 2523 C C . PRO A 1 333 ? 12.320 10.763 -10.472 1.00 63.16 333 PRO A C 1
ATOM 2525 O O . PRO A 1 333 ? 13.110 10.263 -11.278 1.00 63.16 333 PRO A O 1
ATOM 2528 N N . PHE A 1 334 ? 12.692 11.697 -9.599 1.00 67.06 334 PHE A N 1
ATOM 2529 C CA . PHE A 1 334 ? 14.072 12.174 -9.425 1.00 67.06 334 PHE A CA 1
ATOM 2530 C C . PHE A 1 334 ? 15.008 11.112 -8.817 1.00 67.06 334 PHE A C 1
ATOM 2532 O O . PHE A 1 334 ? 16.043 11.417 -8.215 1.00 67.06 334 PHE A O 1
ATOM 2539 N N . GLY A 1 335 ? 14.647 9.839 -8.958 1.00 70.38 335 GLY A N 1
ATOM 2540 C CA . GLY A 1 335 ? 15.351 8.740 -8.351 1.00 70.38 335 GLY A CA 1
ATOM 2541 C C . GLY A 1 335 ? 16.653 8.393 -9.023 1.00 70.38 335 GLY A C 1
ATOM 2542 O O . GLY A 1 335 ? 16.799 8.517 -10.238 1.00 70.38 335 GLY A O 1
ATOM 2543 N N . LYS A 1 336 ? 17.609 7.953 -8.203 1.00 75.38 336 LYS A N 1
ATOM 2544 C CA . LYS A 1 336 ? 18.959 7.590 -8.645 1.00 75.38 336 LYS A CA 1
ATOM 2545 C C . LYS A 1 336 ? 19.035 6.127 -9.051 1.00 75.38 336 LYS A C 1
ATOM 2547 O O . LYS A 1 336 ? 19.886 5.773 -9.864 1.00 75.38 336 LYS A O 1
ATOM 2552 N N . ALA A 1 337 ? 18.178 5.265 -8.505 1.00 80.06 337 ALA A N 1
ATOM 2553 C CA . ALA A 1 337 ? 18.259 3.838 -8.773 1.00 80.06 337 ALA A CA 1
ATOM 2554 C C . ALA A 1 337 ? 16.908 3.108 -8.795 1.00 80.06 337 ALA A C 1
ATOM 2556 O O . ALA A 1 337 ? 16.086 3.248 -7.890 1.00 80.06 337 ALA A O 1
ATOM 2557 N N . LEU A 1 338 ? 16.738 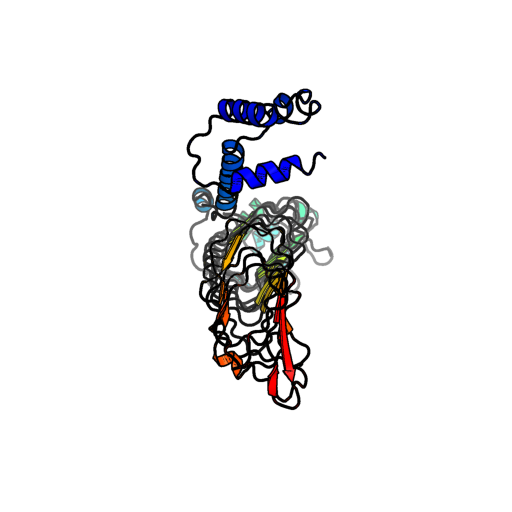2.256 -9.809 1.00 85.81 338 LEU A N 1
ATOM 2558 C CA . LEU A 1 338 ? 15.583 1.385 -10.020 1.00 85.81 338 LEU A CA 1
ATOM 2559 C C . LEU A 1 338 ? 16.064 -0.059 -10.190 1.00 85.81 338 LEU A C 1
ATOM 2561 O O . LEU A 1 338 ? 16.679 -0.396 -11.202 1.00 85.81 338 LEU A O 1
ATOM 2565 N N . LEU A 1 339 ? 15.810 -0.912 -9.196 1.00 85.25 339 LEU A N 1
ATOM 2566 C CA . LEU A 1 339 ? 16.335 -2.278 -9.138 1.00 85.25 339 LEU A CA 1
ATOM 2567 C C . LEU A 1 339 ? 15.197 -3.308 -9.153 1.00 85.25 339 LEU A C 1
ATOM 2569 O O . LEU A 1 339 ? 14.526 -3.530 -8.144 1.00 85.25 339 LEU A O 1
ATOM 2573 N N . LEU A 1 340 ? 15.023 -3.961 -10.301 1.00 90.06 340 LEU A N 1
ATOM 2574 C CA . LEU A 1 340 ? 14.018 -4.984 -10.612 1.00 90.06 340 LEU A CA 1
ATOM 2575 C C . LEU A 1 340 ? 14.670 -6.280 -11.159 1.00 90.06 340 LEU A C 1
ATOM 2577 O O . LEU A 1 340 ? 14.225 -6.818 -12.178 1.00 90.06 340 LEU A O 1
ATOM 2581 N N . PRO A 1 341 ? 15.734 -6.816 -10.526 1.00 84.31 341 PRO A N 1
ATOM 2582 C CA . PRO A 1 341 ? 16.571 -7.881 -11.097 1.00 84.31 341 PRO A CA 1
ATOM 2583 C C . PRO A 1 341 ? 15.841 -9.199 -11.374 1.00 84.31 341 PRO A C 1
ATOM 2585 O O . PRO A 1 341 ? 16.332 -10.030 -12.133 1.00 84.31 341 PRO A O 1
ATOM 2588 N N . ASN A 1 342 ? 14.687 -9.423 -10.745 1.00 89.44 342 ASN A N 1
ATOM 2589 C CA . ASN A 1 342 ? 13.901 -10.640 -10.917 1.00 89.44 342 ASN A CA 1
ATOM 2590 C C . ASN A 1 342 ? 12.562 -10.399 -11.613 1.00 89.44 342 ASN A C 1
ATOM 2592 O O . ASN A 1 342 ? 11.785 -11.352 -11.693 1.00 89.44 342 ASN A O 1
ATOM 2596 N N . LEU A 1 343 ? 12.287 -9.186 -12.114 1.00 91.31 343 LEU A N 1
ATOM 2597 C CA . LEU A 1 343 ? 11.029 -8.891 -12.797 1.00 91.31 343 LEU A CA 1
ATOM 2598 C C . LEU A 1 343 ? 11.025 -9.632 -14.127 1.00 91.31 343 LEU A C 1
ATOM 2600 O O . LEU A 1 343 ? 11.720 -9.243 -15.058 1.00 91.31 343 LEU A O 1
ATOM 2604 N N . LYS A 1 344 ? 10.271 -10.731 -14.177 1.00 87.25 344 LYS A N 1
ATOM 2605 C CA . LYS A 1 344 ? 10.214 -11.638 -15.322 1.00 87.25 344 LYS A CA 1
ATOM 2606 C C . LYS A 1 344 ? 9.140 -11.259 -16.300 1.00 87.25 344 LYS A C 1
ATOM 2608 O O . LYS A 1 344 ? 9.294 -11.568 -17.471 1.00 87.25 344 LYS A O 1
ATOM 2613 N N . SER A 1 345 ? 8.045 -10.668 -15.832 1.00 85.75 345 SER A N 1
ATOM 2614 C CA . SER A 1 345 ? 6.999 -10.259 -16.747 1.00 85.75 345 SER A CA 1
ATOM 2615 C C . SER A 1 345 ? 6.161 -9.092 -16.272 1.00 85.75 345 SER A C 1
ATOM 2617 O O . SER A 1 345 ? 5.916 -8.956 -15.071 1.00 85.75 345 SER A O 1
ATOM 2619 N N . VAL A 1 346 ? 5.630 -8.333 -17.226 1.00 88.56 346 VAL A N 1
ATOM 2620 C CA . VAL A 1 346 ? 4.408 -7.556 -17.001 1.00 88.56 346 VAL A CA 1
ATOM 2621 C C . VAL A 1 346 ? 3.268 -8.068 -17.875 1.00 88.56 346 VAL A C 1
ATOM 2623 O O . VAL A 1 346 ? 3.528 -8.682 -18.907 1.00 88.56 346 VAL A O 1
ATOM 2626 N N . GLU A 1 347 ? 2.012 -7.883 -17.470 1.00 86.06 347 GLU A N 1
ATOM 2627 C CA . GLU A 1 347 ? 0.897 -8.230 -18.360 1.00 86.06 347 GLU A CA 1
ATOM 2628 C C . GLU A 1 347 ? 0.795 -7.196 -19.475 1.00 86.06 347 GLU A C 1
ATOM 2630 O O . GLU A 1 347 ? 1.015 -7.533 -20.627 1.00 86.06 347 GLU A O 1
ATOM 2635 N N . THR A 1 348 ? 0.526 -5.936 -19.138 1.00 80.81 348 THR A N 1
ATOM 2636 C CA . THR A 1 348 ? 0.074 -4.919 -20.100 1.00 80.81 348 THR A CA 1
ATOM 2637 C C . THR A 1 348 ? 1.179 -3.963 -20.549 1.00 80.81 348 THR A C 1
ATOM 2639 O O . THR A 1 348 ? 1.553 -3.955 -21.715 1.00 80.81 348 THR A O 1
ATOM 2642 N N . VAL A 1 349 ? 1.710 -3.136 -19.643 1.00 83.19 349 VAL A N 1
ATOM 2643 C CA . VAL A 1 349 ? 2.606 -2.020 -19.992 1.00 83.19 349 VAL A CA 1
ATOM 2644 C C . VAL A 1 349 ? 3.808 -1.979 -19.056 1.00 83.19 349 VAL A C 1
ATOM 2646 O O . VAL A 1 349 ? 3.651 -2.134 -17.846 1.00 83.19 349 VAL A O 1
ATOM 2649 N N . PHE A 1 350 ? 4.992 -1.708 -19.609 1.00 84.69 350 PHE A N 1
ATOM 2650 C CA . PHE A 1 350 ? 6.205 -1.363 -18.865 1.00 84.69 350 PHE A CA 1
ATOM 2651 C C . PHE A 1 350 ? 6.686 0.024 -19.304 1.00 84.69 350 PHE A C 1
ATOM 2653 O O . PHE A 1 350 ? 7.261 0.174 -20.374 1.00 84.69 350 PHE A O 1
ATOM 2660 N N . SER A 1 351 ? 6.446 1.051 -18.495 1.00 83.94 351 SER A N 1
ATOM 2661 C CA . SER A 1 351 ? 6.687 2.451 -18.855 1.00 83.94 351 SER A CA 1
ATOM 2662 C C . SER A 1 351 ? 7.735 3.082 -17.943 1.00 83.94 351 SER A C 1
ATOM 2664 O O . SER A 1 351 ? 7.534 3.122 -16.732 1.00 83.94 351 SER A O 1
ATOM 2666 N N . LEU A 1 352 ? 8.808 3.624 -18.526 1.00 82.50 352 LEU A N 1
ATOM 2667 C CA . LEU A 1 352 ? 9.794 4.485 -17.867 1.00 82.50 352 LEU A CA 1
ATOM 2668 C C . LEU A 1 352 ? 9.773 5.872 -18.537 1.00 82.50 352 LEU A C 1
ATOM 2670 O O . LEU A 1 352 ? 10.270 6.055 -19.650 1.00 82.50 352 LEU A O 1
ATOM 2674 N N . GLN A 1 353 ? 9.189 6.875 -17.891 1.00 78.62 353 GLN A N 1
ATOM 2675 C CA . GLN A 1 353 ? 9.076 8.218 -18.475 1.00 78.62 353 GLN A CA 1
ATOM 2676 C C . GLN A 1 353 ? 9.962 9.203 -17.725 1.00 78.62 353 GLN A C 1
ATOM 2678 O O . GLN A 1 353 ? 9.957 9.215 -16.502 1.00 78.62 353 GLN A O 1
ATOM 2683 N N . GLU A 1 354 ? 10.714 10.015 -18.471 1.00 73.75 354 GLU A N 1
ATOM 2684 C CA . GLU A 1 354 ? 11.495 11.155 -17.964 1.00 73.75 354 GLU A CA 1
ATOM 2685 C C . GLU A 1 354 ? 12.450 10.818 -16.807 1.00 73.75 354 GLU A C 1
ATOM 2687 O O . GLU A 1 354 ? 12.614 11.566 -15.847 1.00 73.75 354 GLU A O 1
ATOM 2692 N N . VAL A 1 355 ? 13.145 9.686 -16.927 1.00 71.88 355 VAL A N 1
ATOM 2693 C CA . VAL A 1 355 ? 14.046 9.131 -15.901 1.00 71.88 355 VAL A CA 1
ATOM 2694 C C . VAL A 1 355 ? 15.439 9.783 -15.903 1.00 71.88 355 VAL A C 1
ATOM 2696 O O . VAL A 1 355 ? 16.457 9.111 -15.742 1.00 71.88 355 VAL A O 1
ATOM 2699 N N . THR A 1 356 ? 15.499 11.105 -16.081 1.00 69.75 356 THR A N 1
ATOM 2700 C CA . THR A 1 356 ? 16.743 11.888 -16.267 1.00 69.75 356 THR A CA 1
ATOM 2701 C C . THR A 1 356 ? 17.727 11.827 -15.107 1.00 69.75 356 THR A C 1
ATOM 2703 O O . THR A 1 356 ? 18.918 12.061 -15.303 1.00 69.75 356 THR A O 1
ATOM 2706 N N . SER A 1 357 ? 17.267 11.506 -13.906 1.00 73.56 357 SER A N 1
ATOM 2707 C CA . SER A 1 357 ? 18.094 11.363 -12.705 1.00 73.56 357 SER A CA 1
ATOM 2708 C C . SER A 1 357 ? 18.592 9.937 -12.468 1.00 73.56 357 SER A C 1
ATOM 2710 O O . SER A 1 357 ? 19.379 9.719 -11.548 1.00 73.56 357 SER A O 1
ATOM 2712 N N . LEU A 1 358 ? 18.133 8.959 -13.256 1.00 71.75 358 LEU A N 1
ATOM 2713 C CA . LEU A 1 358 ? 18.356 7.545 -12.981 1.00 71.75 358 LEU A CA 1
ATOM 2714 C C . LEU A 1 358 ? 19.800 7.132 -13.289 1.00 71.75 358 LEU A C 1
ATOM 2716 O O . LEU A 1 358 ? 20.182 6.886 -14.429 1.00 71.75 358 LEU A O 1
ATOM 2720 N N . GLU A 1 359 ? 20.624 7.021 -12.254 1.00 73.12 359 GLU A N 1
ATOM 2721 C CA . GLU A 1 359 ? 22.033 6.635 -12.357 1.00 73.12 359 GLU A CA 1
ATOM 2722 C C . GLU A 1 359 ? 22.219 5.123 -12.553 1.00 73.12 359 GLU A C 1
ATOM 2724 O O . GLU A 1 359 ? 23.166 4.693 -13.228 1.00 73.12 359 GLU A O 1
ATOM 2729 N N . ARG A 1 360 ? 21.325 4.315 -11.963 1.00 72.12 360 ARG A N 1
ATOM 2730 C CA . ARG A 1 360 ? 21.370 2.848 -11.983 1.00 72.12 360 ARG A CA 1
ATOM 2731 C C . ARG A 1 360 ? 20.006 2.242 -12.299 1.00 72.12 360 ARG A C 1
ATOM 2733 O O . ARG A 1 360 ? 19.014 2.515 -11.635 1.00 72.12 360 ARG A O 1
ATOM 2740 N N . PHE A 1 361 ? 19.994 1.312 -13.242 1.00 80.31 361 PHE A N 1
ATOM 2741 C CA . PHE A 1 361 ? 18.835 0.487 -13.543 1.00 80.31 361 PHE A CA 1
ATOM 2742 C C . PHE A 1 361 ? 19.237 -0.971 -13.632 1.00 80.31 361 PHE A C 1
ATOM 2744 O O . PHE A 1 361 ? 20.262 -1.305 -14.230 1.00 80.31 361 PHE A O 1
ATOM 2751 N N . GLU A 1 362 ? 18.429 -1.830 -13.034 1.00 76.56 362 GLU A N 1
ATOM 2752 C CA . GLU A 1 362 ? 18.609 -3.271 -13.077 1.00 76.56 362 GLU A CA 1
ATOM 2753 C C . GLU A 1 362 ? 17.259 -3.914 -13.380 1.00 76.56 362 GLU A C 1
ATOM 2755 O O . GLU A 1 362 ? 16.268 -3.619 -12.719 1.00 76.56 362 GLU A O 1
ATOM 2760 N N . LEU A 1 363 ? 17.221 -4.785 -14.382 1.00 79.94 363 LEU A N 1
ATOM 2761 C CA . LEU A 1 363 ? 16.051 -5.564 -14.781 1.00 79.94 363 LEU A CA 1
ATOM 2762 C C . LEU A 1 363 ? 16.483 -7.027 -14.938 1.00 79.94 363 LEU A C 1
ATOM 2764 O O . LEU A 1 363 ? 17.680 -7.303 -15.060 1.00 79.94 363 LEU A O 1
ATOM 2768 N N . SER A 1 364 ? 15.533 -7.964 -14.925 1.00 75.12 364 SER A N 1
ATOM 2769 C CA . SER A 1 364 ? 15.834 -9.372 -15.190 1.00 75.12 364 SER A CA 1
ATOM 2770 C C . SER A 1 364 ? 16.486 -9.579 -16.557 1.00 75.12 364 SER A C 1
ATOM 2772 O O . SER A 1 364 ? 16.166 -8.904 -17.533 1.00 75.12 364 SER A O 1
ATOM 2774 N N . ASP A 1 365 ? 17.370 -10.574 -16.626 1.00 67.19 365 ASP A N 1
ATOM 2775 C CA . ASP A 1 365 ? 17.967 -11.098 -17.857 1.00 67.19 365 ASP A CA 1
ATOM 2776 C C . ASP A 1 365 ? 16.959 -11.832 -18.758 1.00 67.19 365 ASP A C 1
ATOM 2778 O O . ASP A 1 365 ? 17.326 -12.315 -19.830 1.00 67.19 365 ASP A O 1
ATOM 2782 N N . ARG A 1 366 ? 15.717 -11.996 -18.288 1.00 65.81 366 ARG A N 1
ATOM 2783 C CA . ARG A 1 366 ? 14.587 -12.553 -19.030 1.00 65.81 366 ARG A CA 1
ATOM 2784 C C . ARG A 1 366 ? 13.332 -11.784 -18.654 1.00 65.81 366 ARG A C 1
ATOM 2786 O O . ARG A 1 366 ? 12.746 -12.050 -17.605 1.00 65.81 366 ARG A O 1
ATOM 2793 N N . PHE A 1 367 ? 12.931 -10.861 -19.517 1.00 69.94 367 PHE A N 1
ATOM 2794 C CA . PHE A 1 367 ? 11.748 -10.035 -19.323 1.00 69.94 367 PHE A CA 1
ATOM 2795 C C . PHE A 1 367 ? 10.738 -10.297 -20.446 1.00 69.94 367 PHE A C 1
ATOM 2797 O O . PHE A 1 367 ? 11.043 -10.168 -21.629 1.00 69.94 367 PHE A O 1
ATOM 2804 N N . ASP A 1 368 ? 9.542 -10.716 -20.061 1.00 69.06 368 ASP A N 1
ATOM 2805 C CA . ASP A 1 368 ? 8.423 -11.065 -20.929 1.00 69.06 368 ASP A CA 1
ATOM 2806 C C . ASP A 1 368 ? 7.310 -10.025 -20.765 1.00 69.06 368 ASP A C 1
ATOM 2808 O O . ASP A 1 368 ? 7.084 -9.499 -19.675 1.00 69.06 368 ASP A O 1
ATOM 2812 N N . VAL A 1 369 ? 6.576 -9.731 -21.826 1.00 67.38 369 VAL A N 1
ATOM 2813 C CA . VAL A 1 369 ? 5.344 -8.955 -21.704 1.00 67.38 369 VAL A CA 1
ATOM 2814 C C . VAL A 1 369 ? 4.223 -9.784 -22.295 1.00 67.38 369 VAL A C 1
ATOM 2816 O O . VAL A 1 369 ? 4.230 -10.093 -23.481 1.00 67.38 369 VAL A O 1
ATOM 2819 N N . SER A 1 370 ? 3.307 -10.231 -21.435 1.00 60.09 370 SER A N 1
ATOM 2820 C CA . SER A 1 370 ? 2.441 -11.370 -21.750 1.00 60.09 370 SER A CA 1
ATOM 2821 C C . SER A 1 370 ? 1.101 -11.007 -22.400 1.00 60.09 370 SER A C 1
ATOM 2823 O O . SER A 1 370 ? 0.371 -11.921 -22.799 1.00 60.09 370 SER A O 1
ATOM 2825 N N . ALA A 1 371 ? 0.742 -9.724 -22.530 1.00 53.78 371 ALA A N 1
ATOM 2826 C CA . ALA A 1 371 ? -0.567 -9.351 -23.062 1.00 53.78 371 ALA A CA 1
ATOM 2827 C C . ALA A 1 371 ? -0.666 -9.385 -24.591 1.00 53.78 371 ALA A C 1
ATOM 2829 O O . ALA A 1 371 ? 0.249 -9.057 -25.338 1.00 53.78 371 ALA A O 1
ATOM 2830 N N . GLN A 1 372 ? -1.887 -9.690 -25.033 1.00 47.94 372 GLN A N 1
ATOM 2831 C CA . GLN A 1 372 ? -2.393 -9.524 -26.397 1.00 47.94 372 GLN A CA 1
ATOM 2832 C C . GLN A 1 372 ? -2.617 -8.046 -26.794 1.00 47.94 372 GLN A C 1
ATOM 2834 O O . GLN A 1 372 ? -3.219 -7.790 -27.830 1.00 47.94 372 GLN A O 1
ATOM 2839 N N . THR A 1 373 ? -2.187 -7.084 -25.975 1.00 41.41 373 THR A N 1
ATOM 2840 C CA . THR A 1 373 ? -2.417 -5.639 -26.143 1.00 41.41 373 THR A CA 1
ATOM 2841 C C . THR A 1 373 ? -1.093 -4.879 -26.184 1.00 41.41 373 THR A C 1
ATOM 2843 O O . THR A 1 373 ? -0.082 -5.392 -25.714 1.00 41.41 373 THR A O 1
ATOM 2846 N N . ASP A 1 374 ? -1.120 -3.654 -26.706 1.00 43.62 374 ASP A N 1
ATOM 2847 C CA . ASP A 1 374 ? 0.028 -2.765 -26.922 1.00 43.62 374 ASP A CA 1
ATOM 2848 C C . ASP A 1 374 ? 0.988 -2.644 -25.725 1.00 43.62 374 ASP A C 1
ATOM 2850 O O . ASP A 1 374 ? 0.772 -1.918 -24.753 1.00 43.62 374 ASP A O 1
ATOM 2854 N N . VAL A 1 375 ? 2.111 -3.334 -25.836 1.00 44.00 375 VAL A N 1
ATOM 2855 C CA . VAL A 1 375 ? 3.283 -3.273 -24.978 1.00 44.00 375 VAL A CA 1
ATOM 2856 C C . VAL A 1 375 ? 4.093 -2.025 -25.289 1.00 44.00 375 VAL A C 1
ATOM 2858 O O . VAL A 1 375 ? 5.062 -2.055 -26.046 1.00 44.00 375 VAL A O 1
ATOM 2861 N N . VAL A 1 376 ? 3.746 -0.908 -24.661 1.00 50.28 376 VAL A N 1
ATOM 2862 C CA . VAL A 1 376 ? 4.533 0.319 -24.801 1.00 50.28 376 VAL A CA 1
ATOM 2863 C C . VAL A 1 376 ? 5.712 0.299 -23.828 1.00 50.28 376 VAL A C 1
ATOM 2865 O O . VAL A 1 376 ? 5.555 0.640 -22.657 1.00 50.28 376 VAL A O 1
ATOM 2868 N N . ILE A 1 377 ? 6.903 -0.060 -24.319 1.00 57.09 377 ILE A N 1
ATOM 2869 C CA . ILE A 1 377 ? 8.161 0.283 -23.641 1.00 57.09 377 ILE A CA 1
ATOM 2870 C C . ILE A 1 377 ? 8.490 1.730 -24.002 1.00 57.09 377 ILE A C 1
ATOM 2872 O O . ILE A 1 377 ? 9.028 2.016 -25.073 1.00 57.09 377 ILE A O 1
ATOM 2876 N N . VAL A 1 378 ? 8.135 2.654 -23.112 1.00 56.59 378 VAL A N 1
ATOM 2877 C CA . VAL A 1 378 ? 8.606 4.041 -23.189 1.00 56.59 378 VAL A CA 1
ATOM 2878 C C . VAL A 1 378 ? 9.868 4.127 -22.351 1.00 56.59 378 VAL A C 1
ATOM 2880 O O . VAL A 1 378 ? 9.816 3.806 -21.169 1.00 56.59 378 VAL A O 1
ATOM 2883 N N . VAL A 1 379 ? 10.983 4.554 -22.944 1.00 57.38 379 VAL A N 1
ATOM 2884 C CA . VAL A 1 379 ? 12.133 5.072 -22.192 1.00 57.38 379 VAL A CA 1
ATOM 2885 C C . VAL A 1 379 ? 12.433 6.455 -22.745 1.00 57.38 379 VAL A C 1
ATOM 2887 O O . VAL A 1 379 ? 12.847 6.585 -23.899 1.00 57.38 379 VAL A O 1
ATOM 2890 N N . ARG A 1 380 ? 12.175 7.492 -21.943 1.00 52.22 380 ARG A N 1
ATOM 2891 C CA . ARG A 1 380 ? 12.478 8.887 -22.292 1.00 52.22 380 ARG A CA 1
ATOM 2892 C C . ARG A 1 380 ? 13.552 9.445 -21.371 1.00 52.22 380 ARG A C 1
ATOM 2894 O O . ARG A 1 380 ? 13.475 9.275 -20.158 1.00 52.22 380 ARG A O 1
ATOM 2901 N N . ASP A 1 381 ? 14.511 10.132 -21.986 1.00 50.38 381 ASP A N 1
ATOM 2902 C CA . ASP A 1 381 ? 15.502 10.980 -21.322 1.00 50.38 381 ASP A CA 1
ATOM 2903 C C . ASP A 1 381 ? 16.365 10.258 -20.278 1.00 50.38 381 ASP A C 1
ATOM 2905 O O . ASP A 1 381 ? 16.516 10.708 -19.151 1.00 50.38 381 ASP A O 1
ATOM 2909 N N . TRP A 1 382 ? 16.974 9.136 -20.668 1.00 51.28 382 TRP A N 1
ATOM 2910 C CA . TRP A 1 382 ? 17.963 8.447 -19.837 1.00 51.28 382 TRP A CA 1
ATOM 2911 C C . TRP A 1 382 ? 19.247 9.284 -19.691 1.00 51.28 382 TRP A C 1
ATOM 2913 O O . TRP A 1 382 ? 19.727 9.828 -20.688 1.00 51.28 382 TRP A O 1
ATOM 2923 N N . PRO A 1 383 ? 19.876 9.375 -18.509 1.00 47.28 383 PRO A N 1
ATOM 2924 C CA . PRO A 1 383 ? 21.144 10.083 -18.350 1.00 47.28 383 PRO A CA 1
ATOM 2925 C C . PRO A 1 383 ? 22.362 9.257 -18.785 1.00 47.28 383 PRO A C 1
ATOM 2927 O O . PRO A 1 383 ? 22.393 8.028 -18.715 1.00 47.28 383 PRO A O 1
ATOM 2930 N N . SER A 1 384 ? 23.435 9.948 -19.189 1.00 42.69 384 SER A N 1
ATOM 2931 C CA . SER A 1 384 ? 24.721 9.343 -19.571 1.00 42.69 384 SER A CA 1
ATOM 2932 C C . SER A 1 384 ? 25.470 8.788 -18.353 1.00 42.69 384 SER A C 1
ATOM 2934 O O . SER A 1 384 ? 26.430 9.394 -17.874 1.00 42.69 384 SER A O 1
ATOM 2936 N N . SER A 1 385 ? 25.049 7.648 -17.816 1.00 42.81 385 SER A N 1
ATOM 2937 C CA . SER A 1 385 ? 25.752 6.971 -16.720 1.00 42.81 385 SER A CA 1
ATOM 2938 C C . SER A 1 385 ? 26.876 6.073 -17.274 1.00 42.81 385 SER A C 1
ATOM 2940 O O . SER A 1 385 ? 26.647 5.232 -18.139 1.00 42.81 385 SER A O 1
ATOM 2942 N N . LYS A 1 386 ? 28.124 6.275 -16.809 1.00 42.12 386 LYS A N 1
ATOM 2943 C CA . LYS A 1 386 ? 29.337 5.551 -17.267 1.00 42.12 386 LYS A CA 1
ATOM 2944 C C . LYS A 1 386 ? 29.565 4.189 -16.585 1.00 42.12 386 LYS A C 1
ATOM 2946 O O . LYS A 1 386 ? 30.517 3.505 -16.953 1.00 42.12 386 LYS A O 1
ATOM 2951 N N . ASP A 1 387 ? 28.744 3.804 -15.606 1.00 41.94 387 ASP A N 1
ATOM 2952 C CA . ASP A 1 387 ? 28.879 2.557 -14.829 1.00 41.94 387 ASP A CA 1
ATOM 2953 C C . ASP A 1 387 ? 27.622 1.679 -14.971 1.00 41.94 387 ASP A C 1
ATOM 2955 O O . ASP A 1 387 ? 26.928 1.369 -14.005 1.00 41.94 387 ASP A O 1
ATOM 2959 N N . GLN A 1 388 ? 27.320 1.270 -16.206 1.00 45.53 388 GLN A N 1
ATOM 2960 C CA . GLN A 1 388 ? 26.216 0.353 -16.489 1.00 45.53 388 GLN A CA 1
ATOM 2961 C C . GLN A 1 388 ? 26.682 -1.106 -16.489 1.00 45.53 388 GLN A C 1
ATOM 2963 O O . GLN A 1 388 ? 27.576 -1.504 -17.244 1.00 45.53 388 GLN A O 1
ATOM 2968 N N . THR A 1 389 ? 26.047 -1.934 -15.659 1.00 40.38 389 THR A N 1
ATOM 2969 C CA . THR A 1 389 ? 26.060 -3.388 -15.836 1.00 40.38 389 THR A CA 1
ATOM 2970 C C . THR A 1 389 ? 25.327 -3.724 -17.127 1.00 40.38 389 THR A C 1
ATOM 2972 O O . THR A 1 389 ? 24.177 -3.359 -17.341 1.00 40.38 389 THR A O 1
ATOM 2975 N N . LYS A 1 390 ? 26.075 -4.364 -18.021 1.00 42.56 390 LYS A N 1
ATOM 2976 C CA . LYS A 1 390 ? 25.764 -4.535 -19.432 1.00 42.56 390 LYS A CA 1
ATOM 2977 C C . LYS A 1 390 ? 24.553 -5.443 -19.656 1.00 42.56 390 LYS A C 1
ATOM 2979 O O . LYS A 1 390 ? 24.492 -6.531 -19.089 1.00 42.56 390 LYS A O 1
ATOM 2984 N N . SER A 1 391 ? 23.748 -5.036 -20.641 1.00 36.34 391 SER A N 1
ATOM 2985 C CA . SER A 1 391 ? 22.756 -5.772 -21.448 1.00 36.34 391 SER A CA 1
ATOM 2986 C C . SER A 1 391 ? 21.348 -6.001 -20.875 1.00 36.34 391 SER A C 1
ATOM 2988 O O . SER A 1 391 ? 21.174 -6.733 -19.910 1.00 36.34 391 SER A O 1
ATOM 2990 N N . VAL A 1 392 ? 20.340 -5.466 -21.582 1.00 41.06 392 VAL A N 1
ATOM 2991 C CA . VAL A 1 392 ? 18.977 -6.022 -21.623 1.00 41.06 392 VAL A CA 1
ATOM 2992 C C . VAL A 1 392 ? 19.054 -7.224 -22.564 1.00 41.06 392 VAL A C 1
ATOM 2994 O O . VAL A 1 392 ? 19.153 -7.057 -23.781 1.00 41.06 392 VAL A O 1
ATOM 2997 N N . ARG A 1 393 ? 19.132 -8.435 -22.007 1.00 36.59 393 ARG A N 1
ATOM 2998 C CA . ARG A 1 393 ? 19.085 -9.676 -22.792 1.00 36.59 393 ARG A CA 1
ATOM 2999 C C . ARG A 1 393 ? 17.665 -10.230 -22.718 1.00 36.59 393 ARG A C 1
ATOM 3001 O O . ARG A 1 393 ? 17.085 -10.241 -21.645 1.00 36.59 393 ARG A O 1
ATOM 3008 N N . HIS A 1 394 ? 17.144 -10.669 -23.860 1.00 36.75 394 HIS A N 1
ATOM 3009 C CA . HIS A 1 394 ? 15.907 -11.445 -24.018 1.00 36.75 394 HIS A CA 1
ATOM 3010 C C . HIS A 1 394 ? 14.569 -10.757 -23.653 1.00 36.75 394 HIS A C 1
ATOM 3012 O O . HIS A 1 394 ? 14.078 -10.876 -22.531 1.00 36.75 394 HIS A O 1
ATOM 3018 N N . LEU A 1 395 ? 13.941 -10.134 -24.664 1.00 39.69 395 LEU A N 1
ATOM 3019 C CA . LEU A 1 395 ? 12.516 -9.754 -24.712 1.00 39.69 395 LEU A CA 1
ATOM 3020 C C . LEU A 1 395 ? 11.669 -10.842 -25.405 1.00 39.69 395 LEU A C 1
ATOM 3022 O O . LEU A 1 395 ? 11.669 -10.922 -26.636 1.00 39.69 395 LEU A O 1
ATOM 3026 N N . THR A 1 396 ? 10.957 -11.692 -24.658 1.00 31.48 396 THR A N 1
ATOM 3027 C CA . THR A 1 396 ? 10.272 -12.867 -25.242 1.00 31.48 396 THR A CA 1
ATOM 3028 C C . THR A 1 396 ? 8.854 -12.647 -25.794 1.00 31.48 396 THR A C 1
ATOM 3030 O O . THR A 1 396 ? 8.025 -11.979 -25.201 1.00 31.48 396 THR A O 1
ATOM 3033 N N . ARG A 1 397 ? 8.600 -13.360 -26.906 1.00 33.69 397 ARG A N 1
ATOM 3034 C CA . ARG A 1 397 ? 7.353 -13.815 -27.558 1.00 33.69 397 ARG A CA 1
ATOM 3035 C C . ARG A 1 397 ? 6.541 -12.836 -28.408 1.00 33.69 397 ARG A C 1
ATOM 3037 O O . ARG A 1 397 ? 6.557 -13.038 -29.621 1.00 33.69 397 ARG A O 1
ATOM 3044 N N . THR A 1 398 ? 5.888 -11.811 -27.881 1.00 34.62 398 THR A N 1
ATOM 3045 C CA . THR A 1 398 ? 5.099 -10.896 -28.731 1.00 34.62 398 THR A CA 1
ATOM 3046 C C . THR A 1 398 ? 5.116 -9.503 -28.122 1.00 34.62 398 THR A C 1
ATOM 3048 O O . THR A 1 398 ? 4.595 -9.305 -27.036 1.00 34.62 398 THR A O 1
ATOM 3051 N N . LEU A 1 399 ? 5.724 -8.540 -28.812 1.00 37.62 399 LEU A N 1
ATOM 3052 C CA . LEU A 1 399 ? 5.653 -7.123 -28.460 1.00 37.62 399 LEU A CA 1
ATOM 3053 C C . LEU A 1 399 ? 4.680 -6.522 -29.484 1.00 37.62 399 LEU A C 1
ATOM 3055 O O . LEU A 1 399 ? 5.093 -6.074 -30.552 1.00 37.62 399 LEU A O 1
ATOM 3059 N N . THR A 1 400 ? 3.372 -6.602 -29.225 1.00 33.91 400 THR A N 1
ATOM 3060 C CA . THR A 1 400 ? 2.422 -5.691 -29.891 1.00 33.91 400 THR A CA 1
ATOM 3061 C C . THR A 1 400 ? 2.796 -4.317 -29.391 1.00 33.91 400 THR A C 1
ATOM 3063 O O . THR A 1 400 ? 2.932 -4.189 -28.183 1.00 33.91 400 THR A O 1
ATOM 3066 N N . VAL A 1 401 ? 3.068 -3.325 -30.234 1.00 39.50 401 VAL A N 1
ATOM 3067 C CA . VAL A 1 401 ? 3.539 -2.049 -29.696 1.00 39.50 401 VAL A CA 1
ATOM 3068 C C . VAL A 1 401 ? 2.812 -0.869 -30.263 1.00 39.50 401 VAL A C 1
ATOM 3070 O O . VAL A 1 401 ? 3.060 -0.491 -31.402 1.00 39.50 401 VAL A O 1
ATOM 3073 N N . GLY A 1 402 ? 2.096 -0.193 -29.370 1.00 32.66 402 GLY A N 1
ATOM 3074 C CA . GLY A 1 402 ? 1.698 1.185 -29.557 1.00 32.66 402 GLY A CA 1
ATOM 3075 C C . GLY A 1 402 ? 2.932 2.083 -29.579 1.00 32.66 402 GLY A C 1
ATOM 3076 O O . GLY A 1 402 ? 3.375 2.560 -28.537 1.00 32.66 402 GLY A O 1
ATOM 3077 N N . SER A 1 403 ? 3.543 2.258 -30.753 1.00 38.97 403 SER A N 1
ATOM 3078 C CA . SER A 1 403 ? 4.700 3.137 -31.006 1.00 38.97 403 SER A CA 1
ATOM 3079 C C . SER A 1 403 ? 5.861 3.007 -29.991 1.00 38.97 403 SER A C 1
ATOM 3081 O O . SER A 1 403 ? 6.016 3.869 -29.118 1.00 38.97 403 SER A O 1
ATOM 3083 N N . PRO A 1 404 ? 6.728 1.976 -30.080 1.00 48.56 404 PRO A N 1
ATOM 3084 C CA . PRO A 1 404 ? 7.854 1.841 -29.162 1.00 48.56 404 PRO A CA 1
ATOM 3085 C C . PRO A 1 404 ? 8.808 3.008 -29.379 1.00 48.56 404 PRO A C 1
ATOM 3087 O O . PRO A 1 404 ? 9.300 3.223 -30.486 1.00 48.56 404 PRO A O 1
ATOM 3090 N N . LEU A 1 405 ? 9.089 3.752 -28.316 1.00 50.47 405 LEU A N 1
ATOM 3091 C CA . LEU A 1 405 ? 10.000 4.886 -28.337 1.00 50.47 405 LEU A CA 1
ATOM 3092 C C . LEU A 1 405 ? 11.153 4.601 -27.372 1.00 50.47 405 LEU A C 1
ATOM 3094 O O . LEU A 1 405 ? 11.061 4.903 -26.181 1.00 50.47 405 LEU A O 1
ATOM 3098 N N . PHE A 1 406 ? 12.254 4.058 -27.892 1.00 55.47 406 PHE A N 1
ATOM 3099 C CA . PHE A 1 406 ? 13.546 4.119 -27.215 1.00 55.47 406 PHE A CA 1
ATOM 3100 C C . PHE A 1 406 ? 14.198 5.441 -27.612 1.00 55.47 406 PHE A C 1
ATOM 3102 O O . PHE A 1 406 ? 14.652 5.594 -28.745 1.00 55.47 406 PHE A O 1
ATOM 3109 N N . PHE A 1 407 ? 14.213 6.418 -26.709 1.00 46.09 407 PHE A N 1
ATOM 3110 C CA . PHE A 1 407 ? 14.847 7.712 -26.947 1.00 46.09 407 PHE A CA 1
ATOM 3111 C C . PHE A 1 407 ? 15.854 8.024 -25.847 1.00 46.09 407 PHE A C 1
ATOM 3113 O O . PHE A 1 407 ? 15.554 7.908 -24.663 1.00 46.09 407 PHE A O 1
ATOM 3120 N N . ASN A 1 408 ? 17.026 8.511 -26.252 1.00 49.50 408 ASN A N 1
ATOM 3121 C CA . ASN A 1 408 ? 18.061 9.032 -25.355 1.00 49.50 408 ASN A CA 1
ATOM 3122 C C . ASN A 1 408 ? 18.662 7.976 -24.413 1.00 49.50 408 ASN A C 1
ATOM 3124 O O . ASN A 1 408 ? 19.138 8.337 -23.347 1.00 49.50 408 ASN A O 1
ATOM 3128 N N . VAL A 1 409 ? 18.662 6.685 -24.768 1.00 52.44 409 VAL A N 1
ATOM 3129 C CA . VAL A 1 409 ? 19.146 5.629 -23.862 1.00 52.44 409 VAL A CA 1
ATOM 3130 C C . VAL A 1 409 ? 20.666 5.461 -23.947 1.00 52.44 409 VAL A C 1
ATOM 3132 O O . VAL A 1 409 ? 21.203 4.917 -24.909 1.00 52.44 409 VAL A O 1
ATOM 3135 N N . LEU A 1 410 ? 21.376 5.927 -22.923 1.00 49.09 410 LEU A N 1
ATOM 3136 C CA . LEU A 1 410 ? 22.838 5.846 -22.826 1.00 49.09 410 LEU A CA 1
ATOM 3137 C C . LEU A 1 410 ? 23.291 4.526 -22.184 1.00 49.09 410 LEU A C 1
ATOM 3139 O O . LEU A 1 410 ? 22.536 3.925 -21.430 1.00 49.09 410 LEU A O 1
ATOM 3143 N N . GLY A 1 411 ? 24.514 4.078 -22.480 1.00 50.94 411 GLY A N 1
ATOM 3144 C CA . GLY A 1 411 ? 25.211 2.921 -21.889 1.00 50.94 411 GLY A CA 1
ATOM 3145 C C . GLY A 1 411 ? 24.740 1.502 -22.266 1.00 50.94 411 GLY A C 1
ATOM 3146 O O . GLY A 1 411 ? 25.466 0.537 -22.002 1.00 50.94 411 GLY A O 1
ATOM 3147 N N . ILE A 1 412 ? 23.600 1.339 -22.943 1.00 58.59 412 ILE A N 1
ATOM 3148 C CA . ILE A 1 412 ? 23.205 0.040 -23.509 1.00 58.59 412 ILE A CA 1
ATOM 3149 C C . ILE A 1 412 ? 24.072 -0.248 -24.733 1.00 58.59 412 ILE A C 1
ATOM 3151 O O . ILE A 1 412 ? 23.888 0.400 -25.751 1.00 58.59 412 ILE A O 1
ATOM 3155 N N . SER A 1 413 ? 24.966 -1.242 -24.656 1.00 64.25 413 SER A N 1
ATOM 3156 C CA . SER A 1 413 ? 25.802 -1.677 -25.792 1.00 64.25 413 SER A CA 1
ATOM 3157 C C . SER A 1 413 ? 25.148 -2.727 -26.686 1.00 64.25 413 SER A C 1
ATOM 3159 O O . SER A 1 413 ? 25.523 -2.878 -27.844 1.00 64.25 413 SER A O 1
ATOM 3161 N N . THR A 1 414 ? 24.171 -3.469 -26.167 1.00 61.62 414 THR A N 1
ATOM 3162 C CA . THR A 1 414 ? 23.491 -4.536 -26.908 1.00 61.62 414 THR A CA 1
ATOM 3163 C C . THR A 1 414 ? 22.003 -4.514 -26.595 1.00 61.62 414 THR A C 1
ATOM 3165 O O . THR A 1 414 ? 21.632 -4.590 -25.422 1.00 61.62 414 THR A O 1
ATOM 3168 N N . LEU A 1 415 ? 21.179 -4.435 -27.638 1.00 66.81 415 LEU A N 1
ATOM 3169 C CA . LEU A 1 415 ? 19.727 -4.571 -27.583 1.00 66.81 415 LEU A CA 1
ATOM 3170 C C . LEU A 1 415 ? 19.343 -5.914 -28.217 1.00 66.81 415 LEU A C 1
ATOM 3172 O O . LEU A 1 415 ? 19.463 -6.086 -29.428 1.00 66.81 415 LEU A O 1
ATOM 3176 N N . ASP A 1 416 ? 18.926 -6.881 -27.403 1.00 64.31 416 ASP A N 1
ATOM 3177 C CA . ASP A 1 416 ? 18.593 -8.227 -27.874 1.00 64.31 416 ASP A CA 1
ATOM 3178 C C . ASP A 1 416 ? 17.077 -8.419 -28.058 1.00 64.31 416 ASP A C 1
ATOM 3180 O O . ASP A 1 416 ? 16.343 -8.756 -27.127 1.00 64.31 416 ASP A O 1
ATOM 3184 N N . LEU A 1 417 ? 16.629 -8.231 -29.296 1.00 71.00 417 LEU A N 1
ATOM 3185 C CA . LEU A 1 417 ? 15.282 -8.485 -29.806 1.00 71.00 417 LEU A CA 1
ATOM 3186 C C . LEU A 1 417 ? 15.148 -9.898 -30.411 1.00 71.00 417 LEU A C 1
ATOM 3188 O O . LEU A 1 417 ? 14.164 -10.176 -31.092 1.00 71.00 417 LEU A O 1
ATOM 3192 N N . SER A 1 418 ? 16.094 -10.820 -30.179 1.00 64.62 418 SER A N 1
ATOM 3193 C CA . SER A 1 418 ? 16.099 -12.178 -30.770 1.00 64.62 418 SER A CA 1
ATOM 3194 C C . SER A 1 418 ? 14.898 -13.044 -30.413 1.00 64.62 418 SER A C 1
ATOM 3196 O O . SER A 1 418 ? 14.652 -14.066 -31.050 1.00 64.62 418 SER A O 1
ATOM 3198 N N . SER A 1 419 ? 14.146 -12.649 -29.392 1.00 57.50 419 SER A N 1
ATOM 3199 C CA . SER A 1 419 ? 12.997 -13.394 -28.889 1.00 57.50 419 SER A CA 1
ATOM 3200 C C . SER A 1 419 ? 11.655 -12.722 -29.181 1.00 57.50 419 SER A C 1
ATOM 3202 O O . SER A 1 419 ? 10.610 -13.320 -28.920 1.00 57.50 419 SER A O 1
ATOM 3204 N N . LEU A 1 420 ? 11.683 -11.557 -29.829 1.00 62.41 420 LEU A N 1
ATOM 3205 C CA . LEU A 1 420 ? 10.515 -10.845 -30.326 1.00 62.41 420 LEU A CA 1
ATOM 3206 C C . LEU A 1 420 ? 10.051 -11.485 -31.638 1.00 62.41 420 LEU A C 1
ATOM 3208 O O . LEU A 1 420 ? 10.794 -11.441 -32.600 1.00 62.41 420 LEU A O 1
ATOM 3212 N N . VAL A 1 421 ? 8.891 -12.145 -31.698 1.00 58.78 421 VAL A N 1
ATOM 3213 C CA . VAL A 1 421 ? 8.502 -12.948 -32.883 1.00 58.78 421 VAL A CA 1
ATOM 3214 C C . VAL A 1 421 ? 7.635 -12.162 -33.873 1.00 58.78 421 VAL A C 1
ATOM 3216 O O . VAL A 1 421 ? 7.661 -12.460 -35.062 1.00 58.78 421 VAL A O 1
ATOM 3219 N N . GLN A 1 422 ? 6.899 -11.156 -33.400 1.00 60.94 422 GLN A N 1
ATOM 3220 C CA . GLN A 1 422 ? 5.977 -10.347 -34.196 1.00 60.94 422 GLN A CA 1
ATOM 3221 C C . GLN A 1 422 ? 5.910 -8.924 -33.636 1.00 60.94 422 GLN A C 1
ATOM 3223 O O . GLN A 1 422 ? 5.889 -8.751 -32.416 1.00 60.94 422 GLN A O 1
ATOM 3228 N N . ILE A 1 423 ? 5.843 -7.935 -34.531 1.00 60.44 423 ILE A N 1
ATOM 3229 C CA . ILE A 1 423 ? 5.426 -6.563 -34.218 1.00 60.44 423 ILE A CA 1
ATOM 3230 C C . ILE A 1 423 ? 4.194 -6.295 -35.070 1.00 60.44 423 ILE A C 1
ATOM 3232 O O . ILE A 1 423 ? 4.288 -6.182 -36.291 1.00 60.44 423 ILE A O 1
ATOM 3236 N N . SER A 1 424 ? 3.039 -6.253 -34.415 1.00 54.78 424 SER A N 1
ATOM 3237 C CA . SER A 1 424 ? 1.764 -5.904 -35.030 1.00 54.78 424 SER A CA 1
ATOM 3238 C C . SER A 1 424 ? 1.368 -4.527 -34.534 1.00 54.78 424 SER A C 1
ATOM 3240 O O . SER A 1 424 ? 1.431 -4.287 -33.329 1.00 54.78 424 SER A O 1
ATOM 3242 N N . THR A 1 425 ? 0.951 -3.661 -35.445 1.00 55.69 425 THR A N 1
ATOM 3243 C CA . THR A 1 425 ? 0.289 -2.401 -35.118 1.00 55.69 425 THR A CA 1
ATOM 3244 C C . THR A 1 425 ? -1.105 -2.476 -35.730 1.00 55.69 425 THR A C 1
ATOM 3246 O O . THR A 1 425 ? -1.274 -3.006 -36.831 1.00 55.69 425 THR A O 1
ATOM 3249 N N . GLU A 1 426 ? -2.135 -2.039 -35.008 1.00 54.25 426 GLU A N 1
ATOM 3250 C CA . GLU A 1 426 ? -3.479 -1.940 -35.604 1.00 54.25 426 GLU A CA 1
ATOM 3251 C C . GLU A 1 426 ? -3.542 -0.785 -36.623 1.00 54.25 426 GLU A C 1
ATOM 3253 O O . GLU A 1 426 ? -4.368 -0.796 -37.537 1.00 54.25 426 GLU A O 1
ATOM 3258 N N . GLU A 1 427 ? -2.617 0.176 -36.511 1.00 58.66 427 GLU A N 1
ATOM 3259 C CA . GLU A 1 427 ? -2.488 1.341 -37.380 1.00 58.66 427 GLU A CA 1
ATOM 3260 C C . GLU A 1 427 ? -1.103 1.374 -38.054 1.00 58.66 427 GLU A C 1
ATOM 3262 O O . GLU A 1 427 ? -0.064 1.306 -37.396 1.00 58.66 427 GLU A O 1
ATOM 3267 N N . CYS A 1 428 ? -1.059 1.531 -39.382 1.00 57.88 428 CYS A N 1
ATOM 3268 C CA . CYS A 1 428 ? 0.191 1.567 -40.165 1.00 57.88 428 CYS A CA 1
ATOM 3269 C C . CYS A 1 428 ? 1.103 2.786 -39.879 1.00 57.88 428 CYS A C 1
ATOM 3271 O O . CYS A 1 428 ? 2.169 2.907 -40.490 1.00 57.88 428 CYS A O 1
ATOM 3273 N N . ASP A 1 429 ? 0.687 3.704 -39.001 1.00 60.97 429 ASP A N 1
ATOM 3274 C CA . ASP A 1 429 ? 1.448 4.898 -38.613 1.00 60.97 429 ASP A CA 1
ATOM 3275 C C . ASP A 1 429 ? 2.341 4.683 -37.380 1.00 60.97 429 ASP A C 1
ATOM 3277 O O . ASP A 1 429 ? 3.199 5.523 -37.085 1.00 60.97 429 ASP A O 1
ATOM 3281 N N . GLU A 1 430 ? 2.195 3.558 -36.679 1.00 58.47 430 GLU A N 1
ATOM 3282 C CA . GLU A 1 430 ? 3.005 3.256 -35.504 1.00 58.47 430 GLU A CA 1
ATOM 3283 C C . GLU A 1 430 ? 4.423 2.802 -35.889 1.00 58.47 430 GLU A C 1
ATOM 3285 O O . GLU A 1 430 ? 4.655 2.061 -36.853 1.00 58.47 430 GLU A O 1
ATOM 3290 N N . ARG A 1 431 ? 5.417 3.301 -35.144 1.00 63.81 431 ARG A N 1
ATOM 3291 C CA . ARG A 1 431 ? 6.841 3.150 -35.481 1.00 63.81 431 ARG A CA 1
ATOM 3292 C C . ARG A 1 431 ? 7.623 2.623 -34.293 1.00 63.81 431 ARG A C 1
ATOM 3294 O O . ARG A 1 431 ? 7.640 3.271 -33.250 1.00 63.81 431 ARG A O 1
ATOM 3301 N N . LEU A 1 432 ? 8.336 1.512 -34.474 1.00 68.62 432 LEU A N 1
ATOM 3302 C CA . LEU A 1 432 ? 9.442 1.109 -33.613 1.00 68.62 432 LEU A CA 1
ATOM 3303 C C . LEU A 1 432 ? 10.601 2.063 -33.810 1.00 68.62 432 LEU A C 1
ATOM 3305 O O . LEU A 1 432 ? 11.361 1.951 -34.765 1.00 68.62 432 LEU A O 1
ATOM 3309 N N . ARG A 1 433 ? 10.757 2.994 -32.880 1.00 65.44 433 ARG A N 1
ATOM 3310 C CA . ARG A 1 433 ? 11.842 3.956 -32.899 1.00 65.44 433 ARG A CA 1
ATOM 3311 C C . ARG A 1 433 ? 12.920 3.584 -31.888 1.00 65.44 433 ARG A C 1
ATOM 3313 O O . ARG A 1 433 ? 12.679 3.560 -30.685 1.00 65.44 433 ARG A O 1
ATOM 3320 N N . ILE A 1 434 ? 14.122 3.344 -32.395 1.00 68.19 434 ILE A N 1
ATOM 3321 C CA . ILE A 1 434 ? 15.364 3.163 -31.650 1.00 68.19 434 ILE A CA 1
ATOM 3322 C C . ILE A 1 434 ? 16.233 4.388 -31.923 1.00 68.19 434 ILE A C 1
ATOM 3324 O O . ILE A 1 434 ? 16.849 4.506 -32.976 1.00 68.19 434 ILE A O 1
ATOM 3328 N N . ALA A 1 435 ? 16.264 5.346 -31.008 1.00 65.00 435 ALA A N 1
ATOM 3329 C CA . ALA A 1 435 ? 16.893 6.631 -31.260 1.00 65.00 435 ALA A CA 1
ATOM 3330 C C . ALA A 1 435 ? 17.803 7.106 -30.127 1.00 65.00 435 ALA A C 1
ATOM 3332 O O . ALA A 1 435 ? 17.518 6.918 -28.943 1.00 65.00 435 ALA A O 1
ATOM 3333 N N . ARG A 1 436 ? 18.874 7.817 -30.503 1.00 63.41 436 ARG A N 1
ATOM 3334 C CA . ARG A 1 436 ? 19.763 8.548 -29.585 1.00 63.41 436 ARG A CA 1
ATOM 3335 C C . ARG A 1 436 ? 20.374 7.648 -28.508 1.00 63.41 436 ARG A C 1
ATOM 3337 O O . ARG A 1 436 ? 20.350 7.978 -27.326 1.00 63.41 436 ARG A O 1
ATOM 3344 N N . MET A 1 437 ? 20.923 6.506 -28.926 1.00 64.31 437 MET A N 1
ATOM 3345 C CA . MET A 1 437 ? 21.584 5.533 -28.046 1.00 64.31 437 MET A CA 1
ATOM 3346 C C . MET A 1 437 ? 23.094 5.485 -28.318 1.00 64.31 437 MET A C 1
ATOM 3348 O O . MET A 1 437 ? 23.573 4.587 -29.003 1.00 64.31 437 MET A O 1
ATOM 3352 N N . PRO A 1 438 ? 23.907 6.440 -27.837 1.00 64.00 438 PRO A N 1
ATOM 3353 C CA . PRO A 1 438 ? 25.271 6.610 -28.341 1.00 64.00 438 PRO A CA 1
ATOM 3354 C C . PRO A 1 438 ? 26.266 5.540 -27.895 1.00 64.00 438 PRO A C 1
ATOM 3356 O O . PRO A 1 438 ? 27.404 5.549 -28.363 1.00 64.00 438 PRO A O 1
ATOM 3359 N N . ASP A 1 439 ? 25.853 4.623 -27.023 1.00 68.31 439 ASP A N 1
ATOM 3360 C CA . ASP A 1 439 ? 26.650 3.471 -26.613 1.00 68.31 439 ASP A CA 1
ATOM 3361 C C . ASP A 1 439 ? 26.204 2.154 -27.253 1.00 68.31 439 ASP A C 1
ATOM 3363 O O . ASP A 1 439 ? 26.896 1.160 -27.065 1.00 68.31 439 ASP A O 1
ATOM 3367 N N . LEU A 1 440 ? 25.101 2.140 -28.011 1.00 68.25 440 LEU A N 1
ATOM 3368 C CA . LEU A 1 440 ? 24.568 0.926 -28.626 1.00 68.25 440 LEU A CA 1
ATOM 3369 C C . LEU A 1 440 ? 25.448 0.487 -29.791 1.00 68.25 440 LEU A C 1
ATOM 3371 O O . LEU A 1 440 ? 25.608 1.218 -30.763 1.00 68.25 440 LEU A O 1
ATOM 3375 N N . GLU A 1 441 ? 26.004 -0.716 -29.665 1.00 71.94 441 GLU A N 1
ATOM 3376 C CA . GLU A 1 441 ? 26.929 -1.332 -30.620 1.00 71.94 441 GLU A CA 1
ATOM 3377 C C . GLU A 1 441 ? 26.242 -2.420 -31.454 1.00 71.94 441 GLU A C 1
ATOM 3379 O O . GLU A 1 441 ? 26.524 -2.564 -32.645 1.00 71.94 441 GLU A O 1
ATOM 3384 N N . THR A 1 442 ? 25.303 -3.153 -30.851 1.00 69.38 442 THR A N 1
ATOM 3385 C CA . THR A 1 442 ? 24.654 -4.308 -31.481 1.00 69.38 442 THR A CA 1
ATOM 3386 C C . THR A 1 442 ? 23.153 -4.313 -31.229 1.00 69.38 442 THR A C 1
ATOM 3388 O O . THR A 1 442 ? 22.710 -4.182 -30.086 1.00 69.38 442 THR A O 1
ATOM 3391 N N . ILE A 1 443 ? 22.370 -4.554 -32.280 1.00 72.25 443 ILE A N 1
ATOM 3392 C CA . ILE A 1 443 ? 20.970 -4.977 -32.155 1.00 72.25 443 ILE A CA 1
ATOM 3393 C C . ILE A 1 443 ? 20.867 -6.404 -32.691 1.00 72.25 443 ILE A C 1
ATOM 3395 O O . ILE A 1 443 ? 21.232 -6.656 -33.840 1.00 72.25 443 ILE A O 1
ATOM 3399 N N . ILE A 1 444 ? 20.394 -7.331 -31.859 1.00 72.94 444 ILE A N 1
ATOM 3400 C CA . ILE A 1 444 ? 20.171 -8.730 -32.241 1.00 72.94 444 ILE A CA 1
ATOM 3401 C C . ILE A 1 444 ? 18.685 -8.888 -32.523 1.00 72.94 444 ILE A C 1
ATOM 3403 O O . ILE A 1 444 ? 17.871 -8.686 -31.634 1.00 72.94 444 ILE A O 1
ATOM 3407 N N . TRP A 1 445 ? 18.316 -9.250 -33.740 1.00 77.00 445 TRP A N 1
ATOM 3408 C CA . TRP A 1 445 ? 16.925 -9.408 -34.147 1.00 77.00 445 TRP A CA 1
ATOM 3409 C C . TRP A 1 445 ? 16.502 -10.869 -34.140 1.00 77.00 445 TRP A C 1
ATOM 3411 O O . TRP A 1 445 ? 17.315 -11.773 -34.346 1.00 77.00 445 TRP A O 1
ATOM 3421 N N . ASN A 1 446 ? 15.210 -11.112 -33.930 1.00 72.12 446 ASN A N 1
ATOM 3422 C CA . ASN A 1 446 ? 14.643 -12.424 -34.194 1.00 72.12 446 ASN A CA 1
ATOM 3423 C C . ASN A 1 446 ? 14.488 -12.589 -35.709 1.00 72.12 446 ASN A C 1
ATOM 3425 O O . ASN A 1 446 ? 13.799 -11.772 -36.325 1.00 72.12 446 ASN A O 1
ATOM 3429 N N . PRO A 1 447 ? 15.031 -13.656 -36.315 1.00 72.31 447 PRO A N 1
ATOM 3430 C CA . PRO A 1 447 ? 14.815 -13.931 -37.731 1.00 72.31 447 PRO A CA 1
ATOM 3431 C C . PRO A 1 447 ? 13.331 -14.028 -38.110 1.00 72.31 447 PRO A C 1
ATOM 3433 O O . PRO A 1 447 ? 12.976 -13.709 -39.237 1.00 72.31 447 PRO A O 1
ATOM 3436 N N . ALA A 1 448 ? 12.457 -14.429 -37.179 1.00 68.00 448 ALA A N 1
ATOM 3437 C CA . ALA A 1 448 ? 11.016 -14.524 -37.411 1.00 68.00 448 ALA A CA 1
ATOM 3438 C C . ALA A 1 448 ? 10.324 -13.162 -37.591 1.00 68.00 448 ALA A C 1
ATOM 3440 O O . ALA A 1 448 ? 9.223 -13.125 -38.139 1.00 68.00 448 ALA A O 1
ATOM 3441 N N . LEU A 1 449 ? 10.952 -12.051 -37.176 1.00 66.88 449 LEU A N 1
ATOM 3442 C CA . LEU A 1 449 ? 10.391 -10.716 -37.407 1.00 66.88 449 LEU A CA 1
ATOM 3443 C C . LEU A 1 449 ? 10.312 -10.389 -38.886 1.00 66.88 449 LEU A C 1
ATOM 3445 O O . LEU A 1 449 ? 9.378 -9.714 -39.288 1.00 66.88 449 LEU A O 1
ATOM 3449 N N . LYS A 1 450 ? 11.222 -10.921 -39.704 1.00 65.81 450 LYS A N 1
ATOM 3450 C CA . LYS A 1 450 ? 11.191 -10.759 -41.159 1.00 65.81 450 LYS A CA 1
ATOM 3451 C C . LYS A 1 450 ? 9.803 -11.008 -41.756 1.00 65.81 450 LYS A C 1
ATOM 3453 O O . LYS A 1 450 ? 9.359 -10.238 -42.604 1.00 65.81 450 LYS A O 1
ATOM 3458 N N . ASP A 1 451 ? 9.140 -12.059 -41.283 1.00 62.97 451 ASP A N 1
ATOM 3459 C CA . ASP A 1 451 ? 7.869 -12.532 -41.825 1.00 62.97 451 ASP A CA 1
ATOM 3460 C C . ASP A 1 451 ? 6.646 -11.988 -41.058 1.00 62.97 451 ASP A C 1
ATOM 3462 O O . ASP A 1 451 ? 5.515 -12.205 -41.484 1.00 62.97 451 ASP A O 1
ATOM 3466 N N . ASN A 1 452 ? 6.850 -11.296 -39.928 1.00 60.31 452 ASN A N 1
ATOM 3467 C CA . ASN A 1 452 ? 5.793 -10.904 -38.983 1.00 60.31 452 ASN A CA 1
ATOM 3468 C C . ASN A 1 452 ? 5.925 -9.441 -38.509 1.00 60.31 452 ASN A C 1
ATOM 3470 O O . ASN A 1 452 ? 5.607 -9.119 -37.360 1.00 60.31 452 ASN A O 1
ATOM 3474 N N . PHE A 1 453 ? 6.443 -8.558 -39.364 1.00 62.91 453 PHE A N 1
ATOM 3475 C CA . PHE A 1 453 ? 6.644 -7.144 -39.053 1.00 62.91 453 PHE A CA 1
ATOM 3476 C C . PHE A 1 453 ? 5.650 -6.268 -39.825 1.00 62.91 453 PHE A C 1
ATOM 3478 O O . PHE A 1 453 ? 5.755 -6.135 -41.043 1.00 62.91 453 PHE A O 1
ATOM 3485 N N . ALA A 1 454 ? 4.706 -5.652 -39.115 1.00 56.69 454 ALA A N 1
ATOM 3486 C CA . ALA A 1 454 ? 3.675 -4.776 -39.678 1.00 56.69 454 ALA A CA 1
ATOM 3487 C C . ALA A 1 454 ? 3.793 -3.328 -39.163 1.00 56.69 454 ALA A C 1
ATOM 3489 O O . ALA A 1 454 ? 2.789 -2.672 -38.937 1.00 56.69 454 ALA A O 1
ATOM 3490 N N . ALA A 1 455 ? 5.014 -2.826 -38.949 1.00 62.22 455 ALA A N 1
ATOM 3491 C CA . ALA A 1 455 ? 5.267 -1.469 -38.451 1.00 62.22 455 ALA A CA 1
ATOM 3492 C C . ALA A 1 455 ? 6.365 -0.758 -39.262 1.00 62.22 455 ALA A C 1
ATOM 3494 O O . ALA A 1 455 ? 6.877 -1.292 -40.249 1.00 62.22 455 ALA A O 1
ATOM 3495 N N . TRP A 1 456 ? 6.772 0.437 -38.834 1.00 62.59 456 TRP A N 1
ATOM 3496 C CA . TRP A 1 456 ? 8.022 1.075 -39.273 1.00 62.59 456 TRP A CA 1
ATOM 3497 C C . TRP A 1 456 ? 9.139 0.838 -38.260 1.00 62.59 456 TRP A C 1
ATOM 3499 O O . TRP A 1 456 ? 8.880 0.906 -37.063 1.00 62.59 456 TRP A O 1
ATOM 3509 N N . ILE A 1 457 ? 10.384 0.637 -38.708 1.00 67.06 457 ILE A N 1
ATOM 3510 C CA . ILE A 1 457 ? 11.560 0.727 -37.824 1.00 67.06 457 ILE A CA 1
ATOM 3511 C C . ILE A 1 457 ? 12.294 2.028 -38.129 1.00 67.06 457 ILE A C 1
ATOM 3513 O O . ILE A 1 457 ? 12.756 2.248 -39.250 1.00 67.06 457 ILE A O 1
ATOM 3517 N N . GLU A 1 458 ? 12.450 2.872 -37.120 1.00 67.19 458 GLU A N 1
ATOM 3518 C CA . GLU A 1 458 ? 13.257 4.079 -37.181 1.00 67.19 458 GLU A CA 1
ATOM 3519 C C . GLU A 1 458 ? 14.471 3.940 -36.265 1.00 67.19 458 GLU A C 1
ATOM 3521 O O . GLU A 1 458 ? 14.316 3.922 -35.050 1.00 67.19 458 GLU A O 1
ATOM 3526 N N . ILE A 1 459 ? 15.680 3.858 -36.821 1.00 67.62 459 ILE A N 1
ATOM 3527 C CA . ILE A 1 459 ? 16.921 3.732 -36.040 1.00 67.62 459 ILE A CA 1
ATOM 3528 C C . ILE A 1 459 ? 17.780 4.977 -36.252 1.00 67.62 459 ILE A C 1
ATOM 3530 O O . ILE A 1 459 ? 18.390 5.102 -37.298 1.00 67.62 459 ILE A O 1
ATOM 3534 N N . PHE A 1 460 ? 17.893 5.925 -35.328 1.00 68.12 460 PHE A N 1
ATOM 3535 C CA . PHE A 1 460 ? 18.669 7.146 -35.620 1.00 68.12 460 PHE A CA 1
ATOM 3536 C C . PHE A 1 460 ? 19.485 7.670 -34.446 1.00 68.12 460 PHE A C 1
ATOM 3538 O O . PHE A 1 460 ? 19.223 7.354 -33.293 1.00 68.12 460 PHE A O 1
ATOM 3545 N N . ASP A 1 461 ? 20.514 8.465 -34.734 1.00 65.06 461 ASP A N 1
ATOM 3546 C CA . ASP A 1 461 ? 21.428 9.021 -33.729 1.00 65.06 461 ASP A CA 1
ATOM 3547 C C . ASP A 1 461 ? 22.113 7.945 -32.850 1.00 65.06 461 ASP A C 1
ATOM 3549 O O . ASP A 1 461 ? 22.269 8.112 -31.639 1.00 65.06 461 ASP A O 1
ATOM 3553 N N . ILE A 1 462 ? 22.532 6.824 -33.453 1.00 68.31 462 ILE A N 1
ATOM 3554 C CA . ILE A 1 462 ? 23.229 5.712 -32.776 1.00 68.31 462 ILE A CA 1
ATOM 3555 C C . ILE A 1 462 ? 24.685 5.605 -33.279 1.00 68.31 462 ILE A C 1
ATOM 3557 O O . ILE A 1 462 ? 25.010 4.717 -34.066 1.00 68.31 462 ILE A O 1
ATOM 3561 N N . PRO A 1 463 ? 25.593 6.514 -32.873 1.00 68.38 463 PRO A N 1
ATOM 3562 C CA . PRO A 1 463 ? 26.940 6.648 -33.445 1.00 68.38 463 PRO A CA 1
ATOM 3563 C C . PRO A 1 463 ? 27.850 5.417 -33.332 1.00 68.38 463 PRO A C 1
ATOM 3565 O O . PRO A 1 463 ? 28.841 5.349 -34.058 1.00 68.38 463 PRO A O 1
ATOM 3568 N N . LYS A 1 464 ? 27.568 4.483 -32.416 1.00 71.88 464 LYS A N 1
ATOM 3569 C CA . LYS A 1 464 ? 28.380 3.276 -32.202 1.00 71.88 464 LYS A CA 1
ATOM 3570 C C . LYS A 1 464 ? 27.782 2.004 -32.794 1.00 71.88 464 LYS A C 1
ATOM 3572 O O . LYS A 1 464 ? 28.412 0.961 -32.653 1.00 71.88 464 LYS A O 1
ATOM 3577 N N . LEU A 1 465 ? 26.623 2.076 -33.452 1.00 70.12 465 LEU A N 1
ATOM 3578 C CA . LEU A 1 465 ? 25.969 0.888 -33.990 1.00 70.12 465 LEU A CA 1
ATOM 3579 C C . LEU A 1 465 ? 26.845 0.272 -35.082 1.00 70.12 465 LEU A C 1
ATOM 3581 O O . LEU A 1 465 ? 27.003 0.850 -36.157 1.00 70.12 465 LEU A O 1
ATOM 3585 N N . ASP A 1 466 ? 27.423 -0.886 -34.788 1.00 68.81 466 ASP A N 1
ATOM 3586 C CA . ASP A 1 466 ? 28.352 -1.588 -35.675 1.00 68.81 466 ASP A CA 1
ATOM 3587 C C . ASP A 1 466 ? 27.663 -2.777 -36.357 1.00 68.81 466 ASP A C 1
ATOM 3589 O O . ASP A 1 466 ? 27.978 -3.121 -37.495 1.00 68.81 466 ASP A O 1
ATOM 3593 N N . THR A 1 467 ? 26.682 -3.391 -35.683 1.00 65.00 467 THR A N 1
ATOM 3594 C CA . THR A 1 467 ? 26.054 -4.648 -36.120 1.00 65.00 467 THR A CA 1
ATOM 3595 C C . THR A 1 467 ? 24.527 -4.636 -35.983 1.00 65.00 467 THR A C 1
ATOM 3597 O O . THR A 1 467 ? 23.968 -4.315 -34.931 1.00 65.00 467 THR A O 1
ATOM 3600 N N . LEU A 1 468 ? 23.854 -5.024 -37.072 1.00 65.62 468 LEU A N 1
ATOM 3601 C CA . LEU A 1 468 ? 22.430 -5.372 -37.133 1.00 65.62 468 LEU A CA 1
ATOM 3602 C C . LEU A 1 468 ? 22.336 -6.877 -37.417 1.00 65.62 468 LEU A C 1
ATOM 3604 O O . LEU A 1 468 ? 22.216 -7.296 -38.569 1.00 65.62 468 LEU A O 1
ATOM 3608 N N . ASP A 1 469 ? 22.443 -7.696 -36.377 1.00 59.75 469 ASP A N 1
ATOM 3609 C CA . ASP A 1 469 ? 22.497 -9.150 -36.530 1.00 59.75 469 ASP A CA 1
ATOM 3610 C C . ASP A 1 469 ? 21.088 -9.747 -36.597 1.00 59.75 469 ASP A C 1
ATOM 3612 O O . ASP A 1 469 ? 20.215 -9.408 -35.803 1.00 59.75 469 ASP A O 1
ATOM 3616 N N . GLY A 1 470 ? 20.858 -10.674 -37.530 1.00 55.25 470 GLY A N 1
ATOM 3617 C CA . GLY A 1 470 ? 19.631 -11.483 -37.584 1.00 55.25 470 GLY A CA 1
ATOM 3618 C C . GLY A 1 470 ? 18.480 -10.932 -38.432 1.00 55.25 470 GLY A C 1
ATOM 3619 O O . GLY A 1 470 ? 17.511 -11.655 -38.638 1.00 55.25 470 GLY A O 1
ATOM 3620 N N . LEU A 1 471 ? 18.585 -9.713 -38.975 1.00 55.69 471 LEU A N 1
ATOM 3621 C CA . LEU A 1 471 ? 17.510 -9.123 -39.786 1.00 55.69 471 LEU A CA 1
ATOM 3622 C C . LEU A 1 471 ? 17.521 -9.592 -41.260 1.00 55.69 471 LEU A C 1
ATOM 3624 O O . LEU A 1 471 ? 16.472 -9.628 -41.895 1.00 55.69 471 LEU A O 1
ATOM 3628 N N . GLY A 1 472 ? 18.676 -10.043 -41.775 1.00 49.25 472 GLY A N 1
ATOM 3629 C CA . GLY A 1 472 ? 18.837 -10.614 -43.124 1.00 49.25 472 GLY A CA 1
ATOM 3630 C C . GLY A 1 472 ? 18.430 -9.683 -44.284 1.00 49.25 472 GLY A C 1
ATOM 3631 O O . GLY A 1 472 ? 17.835 -8.632 -44.087 1.00 49.25 472 GLY A O 1
ATOM 3632 N N . ASP A 1 473 ? 18.720 -10.077 -45.528 1.00 45.47 473 ASP A N 1
ATOM 3633 C CA . ASP A 1 473 ? 18.445 -9.293 -46.755 1.00 45.47 473 ASP A CA 1
ATOM 3634 C C . ASP A 1 473 ? 16.947 -9.117 -47.105 1.00 45.47 473 ASP A C 1
ATOM 3636 O O . ASP A 1 473 ? 16.591 -8.865 -48.256 1.00 45.47 473 ASP A O 1
ATOM 3640 N N . GLY A 1 474 ? 16.024 -9.273 -46.156 1.00 42.00 474 GLY A N 1
ATOM 3641 C CA . GLY A 1 474 ? 14.612 -9.045 -46.440 1.00 42.00 474 GLY A CA 1
ATOM 3642 C C . GLY A 1 474 ? 13.847 -8.655 -45.198 1.00 42.00 474 GLY A C 1
ATOM 3643 O O . GLY A 1 474 ? 13.611 -9.499 -44.351 1.00 42.00 474 GLY A O 1
ATOM 3644 N N . LEU A 1 475 ? 13.416 -7.404 -45.137 1.00 46.41 475 LEU A N 1
ATOM 3645 C CA . LEU A 1 475 ? 12.163 -7.052 -44.487 1.00 46.41 475 LEU A CA 1
ATOM 3646 C C . LEU A 1 475 ? 11.091 -7.192 -45.568 1.00 46.41 475 LEU A C 1
ATOM 3648 O O . LEU A 1 475 ? 11.202 -6.558 -46.616 1.00 46.41 475 LEU A O 1
ATOM 3652 N N . THR A 1 476 ? 10.095 -8.045 -45.361 1.00 41.38 476 THR A N 1
ATOM 3653 C CA . THR A 1 476 ? 8.906 -8.069 -46.221 1.00 41.38 476 THR A CA 1
ATOM 3654 C C . THR A 1 476 ? 7.841 -7.181 -45.598 1.00 41.38 476 THR A C 1
ATOM 3656 O O . THR A 1 476 ? 7.532 -7.333 -44.422 1.00 41.38 476 THR A O 1
ATOM 3659 N N . THR A 1 477 ? 7.307 -6.233 -46.367 1.00 42.16 477 THR A N 1
ATOM 3660 C CA . THR A 1 477 ? 6.243 -5.334 -45.910 1.00 42.16 477 THR A CA 1
ATOM 3661 C C . THR A 1 477 ? 4.915 -6.079 -45.776 1.00 42.16 477 THR A C 1
ATOM 3663 O O . THR A 1 477 ? 4.589 -6.937 -46.603 1.00 42.16 477 THR A O 1
ATOM 3666 N N . ASP A 1 478 ? 4.127 -5.741 -44.750 1.00 45.78 478 ASP A N 1
ATOM 3667 C CA . ASP A 1 478 ? 2.722 -6.147 -44.676 1.00 45.78 478 ASP A CA 1
ATOM 3668 C C . ASP A 1 478 ? 1.972 -5.552 -45.887 1.00 45.78 478 ASP A C 1
ATOM 3670 O O . ASP A 1 478 ? 1.976 -4.330 -46.063 1.00 45.78 478 ASP A O 1
ATOM 3674 N N . PRO A 1 479 ? 1.320 -6.368 -46.737 1.00 44.06 479 PRO A N 1
ATOM 3675 C CA . PRO A 1 479 ? 0.584 -5.883 -47.903 1.00 44.06 479 PRO A CA 1
ATOM 3676 C C . PRO A 1 479 ? -0.590 -4.945 -47.568 1.00 44.06 479 PRO A C 1
ATOM 3678 O O . PRO A 1 479 ? -1.104 -4.299 -48.480 1.00 44.06 479 PRO A O 1
ATOM 3681 N N . ASN A 1 480 ? -1.024 -4.860 -46.307 1.00 49.59 480 ASN A N 1
ATOM 3682 C CA . ASN A 1 480 ? -2.057 -3.924 -45.859 1.00 49.59 480 ASN A CA 1
ATOM 3683 C C . ASN A 1 480 ? -1.496 -2.542 -45.477 1.00 49.59 480 ASN A C 1
ATOM 3685 O O . ASN A 1 480 ? -2.252 -1.570 -45.445 1.00 49.59 480 ASN A O 1
ATOM 3689 N N . CYS A 1 481 ? -0.185 -2.427 -45.250 1.00 50.47 481 CYS A N 1
ATOM 3690 C CA . CYS A 1 481 ? 0.496 -1.163 -44.996 1.00 50.47 481 CYS A CA 1
ATOM 3691 C C . CYS A 1 481 ? 1.294 -0.749 -46.238 1.00 50.47 481 CYS A C 1
ATOM 3693 O O . CYS A 1 481 ? 2.431 -1.167 -46.440 1.00 50.47 481 CYS A O 1
ATOM 3695 N N . ASN A 1 482 ? 0.700 0.116 -47.067 1.00 47.47 482 ASN A N 1
ATOM 3696 C CA . ASN A 1 482 ? 1.223 0.569 -48.370 1.00 47.47 482 ASN A CA 1
ATOM 3697 C C . ASN A 1 482 ? 2.581 1.315 -48.335 1.00 47.47 482 ASN A C 1
ATOM 3699 O O . ASN A 1 482 ? 2.965 1.918 -49.337 1.00 47.47 482 ASN A O 1
ATOM 3703 N N . SER A 1 483 ? 3.298 1.345 -47.208 1.00 49.97 483 SER A N 1
ATOM 3704 C CA . SER A 1 483 ? 4.476 2.198 -47.044 1.00 49.97 483 SER A CA 1
ATOM 3705 C C . SER A 1 483 ? 5.588 1.683 -46.127 1.00 49.97 483 SER A C 1
ATOM 3707 O O . SER A 1 483 ? 6.582 2.385 -46.033 1.00 49.97 483 SER A O 1
ATOM 3709 N N . GLY A 1 484 ? 5.511 0.499 -45.505 1.00 44.03 484 GLY A N 1
ATOM 3710 C CA . GLY A 1 484 ? 6.533 0.056 -44.536 1.00 44.03 484 GLY A CA 1
ATOM 3711 C C . GLY A 1 484 ? 7.988 0.204 -45.032 1.00 44.03 484 GLY A C 1
ATOM 3712 O O . GLY A 1 484 ? 8.331 -0.235 -46.128 1.00 44.03 484 GLY A O 1
ATOM 3713 N N . GLY A 1 485 ? 8.851 0.831 -44.226 1.00 49.25 485 GLY A N 1
ATOM 3714 C CA . GLY A 1 485 ? 10.259 1.069 -44.556 1.00 49.25 485 GLY A CA 1
ATOM 3715 C C . GLY A 1 485 ? 11.164 1.174 -43.326 1.00 49.25 485 GLY A C 1
ATOM 3716 O O . GLY A 1 485 ? 10.695 1.290 -42.193 1.00 49.25 485 GLY A O 1
ATOM 3717 N N . LEU A 1 486 ? 12.481 1.107 -43.545 1.00 48.00 486 LEU A N 1
ATOM 3718 C CA . LEU A 1 486 ? 13.495 1.263 -42.499 1.00 48.00 486 LEU A CA 1
ATOM 3719 C C . LEU A 1 486 ? 14.174 2.628 -42.661 1.00 48.00 486 LEU A C 1
ATOM 3721 O O . LEU A 1 486 ? 14.941 2.852 -43.601 1.00 48.00 486 LEU A O 1
ATOM 3725 N N . TYR A 1 487 ? 13.892 3.549 -41.740 1.00 42.88 487 TYR A N 1
ATOM 3726 C CA . TYR A 1 487 ? 14.503 4.878 -41.731 1.00 42.88 487 TYR A CA 1
ATOM 3727 C C . TYR A 1 487 ? 15.615 4.938 -40.689 1.00 42.88 487 TYR A C 1
ATOM 3729 O O . TYR A 1 487 ? 15.340 4.935 -39.492 1.00 42.88 487 TYR A O 1
ATOM 3737 N N . ALA A 1 488 ? 16.866 5.074 -41.124 1.00 42.38 488 ALA A N 1
ATOM 3738 C CA . ALA A 1 488 ? 17.953 5.458 -40.239 1.00 42.38 488 ALA A CA 1
ATOM 3739 C C . ALA A 1 488 ? 18.513 6.836 -40.627 1.00 42.38 488 ALA A C 1
ATOM 3741 O O . ALA A 1 488 ? 19.087 7.033 -41.697 1.00 42.38 488 ALA A O 1
ATOM 3742 N N . GLY A 1 489 ? 18.292 7.827 -39.758 1.00 41.84 489 GLY A N 1
ATOM 3743 C CA . GLY A 1 489 ? 18.779 9.198 -39.950 1.00 41.84 489 GLY A CA 1
ATOM 3744 C C . GLY A 1 489 ? 20.307 9.261 -40.057 1.00 41.84 489 GLY A C 1
ATOM 3745 O O . GLY A 1 489 ? 20.987 8.376 -39.548 1.00 41.84 489 GLY A O 1
ATOM 3746 N N . ASP A 1 490 ? 20.826 10.273 -40.762 1.00 38.09 490 ASP A N 1
ATOM 3747 C CA . ASP A 1 490 ? 22.242 10.628 -41.014 1.00 38.09 490 ASP A CA 1
ATOM 3748 C C . ASP A 1 490 ? 23.265 9.488 -41.254 1.00 38.09 490 ASP A C 1
ATOM 3750 O O . ASP A 1 490 ? 24.476 9.726 -41.254 1.00 38.09 490 ASP A O 1
ATOM 3754 N N . GLY A 1 491 ? 22.818 8.260 -41.534 1.00 44.53 491 GLY A N 1
ATOM 3755 C CA . GLY A 1 491 ? 23.685 7.083 -41.508 1.00 44.53 491 GLY A CA 1
ATOM 3756 C C . GLY A 1 491 ? 23.233 5.878 -42.328 1.00 44.53 491 GLY A C 1
ATOM 3757 O O . GLY A 1 491 ? 24.114 5.204 -42.863 1.00 44.53 491 GLY A O 1
ATOM 3758 N N . LEU A 1 492 ? 21.928 5.595 -42.469 1.00 44.22 492 LEU A N 1
ATOM 3759 C CA . LEU A 1 492 ? 21.451 4.410 -43.199 1.00 44.22 492 LEU A CA 1
ATOM 3760 C C . LEU A 1 492 ? 20.009 4.572 -43.724 1.00 44.22 492 LEU A C 1
ATOM 3762 O O . LEU A 1 492 ? 19.048 4.471 -42.981 1.00 44.22 492 LEU A O 1
ATOM 3766 N N . HIS A 1 493 ? 19.811 4.752 -45.027 1.00 42.34 493 HIS A N 1
ATOM 3767 C CA . HIS A 1 493 ? 18.463 4.715 -45.612 1.00 42.34 493 HIS A CA 1
ATOM 3768 C C . HIS A 1 493 ? 18.290 3.405 -46.381 1.00 42.34 493 HIS A C 1
ATOM 3770 O O . HIS A 1 493 ? 19.102 3.114 -47.260 1.00 42.34 493 HIS A O 1
ATOM 3776 N N . ALA A 1 494 ? 17.259 2.624 -46.052 1.00 48.09 494 ALA A N 1
ATOM 3777 C CA . ALA A 1 494 ? 16.798 1.520 -46.886 1.00 48.09 494 ALA A CA 1
ATOM 3778 C C . ALA A 1 494 ? 15.405 1.877 -47.408 1.00 48.09 494 ALA A C 1
ATOM 3780 O O . ALA A 1 494 ? 14.503 2.204 -46.636 1.00 48.09 494 ALA A O 1
ATOM 3781 N N . TYR A 1 495 ? 15.251 1.872 -48.729 1.00 40.97 495 TYR A N 1
ATOM 3782 C CA . TYR A 1 495 ? 13.985 2.172 -49.387 1.00 40.97 495 TYR A CA 1
ATOM 3783 C C . TYR A 1 495 ? 13.421 0.883 -49.980 1.00 40.97 495 TYR A C 1
ATOM 3785 O O . TYR A 1 495 ? 14.171 0.073 -50.525 1.00 40.97 495 TYR A O 1
ATOM 3793 N N . PHE A 1 496 ? 12.109 0.695 -49.880 1.00 47.44 496 PHE A N 1
ATOM 3794 C CA . PHE A 1 496 ? 11.420 -0.430 -50.502 1.00 47.44 496 PHE A CA 1
ATOM 3795 C C . PHE A 1 496 ? 10.565 0.099 -51.636 1.00 47.44 496 PHE A C 1
ATOM 3797 O O . PHE A 1 496 ? 9.816 1.060 -51.463 1.00 47.44 496 PHE A O 1
ATOM 3804 N N . ASP A 1 497 ? 10.708 -0.516 -52.803 1.00 44.81 497 ASP A N 1
ATOM 3805 C CA . ASP A 1 497 ? 9.847 -0.222 -53.933 1.00 44.81 497 ASP A CA 1
ATOM 3806 C C . ASP A 1 497 ? 8.478 -0.894 -53.697 1.00 44.81 497 ASP A C 1
ATOM 3808 O O . ASP A 1 497 ? 8.400 -2.130 -53.629 1.00 44.81 497 ASP A O 1
ATOM 3812 N N . PRO A 1 498 ? 7.397 -0.106 -53.546 1.00 41.00 498 PRO A N 1
ATOM 3813 C CA . PRO A 1 498 ? 6.072 -0.632 -53.240 1.00 41.00 498 PRO A CA 1
ATOM 3814 C C . PRO A 1 498 ? 5.471 -1.460 -54.387 1.00 41.00 498 PRO A C 1
ATOM 3816 O O . PRO A 1 498 ? 4.551 -2.242 -54.143 1.00 41.00 498 PRO A O 1
ATOM 3819 N N . GLU A 1 499 ? 5.971 -1.332 -55.620 1.00 43.12 499 GLU A N 1
ATOM 3820 C CA . GLU A 1 499 ? 5.481 -2.095 -56.773 1.00 43.12 499 GLU A CA 1
ATOM 3821 C C . GLU A 1 499 ? 6.219 -3.427 -56.947 1.00 43.12 499 GLU A C 1
ATOM 3823 O O . GLU A 1 499 ? 5.597 -4.437 -57.286 1.00 43.12 499 GLU A O 1
ATOM 3828 N N . THR A 1 500 ? 7.531 -3.455 -56.702 1.00 53.97 500 THR A N 1
ATOM 3829 C CA . THR A 1 500 ? 8.374 -4.629 -56.997 1.00 53.97 500 THR A CA 1
ATOM 3830 C C . THR A 1 500 ? 8.671 -5.505 -55.783 1.00 53.97 500 THR A C 1
ATOM 3832 O O . THR A 1 500 ? 9.003 -6.678 -55.957 1.00 53.97 500 THR A O 1
ATOM 3835 N N . ARG A 1 501 ? 8.500 -4.985 -54.557 1.00 50.19 501 ARG A N 1
ATOM 3836 C CA . ARG A 1 501 ? 8.860 -5.660 -53.291 1.00 50.19 501 ARG A CA 1
ATOM 3837 C C . ARG A 1 501 ? 10.343 -6.044 -53.190 1.00 50.19 501 ARG A C 1
ATOM 3839 O O . ARG A 1 501 ? 10.699 -6.902 -52.384 1.00 50.19 501 ARG A O 1
ATOM 3846 N N . GLU A 1 502 ? 11.208 -5.426 -53.991 1.00 43.66 502 GLU A N 1
ATOM 3847 C CA . GLU A 1 502 ? 12.657 -5.607 -53.904 1.00 43.66 502 GLU A CA 1
ATOM 3848 C C . GLU A 1 502 ? 13.276 -4.581 -52.937 1.00 43.66 502 GLU A C 1
ATOM 3850 O O . GLU A 1 502 ? 12.879 -3.413 -52.887 1.00 43.66 502 GLU A O 1
ATOM 3855 N N . THR A 1 503 ? 14.265 -5.020 -52.152 1.00 46.66 503 THR A N 1
ATOM 3856 C CA . THR A 1 503 ? 15.054 -4.155 -51.263 1.00 46.66 503 THR A CA 1
ATOM 3857 C C . THR A 1 503 ? 15.940 -3.236 -52.108 1.00 46.66 503 THR A C 1
ATOM 3859 O O . THR A 1 503 ? 16.872 -3.708 -52.762 1.00 46.66 503 THR A O 1
ATOM 3862 N N . VAL A 1 504 ? 15.705 -1.920 -52.088 1.00 44.94 504 VAL A N 1
ATOM 3863 C CA . VAL A 1 504 ? 16.559 -0.954 -52.796 1.00 44.94 504 VAL A CA 1
ATOM 3864 C C . VAL A 1 504 ? 17.710 -0.524 -51.873 1.00 44.94 504 VAL A C 1
ATOM 3866 O O . VAL A 1 504 ? 17.502 -0.113 -50.733 1.00 44.94 504 VAL A O 1
ATOM 3869 N N . TYR A 1 505 ? 18.939 -0.682 -52.379 1.00 46.88 505 TYR A N 1
ATOM 3870 C CA . TYR A 1 505 ? 20.222 -0.700 -51.660 1.00 46.88 505 TYR A CA 1
ATOM 3871 C C . TYR A 1 505 ? 20.465 0.337 -50.545 1.00 46.88 505 TYR A C 1
ATOM 3873 O O . TYR A 1 505 ? 20.148 1.520 -50.654 1.00 46.88 505 TYR A O 1
ATOM 3881 N N . LEU A 1 506 ? 21.204 -0.151 -49.539 1.00 47.38 506 LEU A N 1
ATOM 3882 C CA . LEU A 1 506 ? 21.790 0.540 -48.388 1.00 47.38 506 LEU A CA 1
ATOM 3883 C C . LEU A 1 506 ? 22.784 1.639 -48.803 1.00 47.38 506 LEU A C 1
ATOM 3885 O O . LEU A 1 506 ? 23.768 1.364 -49.494 1.00 47.38 506 LEU A O 1
ATOM 3889 N N . SER A 1 507 ? 22.618 2.855 -48.280 1.00 36.50 507 SER A N 1
ATOM 3890 C CA . SER A 1 507 ? 23.729 3.811 -48.185 1.00 36.50 507 SER A CA 1
ATOM 3891 C C . SER A 1 507 ? 24.200 3.900 -46.738 1.00 36.50 507 SER A C 1
ATOM 3893 O O . SER A 1 507 ? 23.429 4.343 -45.895 1.00 36.50 507 SER A O 1
ATOM 3895 N N . VAL A 1 508 ? 25.450 3.527 -46.454 1.00 41.59 508 VAL A N 1
ATOM 3896 C CA . VAL A 1 508 ? 26.099 3.834 -45.170 1.00 41.59 508 VAL A CA 1
ATOM 3897 C C . VAL A 1 508 ? 26.800 5.180 -45.318 1.00 41.59 508 VAL A C 1
ATOM 3899 O O . VAL A 1 508 ? 27.680 5.320 -46.175 1.00 41.59 508 VAL A O 1
ATOM 3902 N N . ALA A 1 509 ? 26.449 6.167 -44.495 1.00 38.34 509 ALA A N 1
ATOM 3903 C CA . ALA A 1 509 ? 27.243 7.384 -44.368 1.00 38.34 509 ALA A CA 1
ATOM 3904 C C . ALA A 1 509 ? 28.284 7.194 -43.257 1.00 38.34 509 ALA A C 1
ATOM 3906 O O . ALA A 1 509 ? 28.002 7.361 -42.076 1.00 38.34 509 ALA A O 1
ATOM 3907 N N . LYS A 1 510 ? 29.528 6.874 -43.631 1.00 40.22 510 LYS A N 1
ATOM 3908 C CA . LYS A 1 510 ? 30.677 6.961 -42.715 1.00 40.22 510 LYS A CA 1
ATOM 3909 C C . LYS A 1 510 ? 31.419 8.260 -43.016 1.00 40.22 510 LYS A C 1
ATOM 3911 O O . LYS A 1 510 ? 31.949 8.426 -44.114 1.00 40.22 510 LYS A O 1
ATOM 3916 N N . ASN A 1 511 ? 31.453 9.192 -42.062 1.00 41.06 511 ASN A N 1
ATOM 3917 C CA . ASN A 1 511 ? 32.114 10.502 -42.200 1.00 41.06 511 ASN A CA 1
ATOM 3918 C C . ASN A 1 511 ? 31.579 11.373 -43.361 1.00 41.06 511 ASN A C 1
ATOM 3920 O O . ASN A 1 511 ? 32.361 12.018 -44.063 1.00 41.06 511 ASN A O 1
ATOM 3924 N N . GLY A 1 512 ? 30.264 11.374 -43.603 1.00 38.78 512 GLY A N 1
ATOM 3925 C CA . GLY A 1 512 ? 29.646 12.228 -44.628 1.00 38.78 512 GLY A CA 1
ATOM 3926 C C . GLY A 1 512 ? 29.909 11.803 -46.080 1.00 38.78 512 GLY A C 1
ATOM 3927 O O . GLY A 1 512 ? 29.740 12.610 -46.993 1.00 38.78 512 GLY A O 1
ATOM 3928 N N . LYS A 1 513 ? 30.328 10.553 -46.323 1.00 35.59 513 LYS A N 1
ATOM 3929 C CA . LYS A 1 513 ? 30.426 9.970 -47.670 1.00 35.59 513 LYS A CA 1
ATOM 3930 C C . LYS A 1 513 ? 29.583 8.704 -47.764 1.00 35.59 513 LYS A C 1
ATOM 3932 O O . LYS A 1 513 ? 29.781 7.779 -46.982 1.00 35.59 513 LYS A O 1
ATOM 3937 N N . ALA A 1 514 ? 28.686 8.673 -48.747 1.00 38.88 514 ALA A N 1
ATOM 3938 C CA . ALA A 1 514 ? 27.937 7.479 -49.114 1.00 38.88 514 ALA A CA 1
ATOM 3939 C C . ALA A 1 514 ? 28.882 6.447 -49.749 1.00 38.88 514 ALA A C 1
ATOM 3941 O O . ALA A 1 514 ? 29.598 6.759 -50.706 1.00 38.88 514 ALA A O 1
ATOM 3942 N N . VAL A 1 515 ? 28.890 5.223 -49.223 1.00 38.47 515 VAL A N 1
ATOM 3943 C CA . VAL A 1 515 ? 29.570 4.077 -49.841 1.00 38.47 515 VAL A CA 1
ATOM 3944 C C . VAL A 1 515 ? 28.511 3.157 -50.439 1.00 38.47 515 VAL A C 1
ATOM 3946 O O . VAL A 1 515 ? 27.724 2.569 -49.708 1.00 38.47 515 VAL A O 1
ATOM 3949 N N . LEU A 1 516 ? 28.498 3.045 -51.770 1.00 38.59 516 LEU A N 1
ATOM 3950 C CA . LEU A 1 516 ? 27.713 2.046 -52.498 1.00 38.59 516 LEU A CA 1
ATOM 3951 C C . LEU A 1 516 ? 28.503 0.726 -52.530 1.00 38.59 516 LEU A C 1
ATOM 3953 O O . LEU A 1 516 ? 29.607 0.717 -53.091 1.00 38.59 516 LEU A O 1
ATOM 3957 N N . PRO A 1 517 ? 27.996 -0.393 -51.982 1.00 36.69 517 PRO A N 1
ATOM 3958 C CA . PRO A 1 517 ? 28.536 -1.698 -52.336 1.00 36.69 517 PRO A CA 1
ATOM 3959 C C . PRO A 1 517 ? 28.245 -1.959 -53.824 1.00 36.69 517 PRO A C 1
ATOM 3961 O O . PRO A 1 517 ? 27.160 -1.664 -54.322 1.00 36.69 517 PRO A O 1
ATOM 3964 N N . ARG A 1 518 ? 29.249 -2.440 -54.569 1.00 31.95 518 ARG A N 1
ATOM 3965 C CA . ARG A 1 518 ? 29.088 -2.771 -55.995 1.00 31.95 518 ARG A CA 1
ATOM 3966 C C . ARG A 1 518 ? 28.032 -3.873 -56.172 1.00 31.95 518 ARG A C 1
ATOM 3968 O O . ARG A 1 518 ? 27.994 -4.775 -55.336 1.00 31.95 518 ARG A O 1
ATOM 3975 N N . PRO A 1 519 ? 27.252 -3.843 -57.266 1.00 33.69 519 PRO A N 1
ATOM 3976 C CA . PRO A 1 519 ? 26.330 -4.925 -57.591 1.00 33.69 519 PRO A CA 1
ATOM 3977 C C . PRO A 1 519 ? 27.112 -6.216 -57.872 1.00 33.69 519 PRO A C 1
ATOM 3979 O O . PRO A 1 519 ? 28.199 -6.160 -58.461 1.00 33.69 519 PRO A O 1
ATOM 3982 N N . ALA A 1 520 ? 26.559 -7.349 -57.436 1.00 33.69 520 ALA A N 1
ATOM 3983 C CA . ALA A 1 520 ? 26.901 -8.666 -57.966 1.00 33.69 520 ALA A CA 1
ATOM 3984 C C . ALA A 1 520 ? 26.047 -8.939 -59.206 1.00 33.69 520 ALA A C 1
ATOM 3986 O O . ALA A 1 520 ? 24.836 -8.625 -59.142 1.00 33.69 520 ALA A O 1
#

Secondary structure (DSSP, 8-state):
-HHHHHHHHHHHHHS-S--S---HHHHHHHHHHHHTTS-TTGGG--TTGGG-TTS--HHHHHHHHHHHHHHHHHHTSPP---HHHHTTSPPPPPPP-GGGEEEHHHHHHHTTPPP-SEEE---HHHHHHHHTT--EEESEEEEE--S-GGGSPPPHHHHHH-BHHHHHHHHTT--EESS-EEEE-SS--B--S-GGGTT--EEEEEEEEE-TT--EE-TTTTTT--EEEEEEE-TT-TT--EEE-TT--EE-TT--EEEE--TTT-B-EEE-TT--EESS-EEEESSSBB-EEE-TT--EEEEEEEE-TT-B---EEE-TT--EEEEEEEES---SEEEETT--EESS-EEEE--TT--EEEE-SSEEE--SS----EE------S-PPP-B--EEB----S--EEES--S--EEEETTB--B--SSTT-EEEEE--TT--EEEEPGGGGGSB-SEEEEES-TT--EEES-TT-PPPPTTSTT--EEETTTEEEEE-TTT--EEEEEEEETTEEEPPPP-

InterPro domains:
  IPR036941 Receptor L-domain superfamily [G3DSA:3.80.20.20] (120-266)

pLDDT: mean 71.95, std 21.07, range [31.48, 98.31]

Radius of gyration: 31.36 Å; chains: 1; bounding box: 91×52×85 Å

Organism: NCBI:txid1169474

Sequence (520 aa):
MRGLSCSLIAFFLLVSPAVGKLDLADFGEKLADTFKGGVPELAKLDLSELFSDKLETKEDILKDRKDILKKSKDACEIPVYNPKEFAKCPPPTPPCTAENTLTVEALLTRLGLPPQNAFRSCDPARLKDAFQGVCRFEGSIILNDAQTPERGFDSPQGCVSLNDADLVEAFSSLRELTGGLQVFSDLIRNVKTFEGFSGLVSVEGQILINSRTLESLVPPAFCNLESVSVLRITQNAFNLKKVAMPSLKSVRASGGLEIEASGDTGIEFVWFPNLVNVEGDVSLDGPGPLGSFFAPALERVAGSFSVDAEIDGLECLNLPGLRFAGRFGYNYPFGKALLLPNLKSVETVFSLQEVTSLERFELSDRFDVSAQTDVVIVVRDWPSSKDQTKSVRHLTRTLTVGSPLFFNVLGISTLDLSSLVQISTEECDERLRIARMPDLETIIWNPALKDNFAAWIEIFDIPKLDTLDGLGDGLTTDPNCNSGGLYAGDGLHAYFDPETRETVYLSVAKNGKAVLPRPA

Foldseek 3Di:
DVVVVVVVVVVVVPPDPPDDDDDPVVVVVVVVVVPPPDDPPVVPDPCVVVVPPPPCPPVNVVVVVVVVVVVLVVLAPPPPPDVVLVVQQDPQDDDDDPVQEEEPQNLCVVVVFDDDQEDEAQALVSLLVRAQSRAEYEGEYEDEDPPDVPGVYDDLVRLLPRALVSLLNRQVRYAYYLEEYAYDYQSNAHYAESLSCLNHAEHNYEHHAQYQRHQEDGPSHLQNHQEYQAYEYAQNPANHAYAEHANHAERDDLHEYYYAFYDARTHLEHEHARHAEYAHEYEYHYQYEYQEYDHANHAEAAYEHEYDQNHENHQDYAHQNHQEHCEYYYANYLYQEYAAQRPQEYAEEHEDYPNQNHQYYHHHLHYEHHYPYAHAHDDPNYYAHPDYDEDNHYYADEHAHQAHDDEQAEDHQEAEQQHHQAHDYPDQAHEQEAENYQNHAEYAHHLNHLVHYAYEYEYENHNRHNYDHNPPQGNQYDLVNQAHAYHYPPAWGWHADSVPRHTDDIFGDDPNDTDDDDDD